Protein AF-A0A1Q8ATJ6-F1 (afdb_monomer_lite)

Sequence (582 aa):
MEGIDGSGKGTQVELLEKALAARGHSVFRIAFPQYDSWFGRMVAQFLNGEFGPLETVDPHFTAMLYAGDRFEAKPQIEAALARGFVVLADRYIGSNLAHQTARAPREKRDAFIAWIEHLEYTLYQLPRETRVIYLHVPPQEAHALIAQKGARSYTSARRDILEASLLHLEEAASIYDHLSGRSNWVRIECFDAARKAMRSPEEISRAVSAAVEPVLSTAAPVSLRTGRVPHALLFTGPRGLGKYTLACMFAQAANCESLADDFCAACDACRRIALLANPEPLLEEGLAARGESADAATVERVPLILQTHSDVCALLPDPVRLHNPVANPMLRIGQLRAVQRAAYFQPQSRRRVFILDGADTMRWDVANVFLKILEEPPPSATLILLAASPYSLLPTIVSRCLQFHFAPLAGAEVEKILAQGSDRKPAERKLAAQLAEGSPGLALEMDVAAAQEARRQALRILERAASGQGFAQLFAETAALAKNRDTSFDAQLGVFYTLLTDLLELTAGIKNPAPRNPSLARELEALSRAVDVRWVQRAIAGIDELSAGARRNLNRQLGLDALAAQLAAGANFDPEDAETLR

Foldseek 3Di:
DDEFALLCLVVLLVLLVVVCVVVVAAADEDEPPPCVDPLNVVLLCVQQQVVHAPLPDQLVVNLVSRLVSLLVCQVVVVVCVVVVHHYHYSDDLLHSLLLSLLSPDPVCSVVVSVVSCCVRCPVSVHDDDQAAEYRDDDLVVSLVSLLPDADDPSDPDRGGSQSVDSSSSVSSSVSSVVVCPDPRYDYDHQADPVVRGGDDSVVSSVVVCVRCVVVVVLPLPVCQVVLNDAQEAEEAAAPQLCLQVVLLQNQQQQQAPPHRRGHPCPDPSNVLSVVVVPCVVLLVVLQVVLDAPQDPVSCLVRPRWRDSDLQEIEFDQRQNHDPRGDLQGAGDLSNLVVCLVSQQDDDPTQAREYEYAALLRYDQVSLVSCLVCLVPPDSRYHYYHYHHHPVSHDPSSVVSHDYDYRDAADLVVLLVLCVVQHPDDSVLSSQLSLLCRRRNRSSNPDDSVVSLVLLVLLLVLLLCLLQLDDLVVNLVSQVVLLPDPVDRPVVSLVSNVLLLVQLLCLQVPPPDDPRSCPVCNVVSNVVSVSDHNVLSVLLVVLSVVLVVVVVVPDRSSVSSSVSSNVSSVVSPDDPVVVVVPD

Secondary structure (DSSP, 8-state):
-B-STTS-HHHHHHHHHHHHHHTT--EEEEESS-TTSHHHHHHHHHHTTTT--TTTS-HHHHHHHHHHHHHHHHHHHHHHHHTT-EEEEES-HHHHHHHHHHTS-GGGHHHHHHHHHIIIIIIS-PPPPS-EEEEE--HHHHHHHHHTS---TT-SSSS-TTTT-HHHHHHHHHHHHHHTTSTTEEEEE-EETTTTEEPPHHHHHHHHHHHHHHHHH----HHHHTT---SEEEEESSTTSSHHHHHHHHHHHHH-SS-SSS--S-SHHHHHHHGGGS-HHHHHHHHHHH-TT--HHHHHHS---EEEETTEEEE--B-S-SSS--SS-B--HHHHHHHHHHHTSPPSSS-EEEEETTGGGS-HHHHHHHHHHHHS--TTEEEEEEES-GGGS-HHHHTTSEEEE-PPPPHHHHHHHHHHH----HHHHHHHHHHTTT-HHHHHH--HHHHHHHHHHHHHHHHHHHHT--HHHHHHHHHHHHH--SS-HHHHHHHHHHHHHHHHHHHTT-SS---S-GGGHHHHHHHHTT--HHHHHHHHHHHHHHHHHHTTT--HHHHHHHHHHHHHHTTS--GGGGGTT-

Radius of gyration: 32.27 Å; chains: 1; bounding box: 80×70×92 Å

pLDDT: mean 85.8, std 12.27, range [29.88, 97.94]

Structure (mmCIF, N/CA/C/O backbone):
data_AF-A0A1Q8ATJ6-F1
#
_entry.id   AF-A0A1Q8ATJ6-F1
#
loop_
_atom_site.group_PDB
_atom_site.id
_atom_site.type_symbol
_atom_site.label_atom_id
_atom_site.label_alt_id
_atom_site.label_comp_id
_atom_site.label_asym_id
_atom_site.label_entity_id
_atom_site.label_seq_id
_atom_site.pdbx_PDB_ins_code
_atom_site.Cartn_x
_atom_site.Cartn_y
_atom_site.Cartn_z
_atom_site.occupancy
_atom_site.B_iso_or_equiv
_atom_site.auth_seq_id
_atom_site.auth_comp_id
_atom_site.auth_asym_id
_atom_site.auth_atom_id
_atom_site.pdbx_PDB_model_num
ATOM 1 N N . MET A 1 1 ? 9.111 -14.074 -22.597 1.00 94.81 1 MET A N 1
ATOM 2 C CA . MET A 1 1 ? 9.611 -15.438 -22.338 1.00 94.81 1 MET A CA 1
ATOM 3 C C . MET A 1 1 ? 10.551 -15.792 -23.467 1.00 94.81 1 MET A C 1
ATOM 5 O O . MET A 1 1 ? 10.160 -15.657 -24.619 1.00 94.81 1 MET A O 1
ATOM 9 N N . GLU A 1 2 ? 11.775 -16.179 -23.140 1.00 96.25 2 GLU A N 1
ATOM 10 C CA . GLU A 1 2 ? 12.876 -16.370 -24.083 1.00 96.25 2 GLU A CA 1
ATOM 11 C C . GLU A 1 2 ? 13.546 -17.731 -23.883 1.00 96.25 2 GLU A C 1
ATOM 13 O O . GLU A 1 2 ? 13.433 -18.350 -22.822 1.00 96.25 2 GLU A O 1
ATOM 18 N N . GLY A 1 3 ? 14.247 -18.199 -24.911 1.00 92.81 3 GLY A N 1
ATOM 19 C CA . GLY A 1 3 ? 15.043 -19.421 -24.888 1.00 92.81 3 GLY A CA 1
ATOM 20 C C . GLY A 1 3 ? 15.011 -20.149 -26.225 1.00 92.81 3 GLY A C 1
ATOM 21 O O . GLY A 1 3 ? 14.179 -19.854 -27.084 1.00 92.81 3 GLY A O 1
ATOM 22 N N . ILE A 1 4 ? 15.892 -21.132 -26.384 1.00 89.94 4 ILE A N 1
ATOM 23 C CA . ILE A 1 4 ? 15.979 -21.933 -27.609 1.00 89.94 4 ILE A CA 1
ATOM 24 C C . ILE A 1 4 ? 14.700 -22.740 -27.864 1.00 89.94 4 ILE A C 1
ATOM 26 O O . ILE A 1 4 ? 13.830 -22.893 -26.995 1.00 89.94 4 ILE A O 1
ATOM 30 N N . ASP A 1 5 ? 14.533 -23.240 -29.081 1.00 83.69 5 ASP A N 1
ATOM 31 C CA . ASP A 1 5 ? 13.399 -24.102 -29.393 1.00 83.69 5 ASP A CA 1
ATOM 32 C C . ASP A 1 5 ? 13.454 -25.398 -28.589 1.00 83.69 5 ASP A C 1
ATOM 34 O O . ASP A 1 5 ? 14.517 -25.881 -28.225 1.00 83.69 5 ASP A O 1
ATOM 38 N N . GLY A 1 6 ? 12.285 -25.917 -28.211 1.00 79.81 6 GLY A N 1
ATOM 39 C CA . GLY A 1 6 ? 12.190 -27.051 -27.284 1.00 79.81 6 GLY A CA 1
ATOM 40 C C . GLY A 1 6 ? 12.178 -26.686 -25.792 1.00 79.81 6 GLY A C 1
ATOM 41 O O . GLY A 1 6 ? 11.779 -27.529 -24.997 1.00 79.81 6 GLY A O 1
ATOM 42 N N . SER A 1 7 ? 12.466 -25.439 -25.393 1.00 85.94 7 SER A N 1
ATOM 43 C CA . SER A 1 7 ? 12.558 -25.055 -23.967 1.00 85.94 7 SER A CA 1
ATOM 44 C C . SER A 1 7 ? 11.232 -24.908 -23.197 1.00 85.94 7 SER A C 1
ATOM 46 O O . SER A 1 7 ? 11.236 -24.682 -21.991 1.00 85.94 7 SER A O 1
ATOM 48 N N . GLY A 1 8 ? 10.079 -25.035 -23.865 1.00 86.19 8 GLY A N 1
ATOM 49 C CA . GLY A 1 8 ? 8.761 -24.981 -23.208 1.00 86.19 8 GLY A CA 1
ATOM 50 C C . GLY A 1 8 ? 8.171 -23.577 -23.004 1.00 86.19 8 GLY A C 1
ATOM 51 O O . GLY A 1 8 ? 7.240 -23.423 -22.215 1.00 86.19 8 GLY A O 1
ATOM 52 N N . LYS A 1 9 ? 8.661 -22.564 -23.736 1.00 91.75 9 LYS A N 1
ATOM 53 C CA . LYS A 1 9 ? 8.223 -21.151 -23.651 1.00 91.75 9 LYS A CA 1
ATOM 54 C C . LYS A 1 9 ? 6.700 -20.972 -23.638 1.00 91.75 9 LYS A C 1
ATOM 56 O O . LYS A 1 9 ? 6.160 -20.441 -22.671 1.00 91.75 9 LYS A O 1
ATOM 61 N N . GLY A 1 10 ? 6.008 -21.478 -24.663 1.00 88.88 10 GLY A N 1
ATOM 62 C CA . GLY A 1 10 ? 4.553 -21.343 -24.790 1.00 88.88 10 GLY A CA 1
ATOM 63 C C . GLY A 1 10 ? 3.774 -21.967 -23.628 1.00 88.88 10 GLY A C 1
ATOM 64 O O . GLY A 1 10 ? 2.825 -21.362 -23.136 1.00 88.88 10 GLY A O 1
ATOM 65 N N . THR A 1 11 ? 4.219 -23.126 -23.131 1.00 90.50 11 THR A N 1
ATOM 66 C CA . THR A 1 11 ? 3.630 -23.787 -21.955 1.00 90.50 11 THR A CA 1
ATOM 67 C C . THR A 1 11 ? 3.774 -22.921 -20.706 1.00 90.50 11 THR A C 1
ATOM 69 O O . THR A 1 11 ? 2.811 -22.731 -19.969 1.00 90.50 11 THR A O 1
ATOM 72 N N . GLN A 1 12 ? 4.960 -22.354 -20.475 1.00 94.62 12 GLN A N 1
ATOM 73 C CA . GLN A 1 12 ? 5.205 -21.509 -19.305 1.00 94.62 12 GLN A CA 1
ATOM 74 C C . GLN A 1 12 ? 4.471 -20.166 -19.381 1.00 94.62 12 GLN A C 1
ATOM 76 O O . GLN A 1 12 ? 4.008 -19.676 -18.355 1.00 94.62 12 GLN A O 1
ATOM 81 N N . VAL A 1 13 ? 4.307 -19.591 -20.577 1.00 95.00 13 VAL A N 1
ATOM 82 C CA . VAL A 1 13 ? 3.489 -18.383 -20.773 1.00 95.00 13 VAL A CA 1
ATOM 83 C C . VAL A 1 13 ? 2.021 -18.651 -20.439 1.00 95.00 13 VAL A C 1
ATOM 85 O O . VAL A 1 13 ? 1.419 -17.849 -19.733 1.00 95.00 13 VAL A O 1
ATOM 88 N N . GLU A 1 14 ? 1.459 -19.783 -20.870 1.00 93.62 14 GLU A N 1
ATOM 89 C CA . GLU A 1 14 ? 0.069 -20.146 -20.557 1.00 93.62 14 GLU A CA 1
ATOM 90 C C . GLU A 1 14 ? -0.149 -20.415 -19.058 1.00 93.62 14 GLU A C 1
ATOM 92 O O . GLU A 1 14 ? -1.143 -19.977 -18.477 1.00 93.62 14 GLU A O 1
ATOM 97 N N . LEU A 1 15 ? 0.785 -21.117 -18.408 1.00 92.50 15 LEU A N 1
ATOM 98 C CA . LEU A 1 15 ? 0.720 -21.351 -16.962 1.00 92.50 15 LEU A CA 1
ATOM 99 C C . LEU A 1 15 ? 0.815 -20.039 -16.178 1.00 92.50 15 LEU A C 1
ATOM 101 O O . LEU A 1 15 ? 0.070 -19.842 -15.217 1.00 92.50 15 LEU A O 1
ATOM 105 N N . LEU A 1 16 ? 1.693 -19.129 -16.606 1.00 94.00 16 LEU A N 1
ATOM 106 C CA . LEU A 1 16 ? 1.834 -17.818 -15.985 1.00 94.00 16 LEU A CA 1
ATOM 107 C C . LEU A 1 16 ? 0.582 -16.954 -16.189 1.00 94.00 16 LEU A C 1
ATOM 109 O O . LEU A 1 16 ? 0.117 -16.335 -15.239 1.00 94.00 16 LEU A O 1
ATOM 113 N N . GLU A 1 17 ? 0.003 -16.947 -17.388 1.00 94.19 17 GLU A N 1
ATOM 114 C CA . GLU A 1 17 ? -1.257 -16.258 -17.687 1.00 94.19 17 GLU A CA 1
ATOM 115 C C . GLU A 1 17 ? -2.379 -16.711 -16.742 1.00 94.19 17 GLU A C 1
ATOM 117 O O . GLU A 1 17 ? -3.003 -15.878 -16.084 1.00 94.19 17 GLU A O 1
ATOM 122 N N . LYS A 1 18 ? -2.577 -18.029 -16.596 1.00 91.94 18 LYS A N 1
ATOM 123 C CA . LYS A 1 18 ? -3.575 -18.595 -15.673 1.00 91.94 18 LYS A CA 1
ATOM 124 C C . LYS A 1 18 ? -3.296 -18.207 -14.221 1.00 91.94 18 LYS A C 1
ATOM 126 O O . LYS A 1 18 ? -4.221 -17.831 -13.502 1.00 91.94 18 LYS A O 1
ATOM 131 N N . ALA A 1 19 ? -2.035 -18.270 -13.792 1.00 86.81 19 ALA A N 1
ATOM 132 C CA . ALA A 1 19 ? -1.640 -17.904 -12.436 1.00 86.81 19 ALA A CA 1
ATOM 133 C C . ALA A 1 19 ? -1.892 -16.416 -12.135 1.00 86.81 19 ALA A C 1
ATOM 135 O O . ALA A 1 19 ? -2.359 -16.082 -11.049 1.00 86.81 19 ALA A O 1
ATOM 136 N N . LEU A 1 20 ? -1.619 -15.524 -13.089 1.00 86.81 20 LEU A N 1
ATOM 137 C CA . LEU A 1 20 ? -1.842 -14.085 -12.937 1.00 86.81 20 LEU A CA 1
ATOM 138 C C . LEU A 1 20 ? -3.327 -13.717 -12.985 1.00 86.81 20 LEU A C 1
ATOM 140 O O . LEU A 1 20 ? -3.779 -12.926 -12.158 1.00 86.81 20 LEU A O 1
ATOM 144 N N . ALA A 1 21 ? -4.097 -14.332 -13.885 1.00 85.12 21 ALA A N 1
ATOM 145 C CA . ALA A 1 21 ? -5.542 -14.139 -13.957 1.00 85.12 21 ALA A CA 1
ATOM 146 C C . ALA A 1 21 ? -6.239 -14.585 -12.659 1.00 85.12 21 ALA A C 1
ATOM 148 O O . ALA A 1 21 ? -7.088 -13.866 -12.136 1.00 85.12 21 ALA A O 1
ATOM 149 N N . ALA A 1 22 ? -5.822 -15.716 -12.073 1.00 78.69 22 ALA A N 1
ATOM 150 C CA . ALA A 1 22 ? -6.334 -16.190 -10.782 1.00 78.69 22 ALA A CA 1
ATOM 151 C C . ALA A 1 22 ? -6.031 -15.231 -9.613 1.00 78.69 22 ALA A C 1
ATOM 153 O O . ALA A 1 22 ? -6.733 -15.243 -8.606 1.00 78.69 22 ALA A O 1
ATOM 154 N N . ARG A 1 23 ? -5.003 -14.386 -9.752 1.00 77.50 23 ARG A N 1
ATOM 155 C CA . ARG A 1 23 ? -4.620 -13.347 -8.782 1.00 77.50 23 ARG A CA 1
ATOM 156 C C . ARG A 1 23 ? -5.245 -11.978 -9.092 1.00 77.50 23 ARG A C 1
ATOM 158 O O . ARG A 1 23 ? -4.919 -11.005 -8.423 1.00 77.50 23 ARG A O 1
ATOM 165 N N . GLY A 1 24 ? -6.141 -11.896 -10.081 1.00 75.50 24 GLY A N 1
ATOM 166 C CA . GLY A 1 24 ? -6.886 -10.681 -10.426 1.00 75.50 24 GLY A CA 1
ATOM 167 C C . GLY A 1 24 ? -6.179 -9.732 -11.400 1.00 75.50 24 GLY A C 1
ATOM 168 O O . GLY A 1 24 ? -6.660 -8.621 -11.616 1.00 75.50 24 GLY A O 1
ATOM 169 N N . HIS A 1 25 ? -5.062 -10.135 -12.013 1.00 80.25 25 HIS A N 1
ATOM 170 C CA . HIS A 1 25 ? -4.393 -9.311 -13.022 1.00 80.25 25 HIS A CA 1
ATOM 171 C C . HIS A 1 25 ? -5.069 -9.444 -14.392 1.00 80.25 25 HIS A C 1
ATOM 173 O O . HIS A 1 25 ? -5.372 -10.546 -14.848 1.00 80.25 25 HIS A O 1
ATOM 179 N N . SER A 1 26 ? -5.236 -8.318 -15.092 1.00 86.75 26 SER A N 1
ATOM 180 C CA . SER A 1 26 ? -5.605 -8.318 -16.513 1.00 86.75 26 SER A CA 1
ATOM 181 C C . SER A 1 26 ? -4.366 -8.612 -17.355 1.00 86.75 26 SER A C 1
ATOM 183 O O . SER A 1 26 ? -3.379 -7.881 -17.274 1.00 86.75 26 SER A O 1
ATOM 185 N N . VAL A 1 27 ? -4.398 -9.684 -18.145 1.00 93.25 27 VAL A N 1
ATOM 186 C CA . VAL A 1 27 ? -3.246 -10.174 -18.916 1.00 93.25 27 VAL A CA 1
ATOM 187 C C . VAL A 1 27 ? -3.536 -10.072 -20.410 1.00 93.25 27 VAL A C 1
ATOM 189 O O . VAL A 1 27 ? -4.620 -10.429 -20.863 1.00 93.25 27 VAL A O 1
ATOM 192 N N . PHE A 1 28 ? -2.569 -9.573 -21.177 1.00 96.06 28 PHE A N 1
ATOM 193 C CA . PHE A 1 28 ? -2.581 -9.590 -22.637 1.00 96.06 28 PHE A CA 1
ATOM 194 C C . PHE A 1 28 ? -1.435 -10.472 -23.125 1.00 96.06 28 PHE A C 1
ATOM 196 O O . PHE A 1 28 ? -0.261 -10.144 -22.948 1.00 96.06 28 PHE A O 1
ATOM 203 N N . ARG A 1 29 ? -1.769 -11.613 -23.722 1.00 96.00 29 ARG A N 1
ATOM 204 C CA . ARG A 1 29 ? -0.786 -12.544 -24.268 1.00 96.00 29 ARG A CA 1
ATOM 205 C C . ARG A 1 29 ? -0.530 -12.248 -25.741 1.00 96.00 29 ARG A C 1
ATOM 207 O O . ARG A 1 29 ? -1.464 -12.090 -26.519 1.00 96.00 29 ARG A O 1
ATOM 214 N N . ILE A 1 30 ? 0.739 -12.260 -26.125 1.00 95.50 30 ILE A N 1
ATOM 215 C CA . ILE A 1 30 ? 1.179 -12.168 -27.514 1.00 95.50 30 ILE A CA 1
ATOM 216 C C . ILE A 1 30 ? 2.306 -13.170 -27.774 1.00 95.50 30 ILE A C 1
ATOM 218 O O . ILE A 1 30 ? 3.055 -13.521 -26.866 1.00 95.50 30 ILE A O 1
ATOM 222 N N . ALA A 1 31 ? 2.418 -13.671 -28.999 1.00 94.88 31 ALA A N 1
ATOM 223 C CA . ALA A 1 31 ? 3.480 -14.590 -29.398 1.00 94.88 31 ALA A CA 1
ATOM 224 C C . ALA A 1 31 ? 4.095 -14.136 -30.719 1.00 94.88 31 ALA A C 1
ATOM 226 O O . ALA A 1 31 ? 3.385 -13.607 -31.565 1.00 94.88 31 ALA A O 1
ATOM 227 N N . PHE A 1 32 ? 5.389 -14.356 -30.911 1.00 94.25 32 PHE A N 1
ATOM 228 C CA . PHE A 1 32 ? 6.053 -14.045 -32.175 1.00 94.25 32 PHE A CA 1
ATOM 229 C C . PHE A 1 32 ? 6.705 -15.306 -32.762 1.00 94.25 32 PHE A C 1
ATOM 231 O O . PHE A 1 32 ? 7.240 -16.114 -31.993 1.00 94.25 32 PHE A O 1
ATOM 238 N N . PRO A 1 33 ? 6.681 -15.509 -34.093 1.00 93.06 33 PRO A N 1
ATOM 239 C CA . PRO A 1 33 ? 6.077 -14.638 -35.111 1.00 93.06 33 PRO A CA 1
ATOM 240 C C . PRO A 1 33 ? 4.537 -14.644 -35.149 1.00 93.06 33 PRO A C 1
ATOM 242 O O . PRO A 1 33 ? 3.916 -15.639 -34.768 1.00 93.06 33 PRO A O 1
ATOM 245 N N . GLN A 1 34 ? 3.924 -13.564 -35.643 1.00 92.69 34 GLN A N 1
ATOM 246 C CA . GLN A 1 34 ? 2.483 -13.475 -35.927 1.00 92.69 34 GLN A CA 1
ATOM 247 C C . GLN A 1 34 ? 2.204 -13.931 -37.366 1.00 92.69 34 GLN A C 1
ATOM 249 O O . GLN A 1 34 ? 2.141 -13.121 -38.279 1.00 92.69 34 GLN A O 1
ATOM 254 N N . TYR A 1 35 ? 2.033 -15.233 -37.603 1.00 88.25 35 TYR A N 1
ATOM 255 C CA . TYR A 1 35 ? 1.974 -15.796 -38.967 1.00 88.25 35 TYR A CA 1
ATOM 256 C C . TYR A 1 35 ? 0.826 -15.303 -39.867 1.00 88.25 35 TYR A C 1
ATOM 258 O O . TYR A 1 35 ? 0.895 -15.498 -41.078 1.00 88.25 35 TYR A O 1
ATOM 266 N N . ASP A 1 36 ? -0.189 -14.642 -39.310 1.00 87.56 36 ASP A N 1
ATOM 267 C CA . ASP A 1 36 ? -1.265 -14.004 -40.079 1.00 87.56 36 ASP A CA 1
ATOM 268 C C . ASP A 1 36 ? -0.906 -12.577 -40.550 1.00 87.56 36 ASP A C 1
ATOM 270 O O . ASP A 1 36 ? -1.569 -12.015 -41.428 1.00 87.56 36 ASP A O 1
ATOM 274 N N . SER A 1 37 ? 0.152 -11.985 -39.986 1.00 91.06 37 SER A N 1
ATOM 275 C CA . SER A 1 37 ? 0.648 -10.643 -40.305 1.00 91.06 37 SER A CA 1
ATOM 276 C C . SER A 1 37 ? 1.368 -10.616 -41.665 1.00 91.06 37 SER A C 1
ATOM 278 O O . SER A 1 37 ? 1.589 -11.654 -42.305 1.00 91.06 37 SER A O 1
ATOM 280 N N . TRP A 1 38 ? 1.699 -9.431 -42.185 1.00 94.81 38 TRP A N 1
ATOM 281 C CA . TRP A 1 38 ? 2.397 -9.355 -43.474 1.00 94.81 38 TRP A CA 1
ATOM 282 C C . TRP A 1 38 ? 3.860 -9.793 -43.331 1.00 94.81 38 TRP A C 1
ATOM 284 O O . TRP A 1 38 ? 4.289 -10.710 -44.037 1.00 94.81 38 TRP A O 1
ATOM 294 N N . PHE A 1 39 ? 4.594 -9.248 -42.356 1.00 95.31 39 PHE A N 1
ATOM 295 C CA . PHE A 1 39 ? 5.960 -9.700 -42.061 1.00 95.31 39 PHE A CA 1
ATOM 296 C C . PHE A 1 39 ? 6.016 -11.138 -41.528 1.00 95.31 39 PHE A C 1
ATOM 298 O O . PHE A 1 39 ? 6.924 -11.887 -41.885 1.00 95.31 39 PHE A O 1
ATOM 305 N N . GLY A 1 40 ? 5.045 -11.568 -40.725 1.00 92.38 40 GLY A N 1
ATOM 306 C CA . GLY A 1 40 ? 4.990 -12.920 -40.171 1.00 92.38 40 GLY A CA 1
ATOM 307 C C . GLY A 1 40 ? 4.821 -13.997 -41.243 1.00 92.38 40 GLY A C 1
ATOM 308 O O . GLY A 1 40 ? 5.444 -15.057 -41.152 1.00 92.38 40 GLY A O 1
ATOM 309 N N . ARG A 1 41 ? 4.084 -13.707 -42.326 1.00 93.19 41 ARG A N 1
ATOM 310 C CA . ARG A 1 41 ? 4.051 -14.574 -43.517 1.00 93.19 41 ARG A CA 1
ATOM 311 C C . ARG A 1 41 ? 5.413 -14.671 -44.197 1.00 93.19 41 ARG A C 1
ATOM 313 O O . ARG A 1 41 ? 5.816 -15.769 -44.567 1.00 93.19 41 ARG A O 1
ATOM 320 N N . MET A 1 42 ? 6.157 -13.570 -44.307 1.00 93.94 42 MET A N 1
ATOM 321 C CA . MET A 1 42 ? 7.526 -13.610 -44.839 1.00 93.94 42 MET A CA 1
ATOM 322 C C . MET A 1 42 ? 8.474 -14.393 -43.923 1.00 93.94 42 MET A C 1
ATOM 324 O O . MET A 1 42 ? 9.323 -15.140 -44.404 1.00 93.94 42 MET A O 1
ATOM 328 N N . VAL A 1 43 ? 8.311 -14.291 -42.602 1.00 92.44 43 VAL A N 1
ATOM 329 C CA . VAL A 1 43 ? 9.052 -15.141 -41.662 1.00 92.44 43 VAL A CA 1
ATOM 330 C C . VAL A 1 43 ? 8.728 -16.619 -41.906 1.00 92.44 43 VAL A C 1
ATOM 332 O O . VAL A 1 43 ? 9.651 -17.425 -41.970 1.00 92.44 43 VAL A O 1
ATOM 335 N N . ALA A 1 44 ? 7.461 -16.988 -42.127 1.00 88.88 44 ALA A N 1
ATOM 336 C CA . ALA A 1 44 ? 7.100 -18.367 -42.474 1.00 88.88 44 ALA A CA 1
ATOM 337 C C . ALA A 1 44 ? 7.780 -18.848 -43.769 1.00 88.88 44 ALA A C 1
ATOM 339 O O . ALA A 1 44 ? 8.325 -19.950 -43.794 1.00 88.88 44 ALA A O 1
ATOM 340 N N . GLN A 1 45 ? 7.810 -18.016 -44.815 1.00 88.94 45 GLN A N 1
ATOM 341 C CA . GLN A 1 45 ? 8.507 -18.321 -46.074 1.00 88.94 45 GLN A CA 1
ATOM 342 C C . GLN A 1 45 ? 10.004 -18.570 -45.853 1.00 88.94 45 GLN A C 1
ATOM 344 O O . GLN A 1 45 ? 10.571 -19.521 -46.394 1.00 88.94 45 GLN A O 1
ATOM 349 N N . PHE A 1 46 ? 10.642 -17.759 -45.003 1.00 88.38 46 PHE A N 1
ATOM 350 C CA . PHE A 1 46 ? 12.031 -17.969 -44.601 1.00 88.38 46 PHE A CA 1
ATOM 351 C C . PHE A 1 46 ? 12.235 -19.308 -43.890 1.00 88.38 46 PHE A C 1
ATOM 353 O O . PHE A 1 46 ? 13.126 -20.064 -44.273 1.00 88.38 46 PHE A O 1
ATOM 360 N N . LEU A 1 47 ? 11.396 -19.634 -42.905 1.00 85.31 47 LEU A N 1
ATOM 361 C CA . LEU A 1 47 ? 11.495 -20.898 -42.166 1.00 85.31 47 LEU A CA 1
ATOM 362 C C . LEU A 1 47 ? 11.243 -22.128 -43.057 1.00 85.31 47 LEU A C 1
ATOM 364 O O . LEU A 1 47 ? 11.792 -23.198 -42.790 1.00 85.31 47 LEU A O 1
ATOM 368 N N . ASN A 1 48 ? 10.467 -21.967 -44.135 1.00 83.69 48 ASN A N 1
ATOM 369 C CA . ASN A 1 48 ? 10.231 -22.987 -45.160 1.00 83.69 48 ASN A CA 1
ATOM 370 C C . ASN A 1 48 ? 11.343 -23.066 -46.229 1.00 83.69 48 ASN A C 1
ATOM 372 O O . ASN A 1 48 ? 11.294 -23.947 -47.087 1.00 83.69 48 ASN A O 1
ATOM 376 N N . GLY A 1 49 ? 12.346 -22.181 -46.187 1.00 84.31 49 GLY A N 1
ATOM 377 C CA . GLY A 1 49 ? 13.485 -22.184 -47.113 1.00 84.31 49 GLY A CA 1
ATOM 378 C C . GLY A 1 49 ? 13.236 -21.514 -48.458 1.00 84.31 49 GLY A C 1
ATOM 379 O O . GLY A 1 49 ? 14.050 -21.664 -49.367 1.00 84.31 49 GLY A O 1
ATOM 380 N N . GLU A 1 50 ? 12.148 -20.757 -48.605 1.00 87.62 50 GLU A N 1
ATOM 381 C CA . GLU A 1 50 ? 11.784 -20.111 -49.875 1.00 87.62 50 GLU A CA 1
ATOM 382 C C . GLU A 1 50 ? 12.783 -19.016 -50.294 1.00 87.62 50 GLU A C 1
ATOM 384 O O . GLU A 1 50 ? 12.915 -18.727 -51.481 1.00 87.62 50 GLU A O 1
ATOM 389 N N . PHE A 1 51 ? 13.538 -18.450 -49.344 1.00 86.12 51 PHE A N 1
ATOM 390 C CA . PHE A 1 51 ? 14.621 -17.490 -49.614 1.00 86.12 51 PHE A CA 1
ATOM 391 C C . PHE A 1 51 ? 16.001 -18.142 -49.815 1.00 86.12 51 PHE A C 1
ATOM 393 O O . PHE A 1 51 ? 16.986 -17.428 -49.998 1.00 86.12 51 PHE A O 1
ATOM 400 N N . GLY A 1 52 ? 16.083 -19.476 -49.799 1.00 85.06 52 GLY A N 1
ATOM 401 C CA . GLY A 1 52 ? 17.318 -20.244 -49.969 1.00 85.06 52 GLY A CA 1
ATOM 402 C C . GLY A 1 52 ? 17.847 -20.894 -48.680 1.00 85.06 52 GLY A C 1
ATOM 403 O O . GLY A 1 52 ? 17.241 -20.760 -47.613 1.00 85.06 52 GLY A O 1
ATOM 404 N N . PRO A 1 53 ? 18.974 -21.631 -48.767 1.00 81.69 53 PRO A N 1
ATOM 405 C CA . PRO A 1 53 ? 19.619 -22.273 -47.618 1.00 81.69 53 PRO A CA 1
ATOM 406 C C . PRO A 1 53 ? 20.043 -21.275 -46.534 1.00 81.69 53 PRO A C 1
ATOM 408 O O . PRO A 1 53 ? 20.427 -20.141 -46.837 1.00 81.69 53 PRO A O 1
ATOM 411 N N . LEU A 1 54 ? 20.038 -21.712 -45.271 1.00 79.62 54 LEU A N 1
ATOM 412 C CA . LEU A 1 54 ? 20.275 -20.866 -44.094 1.00 79.62 54 LEU A CA 1
ATOM 413 C C . LEU A 1 54 ? 21.591 -20.079 -44.156 1.00 79.62 54 LEU A C 1
ATOM 415 O O . LEU A 1 54 ? 21.656 -18.942 -43.683 1.00 79.62 54 LEU A O 1
ATOM 419 N N . GLU A 1 55 ? 22.623 -20.688 -44.732 1.00 80.56 55 GLU A N 1
ATOM 420 C CA . GLU A 1 55 ? 23.978 -20.150 -44.856 1.00 80.56 55 GLU A CA 1
ATOM 421 C C . GLU A 1 55 ? 24.075 -19.035 -45.902 1.00 80.56 55 GLU A C 1
ATOM 423 O O . GLU A 1 55 ? 25.013 -18.242 -45.879 1.00 80.56 55 GLU A O 1
ATOM 428 N N . THR A 1 56 ? 23.115 -18.976 -46.827 1.00 85.75 56 THR A N 1
ATOM 429 C CA . THR A 1 56 ? 23.120 -18.029 -47.951 1.00 85.75 56 THR A CA 1
ATOM 430 C C . THR A 1 56 ? 22.289 -16.777 -47.689 1.00 85.75 56 THR A C 1
ATOM 432 O O . THR A 1 56 ? 22.490 -15.757 -48.345 1.00 85.75 56 THR A O 1
ATOM 435 N N . VAL A 1 57 ? 21.370 -16.831 -46.722 1.00 88.88 57 VAL A N 1
ATOM 436 C CA . VAL A 1 57 ? 20.481 -15.714 -46.388 1.00 88.88 57 VAL A CA 1
ATOM 437 C C . VAL A 1 57 ? 21.163 -14.785 -45.383 1.00 88.88 57 VAL A C 1
ATOM 439 O O . VAL A 1 57 ? 21.547 -15.219 -44.300 1.00 88.88 57 VAL A O 1
ATOM 442 N N . ASP A 1 58 ? 21.263 -13.493 -45.690 1.00 91.31 58 ASP A N 1
ATOM 443 C CA . ASP A 1 58 ? 21.887 -12.517 -44.787 1.00 91.31 58 ASP A CA 1
ATOM 444 C C . ASP A 1 58 ? 21.110 -12.386 -43.452 1.00 91.31 58 ASP A C 1
ATOM 446 O O . ASP A 1 58 ? 19.879 -12.253 -43.464 1.00 91.31 58 ASP A O 1
ATOM 450 N N . PRO A 1 59 ? 21.787 -12.409 -42.285 1.00 92.31 59 PRO A N 1
ATOM 451 C CA . PRO A 1 59 ? 21.124 -12.310 -40.987 1.00 92.31 59 PRO A CA 1
ATOM 452 C C . PRO A 1 59 ? 20.476 -10.940 -40.714 1.00 92.31 59 PRO A C 1
ATOM 454 O O . PRO A 1 59 ? 19.519 -10.887 -39.944 1.00 92.31 59 PRO A O 1
ATOM 457 N N . HIS A 1 60 ? 20.927 -9.839 -41.335 1.00 95.00 60 HIS A N 1
ATOM 458 C CA . HIS A 1 60 ? 20.250 -8.535 -41.246 1.00 95.00 60 HIS A CA 1
ATOM 459 C C . HIS A 1 60 ? 18.885 -8.592 -41.923 1.00 95.00 60 HIS A C 1
ATOM 461 O O . HIS A 1 60 ? 17.915 -8.061 -41.387 1.00 95.00 60 HIS A O 1
ATOM 467 N N . PHE A 1 61 ? 18.797 -9.244 -43.088 1.00 94.44 61 PHE A N 1
ATOM 468 C CA . PHE A 1 61 ? 17.537 -9.376 -43.815 1.00 94.44 61 PHE A CA 1
ATOM 469 C C . PHE A 1 61 ? 16.493 -10.088 -42.956 1.00 94.44 61 PHE A C 1
ATOM 471 O O . PHE A 1 61 ? 15.410 -9.556 -42.725 1.00 94.44 61 PHE A O 1
ATOM 478 N N . THR A 1 62 ? 16.845 -11.243 -42.394 1.00 93.12 62 THR A N 1
ATOM 479 C CA . THR A 1 62 ? 15.939 -11.994 -41.520 1.00 93.12 62 THR A CA 1
ATOM 480 C C . THR A 1 62 ? 15.646 -11.248 -40.223 1.00 93.12 62 THR A C 1
ATOM 482 O O . THR A 1 62 ? 14.492 -11.223 -39.802 1.00 93.12 62 THR A O 1
ATOM 485 N N . ALA A 1 63 ? 16.633 -10.574 -39.620 1.00 95.88 63 ALA A N 1
ATOM 486 C CA . ALA A 1 63 ? 16.412 -9.740 -38.439 1.00 95.88 63 ALA A CA 1
ATOM 487 C C . ALA A 1 63 ? 15.386 -8.623 -38.686 1.00 95.88 63 ALA A C 1
ATOM 489 O O . ALA A 1 63 ? 14.559 -8.373 -37.808 1.00 95.88 63 ALA A O 1
ATOM 490 N N . MET A 1 64 ? 15.391 -8.002 -39.874 1.00 97.06 64 MET A N 1
ATOM 491 C CA . MET A 1 64 ? 14.383 -7.010 -40.268 1.00 97.06 64 MET A CA 1
ATOM 492 C C . MET A 1 64 ? 12.990 -7.619 -40.424 1.00 97.06 64 MET A C 1
ATOM 494 O O . MET A 1 64 ? 12.024 -6.967 -40.045 1.00 97.06 64 MET A O 1
ATOM 498 N N . LEU A 1 65 ? 12.863 -8.857 -40.919 1.00 96.44 65 LEU A N 1
ATOM 499 C CA . LEU A 1 65 ? 11.556 -9.525 -41.007 1.00 96.44 65 LEU A CA 1
ATOM 500 C C . LEU A 1 65 ? 10.951 -9.752 -39.615 1.00 96.44 65 LEU A C 1
ATOM 502 O O . LEU A 1 65 ? 9.799 -9.399 -39.377 1.00 96.44 65 LEU A O 1
ATOM 506 N N . TYR A 1 66 ? 11.741 -10.273 -38.669 1.00 96.62 66 TYR A N 1
ATOM 507 C CA . TYR A 1 66 ? 11.287 -10.457 -37.285 1.00 96.62 66 TYR A CA 1
ATOM 508 C C . TYR A 1 66 ? 10.997 -9.123 -36.578 1.00 96.62 66 TYR A C 1
ATOM 510 O O . TYR A 1 66 ? 10.042 -9.034 -35.807 1.00 96.62 66 TYR A O 1
ATOM 518 N N . ALA A 1 67 ? 11.813 -8.093 -36.819 1.00 97.19 67 ALA A N 1
ATOM 519 C CA . ALA A 1 67 ? 11.589 -6.755 -36.274 1.00 97.19 67 ALA A CA 1
ATOM 520 C C . ALA A 1 67 ? 10.319 -6.109 -36.855 1.00 97.19 67 ALA A C 1
ATOM 522 O O . ALA A 1 67 ? 9.543 -5.505 -36.117 1.00 97.19 67 ALA A O 1
ATOM 523 N N . GLY A 1 68 ? 10.081 -6.274 -38.159 1.00 96.88 68 GLY A N 1
ATOM 524 C CA . GLY A 1 68 ? 8.885 -5.799 -38.854 1.00 96.88 68 GLY A CA 1
ATOM 525 C C . GLY A 1 68 ? 7.606 -6.460 -38.340 1.00 96.88 68 GLY A C 1
ATOM 526 O O . GLY A 1 68 ? 6.613 -5.777 -38.108 1.00 96.88 68 GLY A O 1
ATOM 527 N N . ASP A 1 69 ? 7.649 -7.763 -38.055 1.00 97.19 69 ASP A N 1
ATOM 528 C CA . ASP A 1 69 ? 6.525 -8.496 -37.460 1.00 97.19 69 ASP A CA 1
ATOM 529 C C . ASP A 1 69 ? 6.138 -7.944 -36.074 1.00 97.19 69 ASP A C 1
ATOM 531 O O . ASP A 1 69 ? 4.963 -7.719 -35.775 1.00 97.19 69 ASP A O 1
ATOM 535 N N . ARG A 1 70 ? 7.132 -7.613 -35.240 1.00 97.12 70 ARG A N 1
ATOM 536 C CA . ARG A 1 70 ? 6.893 -6.925 -33.959 1.00 97.12 70 ARG A CA 1
ATOM 537 C C . ARG A 1 70 ? 6.402 -5.494 -34.140 1.00 97.12 70 ARG A C 1
ATOM 539 O O . ARG A 1 70 ? 5.553 -5.049 -33.368 1.00 97.12 70 ARG A O 1
ATOM 546 N N . PHE A 1 71 ? 6.902 -4.783 -35.147 1.00 97.00 71 PHE A N 1
ATOM 547 C CA . PHE A 1 71 ? 6.449 -3.433 -35.469 1.00 97.00 71 PHE A CA 1
ATOM 548 C C . PHE A 1 71 ? 4.969 -3.403 -35.879 1.00 97.00 71 PHE A C 1
ATOM 550 O O . PHE A 1 71 ? 4.235 -2.545 -35.393 1.00 97.00 71 PHE A O 1
ATOM 557 N N . GLU A 1 72 ? 4.494 -4.367 -36.675 1.00 96.75 72 GLU A N 1
ATOM 558 C CA . GLU A 1 72 ? 3.065 -4.497 -37.009 1.00 96.75 72 GLU A CA 1
ATOM 559 C C . GLU A 1 72 ? 2.192 -4.734 -35.771 1.00 96.75 72 GLU A C 1
ATOM 561 O O . GLU A 1 72 ? 1.101 -4.175 -35.654 1.00 96.75 72 GLU A O 1
ATOM 566 N N . ALA A 1 73 ? 2.686 -5.517 -34.811 1.00 96.06 73 ALA A N 1
ATOM 567 C CA . ALA A 1 73 ? 1.982 -5.794 -33.563 1.00 96.06 73 ALA A CA 1
ATOM 568 C C . ALA A 1 73 ? 2.071 -4.662 -32.520 1.00 96.06 73 ALA A C 1
ATOM 570 O O . ALA A 1 73 ? 1.308 -4.657 -31.546 1.00 96.06 73 ALA A O 1
ATOM 571 N N . LYS A 1 74 ? 2.973 -3.687 -32.702 1.00 96.12 74 LYS A N 1
ATOM 572 C CA . LYS A 1 74 ? 3.238 -2.603 -31.742 1.00 96.12 74 LYS A CA 1
ATOM 573 C C . LYS A 1 74 ? 1.971 -1.878 -31.262 1.00 96.12 74 LYS A C 1
ATOM 575 O O . LYS A 1 74 ? 1.827 -1.749 -30.044 1.00 96.12 74 LYS A O 1
ATOM 580 N N . PRO A 1 75 ? 1.021 -1.462 -32.128 1.00 96.50 75 PRO A N 1
ATOM 581 C CA . PRO A 1 75 ? -0.167 -0.739 -31.671 1.00 96.50 75 PRO A CA 1
ATOM 582 C C . PRO A 1 75 ? -1.023 -1.544 -30.684 1.00 96.50 75 PRO A C 1
ATOM 584 O O . PRO A 1 75 ? -1.611 -0.975 -29.766 1.00 96.50 75 PRO A O 1
ATOM 587 N N . GLN A 1 76 ? -1.080 -2.871 -30.838 1.00 95.31 76 GLN A N 1
ATOM 588 C CA . GLN A 1 76 ? -1.829 -3.749 -29.934 1.00 95.31 76 GLN A CA 1
ATOM 589 C C . GLN A 1 76 ? -1.142 -3.856 -28.570 1.00 95.31 76 GLN A C 1
ATOM 591 O O . GLN A 1 76 ? -1.806 -3.777 -27.536 1.00 95.31 76 GLN A O 1
ATOM 596 N N . ILE A 1 77 ? 0.190 -3.974 -28.569 1.00 94.94 77 ILE A N 1
ATOM 597 C CA . ILE A 1 77 ? 1.003 -3.995 -27.347 1.00 94.94 77 ILE A CA 1
ATOM 598 C C . ILE A 1 77 ? 0.840 -2.672 -26.588 1.00 94.94 77 ILE A C 1
ATOM 600 O O . ILE A 1 77 ? 0.564 -2.677 -25.389 1.00 94.94 77 ILE A O 1
ATOM 604 N N . GLU A 1 78 ? 0.962 -1.535 -27.275 1.00 92.19 78 GLU A N 1
ATOM 605 C CA . GLU A 1 78 ? 0.813 -0.209 -26.666 1.00 92.19 78 GLU A CA 1
ATOM 606 C C . GLU A 1 78 ? -0.599 0.017 -26.120 1.00 92.19 78 GLU A C 1
ATOM 608 O O . GLU A 1 78 ? -0.751 0.519 -25.006 1.00 92.19 78 GLU A O 1
ATOM 613 N N . ALA A 1 79 ? -1.634 -0.402 -26.853 1.00 91.06 79 ALA A N 1
ATOM 614 C CA . ALA A 1 79 ? -3.015 -0.313 -26.391 1.00 91.06 79 ALA A CA 1
ATOM 615 C C . ALA A 1 79 ? -3.267 -1.170 -25.138 1.00 91.06 79 ALA A C 1
ATOM 617 O O . ALA A 1 79 ? -3.964 -0.726 -24.222 1.00 91.06 79 ALA A O 1
ATOM 618 N N . ALA A 1 80 ? -2.695 -2.375 -25.072 1.00 89.75 80 ALA A N 1
ATOM 619 C CA . ALA A 1 80 ? -2.786 -3.237 -23.898 1.00 89.75 80 ALA A CA 1
ATOM 620 C C . ALA A 1 80 ? -2.087 -2.604 -22.682 1.00 89.75 80 ALA A C 1
ATOM 622 O O . ALA A 1 80 ? -2.692 -2.482 -21.614 1.00 89.75 80 ALA A O 1
ATOM 623 N N . LEU A 1 81 ? -0.855 -2.117 -22.860 1.00 86.69 81 LEU A N 1
ATOM 624 C CA . LEU A 1 81 ? -0.101 -1.427 -21.808 1.00 86.69 81 LEU A CA 1
ATOM 625 C C . LEU A 1 81 ? -0.829 -0.169 -21.315 1.00 86.69 81 LEU A C 1
ATOM 627 O O . LEU A 1 81 ? -0.922 0.056 -20.110 1.00 86.69 81 LEU A O 1
ATOM 631 N N . ALA A 1 82 ? -1.404 0.625 -22.224 1.00 79.94 82 ALA A N 1
ATOM 632 C CA . ALA A 1 82 ? -2.160 1.831 -21.880 1.00 79.94 82 ALA A CA 1
ATOM 633 C C . ALA A 1 82 ? -3.416 1.536 -21.043 1.00 79.94 82 ALA A C 1
ATOM 635 O O . ALA A 1 82 ? -3.835 2.372 -20.245 1.00 79.94 82 ALA A O 1
ATOM 636 N N . ARG A 1 83 ? -4.005 0.345 -21.196 1.00 78.69 83 ARG A N 1
ATOM 637 C CA . ARG A 1 83 ? -5.143 -0.136 -20.396 1.00 78.69 83 ARG A CA 1
ATOM 638 C C . ARG A 1 83 ? -4.722 -0.810 -19.085 1.00 78.69 83 ARG A C 1
ATOM 640 O O . ARG A 1 83 ? -5.583 -1.316 -18.372 1.00 78.69 83 ARG A O 1
ATOM 647 N N . GLY A 1 84 ? -3.426 -0.835 -18.772 1.00 79.50 84 GLY A N 1
ATOM 648 C CA . GLY A 1 84 ? -2.894 -1.450 -17.555 1.00 79.50 84 GLY A CA 1
ATOM 649 C C . GLY A 1 84 ? -2.812 -2.977 -17.604 1.00 79.50 84 GLY A C 1
ATOM 650 O O . GLY A 1 84 ? -2.748 -3.609 -16.552 1.00 79.50 84 GLY A O 1
ATOM 651 N N . PHE A 1 85 ? -2.826 -3.586 -18.795 1.00 88.00 85 PHE A N 1
ATOM 652 C CA . PHE A 1 85 ? -2.665 -5.034 -18.926 1.00 88.00 85 PHE A CA 1
ATOM 653 C C . PHE A 1 85 ? -1.202 -5.430 -18.711 1.00 88.00 85 PHE A C 1
ATOM 655 O O . PHE A 1 85 ? -0.279 -4.770 -19.196 1.00 88.00 85 PHE A O 1
ATOM 662 N N . VAL A 1 86 ? -0.989 -6.566 -18.051 1.00 92.50 86 VAL A N 1
ATOM 663 C CA . VAL A 1 86 ? 0.303 -7.253 -18.040 1.00 92.50 86 VAL A CA 1
ATOM 664 C C . VAL A 1 86 ? 0.499 -7.901 -19.405 1.00 92.50 86 VAL A C 1
ATOM 666 O O . VAL A 1 86 ? -0.232 -8.823 -19.764 1.00 92.50 86 VAL A O 1
ATOM 669 N N . VAL A 1 87 ? 1.483 -7.432 -20.172 1.00 95.75 87 VAL A N 1
ATOM 670 C CA . VAL A 1 87 ? 1.794 -8.013 -21.483 1.00 95.75 87 VAL A CA 1
ATOM 671 C C . VAL A 1 87 ? 2.762 -9.184 -21.326 1.00 95.75 87 VAL A C 1
ATOM 673 O O . VAL A 1 87 ? 3.903 -9.004 -20.901 1.00 95.75 87 VAL A O 1
ATOM 676 N N . LEU A 1 88 ? 2.318 -10.384 -21.700 1.00 96.62 88 LEU A N 1
ATOM 677 C CA . LEU A 1 88 ? 3.145 -11.588 -21.741 1.00 96.62 88 LEU A CA 1
ATOM 678 C C . LEU A 1 88 ? 3.494 -11.930 -23.189 1.00 96.62 88 LEU A C 1
ATOM 680 O O . LEU A 1 88 ? 2.628 -12.350 -23.952 1.00 96.62 88 LEU A O 1
ATOM 684 N N . ALA A 1 89 ? 4.769 -11.788 -23.549 1.00 96.38 89 ALA A N 1
ATOM 685 C CA . ALA A 1 89 ? 5.272 -12.167 -24.867 1.00 96.38 89 ALA A CA 1
ATOM 686 C C . ALA A 1 89 ? 5.924 -13.565 -24.847 1.00 96.38 89 ALA A C 1
ATOM 688 O O . ALA A 1 89 ? 6.874 -13.797 -24.090 1.00 96.38 89 ALA A O 1
ATOM 689 N N . ASP A 1 90 ? 5.441 -14.490 -25.679 1.00 95.19 90 ASP A N 1
ATOM 690 C CA . ASP A 1 90 ? 6.135 -15.735 -26.042 1.00 95.19 90 ASP A CA 1
ATOM 691 C C . ASP A 1 90 ? 7.047 -15.471 -27.245 1.00 95.19 90 ASP A C 1
ATOM 693 O O . ASP A 1 90 ? 6.556 -15.374 -28.373 1.00 95.19 90 ASP A O 1
ATOM 697 N N . ARG A 1 91 ? 8.359 -15.356 -26.979 1.00 93.88 91 ARG A N 1
ATOM 698 C CA . ARG A 1 91 ? 9.382 -14.767 -27.861 1.00 93.88 91 ARG A CA 1
ATOM 699 C C . ARG A 1 91 ? 9.141 -13.279 -28.113 1.00 93.88 91 ARG A C 1
ATOM 701 O O . ARG A 1 91 ? 8.023 -12.856 -28.370 1.00 93.88 91 ARG A O 1
ATOM 708 N N . TYR A 1 92 ? 10.181 -12.462 -28.022 1.00 96.25 92 TYR A N 1
ATOM 709 C CA . TYR A 1 92 ? 10.123 -11.039 -28.357 1.00 96.25 92 TYR A CA 1
ATOM 710 C C . TYR A 1 92 ? 11.462 -10.608 -28.976 1.00 96.25 92 TYR A C 1
ATOM 712 O O . TYR A 1 92 ? 11.969 -11.302 -29.860 1.00 96.25 92 TYR A O 1
ATOM 720 N N . ILE A 1 93 ? 12.043 -9.484 -28.558 1.00 96.25 93 ILE A N 1
ATOM 721 C CA . ILE A 1 93 ? 13.293 -8.960 -29.129 1.00 96.25 93 ILE A CA 1
ATOM 722 C C . ILE A 1 93 ? 14.477 -9.876 -28.790 1.00 96.25 93 ILE A C 1
ATOM 724 O O . ILE A 1 93 ? 15.327 -10.126 -29.645 1.00 96.25 93 ILE A O 1
ATOM 728 N N . GLY A 1 94 ? 14.494 -10.464 -27.587 1.00 95.56 94 GLY A N 1
ATOM 729 C CA . GLY A 1 94 ? 15.527 -11.415 -27.161 1.00 95.56 94 GLY A CA 1
ATOM 730 C C . GLY A 1 94 ? 15.705 -12.597 -28.122 1.00 95.56 94 GLY A C 1
ATOM 731 O O . GLY A 1 94 ? 16.833 -13.022 -28.363 1.00 95.56 94 GLY A O 1
ATOM 732 N N . SER A 1 95 ? 14.621 -13.072 -28.740 1.00 95.19 95 SER A N 1
ATOM 733 C CA . SER A 1 95 ? 14.671 -14.149 -29.736 1.00 95.19 95 SER A CA 1
ATOM 734 C C . SER A 1 95 ? 15.371 -13.723 -31.022 1.00 95.19 95 SER A C 1
ATOM 736 O O . SER A 1 95 ? 16.135 -14.499 -31.594 1.00 95.19 95 SER A O 1
ATOM 738 N N . ASN A 1 96 ? 15.156 -12.484 -31.465 1.00 95.94 96 ASN A N 1
ATOM 739 C CA . ASN A 1 96 ? 15.837 -11.953 -32.644 1.00 95.94 96 ASN A CA 1
ATOM 740 C C . ASN A 1 96 ? 17.328 -11.757 -32.370 1.00 95.94 96 ASN A C 1
ATOM 742 O O . ASN A 1 96 ? 18.167 -12.196 -33.156 1.00 95.94 96 ASN A O 1
ATOM 746 N N . LEU A 1 97 ? 17.648 -11.184 -31.205 1.00 96.19 97 LEU A N 1
ATOM 747 C CA . LEU A 1 97 ? 19.021 -11.021 -30.742 1.00 96.19 97 LEU A CA 1
ATOM 748 C C . LEU A 1 97 ? 19.750 -12.364 -30.689 1.00 96.19 97 LEU A C 1
ATOM 750 O O . LEU A 1 97 ? 20.847 -12.463 -31.223 1.00 96.19 97 LEU A O 1
ATOM 754 N N . ALA A 1 98 ? 19.152 -13.407 -30.114 1.00 95.31 98 ALA A N 1
ATOM 755 C CA . ALA A 1 98 ? 19.808 -14.704 -29.998 1.00 95.31 98 ALA A CA 1
ATOM 756 C C . ALA A 1 98 ? 19.972 -15.411 -31.351 1.00 95.31 98 ALA A C 1
ATOM 758 O O . ALA A 1 98 ? 21.091 -15.731 -31.756 1.00 95.31 98 ALA A O 1
ATOM 759 N N . HIS A 1 99 ? 18.873 -15.630 -32.077 1.00 93.56 99 HIS A N 1
ATOM 760 C CA . HIS A 1 99 ? 18.901 -16.469 -33.273 1.00 93.56 99 HIS A CA 1
ATOM 761 C C . HIS A 1 99 ? 19.580 -15.797 -34.471 1.00 93.56 99 HIS A C 1
ATOM 763 O O . HIS A 1 99 ? 20.216 -16.489 -35.262 1.00 93.56 99 HIS A O 1
ATOM 769 N N . GLN A 1 100 ? 19.489 -14.474 -34.632 1.00 94.25 100 GLN A N 1
ATOM 770 C CA . GLN A 1 100 ? 20.142 -13.818 -35.771 1.00 94.25 100 GLN A CA 1
ATOM 771 C C . GLN A 1 100 ? 21.624 -13.562 -35.501 1.00 94.25 100 GLN A C 1
ATOM 773 O O . GLN A 1 100 ? 22.450 -13.787 -36.383 1.00 94.25 100 GLN A O 1
ATOM 778 N N . THR A 1 101 ? 21.992 -13.193 -34.271 1.00 95.00 101 THR A N 1
ATOM 779 C CA . THR A 1 101 ? 23.406 -13.008 -33.901 1.00 95.00 101 THR A CA 1
ATOM 780 C C . THR A 1 101 ? 24.185 -14.321 -33.933 1.00 95.00 101 THR A C 1
ATOM 782 O O . THR A 1 101 ? 25.362 -14.318 -34.288 1.00 95.00 101 THR A O 1
ATOM 785 N N . ALA A 1 102 ? 23.541 -15.458 -33.640 1.00 92.88 102 ALA A N 1
ATOM 786 C CA . ALA A 1 102 ? 24.158 -16.781 -33.773 1.00 92.88 102 ALA A CA 1
ATOM 787 C C . ALA A 1 102 ? 24.704 -17.042 -35.191 1.00 92.88 102 ALA A C 1
ATOM 789 O O . ALA A 1 102 ? 25.735 -17.697 -35.345 1.00 92.88 102 ALA A O 1
ATOM 790 N N . ARG A 1 103 ? 24.056 -16.466 -36.213 1.00 91.06 103 ARG A N 1
ATOM 791 C CA . ARG A 1 103 ? 24.424 -16.582 -37.633 1.00 91.06 103 ARG A CA 1
ATOM 792 C C . ARG A 1 103 ? 25.459 -15.540 -38.078 1.00 91.06 103 ARG A C 1
ATOM 794 O O . ARG A 1 103 ? 25.977 -15.638 -39.187 1.00 91.06 103 ARG A O 1
ATOM 801 N N . ALA A 1 104 ? 25.765 -14.545 -37.242 1.00 90.44 104 ALA A N 1
ATOM 802 C CA . ALA A 1 104 ? 26.779 -13.535 -37.523 1.00 90.44 104 ALA A CA 1
ATOM 803 C C . ALA A 1 104 ? 28.192 -14.022 -37.122 1.00 90.44 104 ALA A C 1
ATOM 805 O O . ALA A 1 104 ? 28.334 -14.747 -36.126 1.00 90.44 104 ALA A O 1
ATOM 806 N N . PRO A 1 105 ? 29.254 -13.593 -37.841 1.00 89.94 105 PRO A N 1
ATOM 807 C CA . PRO A 1 105 ? 30.640 -13.882 -37.468 1.00 89.94 105 PRO A CA 1
ATOM 808 C C . PRO A 1 105 ? 30.939 -13.443 -36.033 1.00 89.94 105 PRO A C 1
ATOM 810 O O . PRO A 1 105 ? 30.490 -12.374 -35.613 1.00 89.94 105 PRO A O 1
ATOM 813 N N . ARG A 1 106 ? 31.702 -14.252 -35.284 1.00 90.06 106 ARG A N 1
ATOM 814 C CA . ARG A 1 106 ? 31.915 -14.073 -33.834 1.00 90.06 106 ARG A CA 1
ATOM 815 C C . ARG A 1 106 ? 32.442 -12.683 -33.484 1.00 90.06 106 ARG A C 1
ATOM 817 O O . ARG A 1 106 ? 31.949 -12.065 -32.548 1.00 90.06 106 ARG A O 1
ATOM 824 N N . GLU A 1 107 ? 33.363 -12.164 -34.284 1.00 91.69 107 GLU A N 1
ATOM 825 C CA . GLU A 1 107 ? 33.976 -10.845 -34.129 1.00 91.69 107 GLU A CA 1
ATOM 826 C C . GLU A 1 107 ? 33.029 -9.660 -34.395 1.00 91.69 107 GLU A C 1
ATOM 828 O O . GLU A 1 107 ? 33.350 -8.531 -34.035 1.00 91.69 107 GLU A O 1
ATOM 833 N N . LYS A 1 108 ? 31.855 -9.889 -35.003 1.00 93.25 108 LYS A N 1
ATOM 834 C CA . LYS A 1 108 ? 30.855 -8.846 -35.305 1.00 93.25 108 LYS A CA 1
ATOM 835 C C . LYS A 1 108 ? 29.601 -8.923 -34.433 1.00 93.25 108 LYS A C 1
ATOM 837 O O . LYS A 1 108 ? 28.707 -8.096 -34.602 1.00 93.25 108 LYS A O 1
ATOM 842 N N . ARG A 1 109 ? 29.508 -9.892 -33.518 1.00 94.19 109 ARG A N 1
ATOM 843 C CA . ARG A 1 109 ? 28.278 -10.174 -32.757 1.00 94.19 109 ARG A CA 1
ATOM 844 C C . ARG A 1 109 ? 27.809 -8.997 -31.911 1.00 94.19 109 ARG A C 1
ATOM 846 O O . ARG A 1 109 ? 26.638 -8.647 -31.988 1.00 94.19 109 ARG A O 1
ATOM 853 N N . ASP A 1 110 ? 28.713 -8.334 -31.196 1.00 92.25 110 ASP A N 1
ATOM 854 C CA . ASP A 1 110 ? 28.356 -7.184 -30.354 1.00 92.25 110 ASP A CA 1
ATOM 855 C C . ASP A 1 110 ? 27.824 -6.009 -31.185 1.00 92.25 110 ASP A C 1
ATOM 857 O O . ASP A 1 110 ? 26.814 -5.394 -30.841 1.00 92.25 110 ASP A O 1
ATOM 861 N N . ALA A 1 111 ? 28.461 -5.737 -32.331 1.00 94.56 111 ALA A N 1
ATOM 862 C CA . ALA A 1 111 ? 28.006 -4.711 -33.267 1.00 94.56 111 ALA A CA 1
ATOM 863 C C . ALA A 1 111 ? 26.632 -5.057 -33.866 1.00 94.56 111 ALA A C 1
ATOM 865 O O . ALA A 1 111 ? 25.793 -4.177 -34.047 1.00 94.56 111 ALA A O 1
ATOM 866 N N . PHE A 1 112 ? 26.386 -6.339 -34.139 1.00 96.56 112 PHE A N 1
ATOM 867 C CA . PHE A 1 112 ? 25.119 -6.823 -34.676 1.00 96.56 112 PHE A CA 1
ATOM 868 C C . PHE A 1 112 ? 23.983 -6.768 -33.639 1.00 96.56 112 PHE A C 1
ATOM 870 O O . PHE A 1 112 ? 22.883 -6.324 -33.963 1.00 96.56 112 PHE A O 1
ATOM 877 N N . ILE A 1 113 ? 24.258 -7.113 -32.374 1.00 95.94 113 ILE A N 1
ATOM 878 C CA . ILE A 1 113 ? 23.332 -6.917 -31.244 1.00 95.94 113 ILE A CA 1
ATOM 879 C C . ILE A 1 113 ? 22.951 -5.439 -31.138 1.00 95.94 113 ILE A C 1
ATOM 881 O O . ILE A 1 113 ? 21.764 -5.115 -31.144 1.00 95.94 113 ILE A O 1
ATOM 885 N N . ALA A 1 114 ? 23.941 -4.540 -31.108 1.00 94.94 114 ALA A N 1
ATOM 886 C CA . ALA A 1 114 ? 23.698 -3.101 -31.028 1.00 94.94 114 ALA A CA 1
ATOM 887 C C . ALA A 1 114 ? 22.872 -2.584 -32.220 1.00 94.94 114 ALA A C 1
ATOM 889 O O . ALA A 1 114 ? 22.026 -1.703 -32.058 1.00 94.94 114 ALA A O 1
ATOM 890 N N . TRP A 1 115 ? 23.080 -3.151 -33.411 1.00 97.94 115 TRP A N 1
ATOM 891 C CA . TRP A 1 115 ? 22.310 -2.816 -34.606 1.00 97.94 115 TRP A CA 1
ATOM 892 C C . TRP A 1 115 ? 20.837 -3.243 -34.497 1.00 97.94 115 TRP A C 1
ATOM 894 O O . TRP A 1 115 ? 19.956 -2.418 -34.749 1.00 97.94 115 TRP A O 1
ATOM 904 N N . ILE A 1 116 ? 20.551 -4.476 -34.056 1.00 97.50 116 ILE A N 1
ATOM 905 C CA . ILE A 1 116 ? 19.169 -4.942 -33.825 1.00 97.50 116 ILE A CA 1
ATOM 906 C C . ILE A 1 116 ? 18.491 -4.083 -32.752 1.00 97.50 116 ILE A C 1
ATOM 908 O O . ILE A 1 116 ? 17.352 -3.655 -32.925 1.00 97.50 116 ILE A O 1
ATOM 912 N N . GLU A 1 117 ? 19.187 -3.786 -31.654 1.00 94.81 117 GLU A N 1
ATOM 913 C CA . GLU A 1 117 ? 18.644 -2.946 -30.585 1.00 94.81 117 GLU A CA 1
ATOM 914 C C . GLU A 1 117 ? 18.333 -1.529 -31.062 1.00 94.81 117 GLU A C 1
ATOM 916 O O . GLU A 1 117 ? 17.305 -0.965 -30.686 1.00 94.81 117 GLU A O 1
ATOM 921 N N . HIS A 1 118 ? 19.190 -0.952 -31.906 1.00 95.88 118 HIS A N 1
ATOM 922 C CA . HIS A 1 118 ? 18.927 0.344 -32.514 1.00 95.88 118 HIS A CA 1
ATOM 923 C C . HIS A 1 118 ? 17.690 0.294 -33.421 1.00 95.88 118 HIS A C 1
ATOM 925 O O . HIS A 1 118 ? 16.823 1.164 -33.325 1.00 95.88 118 HIS A O 1
ATOM 931 N N . LEU A 1 119 ? 17.567 -0.736 -34.259 1.00 97.06 119 LEU A N 1
ATOM 932 C CA . LEU A 1 119 ? 16.399 -0.920 -35.117 1.00 97.06 119 LEU A CA 1
ATOM 933 C C . LEU A 1 119 ? 15.107 -1.036 -34.294 1.00 97.06 119 LEU A C 1
ATOM 935 O O . LEU A 1 119 ? 14.152 -0.298 -34.525 1.00 97.06 119 LEU A O 1
ATOM 939 N N . GLU A 1 120 ? 15.080 -1.927 -33.306 1.00 97.56 120 GLU A N 1
ATOM 940 C CA . GLU A 1 120 ? 13.848 -2.276 -32.601 1.00 97.56 120 GLU A CA 1
ATOM 941 C C . GLU A 1 120 ? 13.482 -1.279 -31.494 1.00 97.56 120 GLU A C 1
ATOM 943 O O . GLU A 1 120 ? 12.336 -0.828 -31.421 1.00 97.56 120 GLU A O 1
ATOM 948 N N . TYR A 1 121 ? 14.441 -0.868 -30.659 1.00 94.19 121 TYR A N 1
ATOM 949 C CA . TYR A 1 121 ? 14.165 0.042 -29.544 1.00 94.19 121 TYR A CA 1
ATOM 950 C C . TYR A 1 121 ? 14.246 1.523 -29.919 1.00 94.19 121 TYR A C 1
ATOM 952 O O . TYR A 1 121 ? 13.545 2.323 -29.301 1.00 94.19 121 TYR A O 1
ATOM 960 N N . THR A 1 122 ? 15.084 1.912 -30.887 1.00 90.62 122 THR A N 1
ATOM 961 C CA . THR A 1 122 ? 15.286 3.333 -31.227 1.00 90.62 122 THR A CA 1
ATOM 962 C C . THR A 1 122 ? 14.463 3.752 -32.440 1.00 90.62 122 THR A C 1
ATOM 964 O O . THR A 1 122 ? 13.730 4.735 -32.354 1.00 90.62 122 THR A O 1
ATOM 967 N N . LEU A 1 123 ? 14.546 3.017 -33.556 1.00 92.88 123 LEU A N 1
ATOM 968 C CA . LEU A 1 123 ? 13.822 3.368 -34.784 1.00 92.88 123 LEU A CA 1
ATOM 969 C C . LEU A 1 123 ? 12.345 2.972 -34.704 1.00 92.88 123 LEU A C 1
ATOM 971 O O . LEU A 1 123 ? 11.469 3.816 -34.873 1.00 92.88 123 LEU A O 1
ATOM 975 N N . TYR A 1 124 ? 12.056 1.704 -34.406 1.00 94.75 124 TYR A N 1
ATOM 976 C CA . TYR A 1 124 ? 10.679 1.213 -34.287 1.00 94.75 124 TYR A CA 1
ATOM 977 C C . TYR A 1 124 ? 10.023 1.588 -32.958 1.00 94.75 124 TYR A C 1
ATOM 979 O O . TYR A 1 124 ? 8.793 1.571 -32.848 1.00 94.75 124 TYR A O 1
ATOM 987 N N . GLN A 1 125 ? 10.824 1.994 -31.966 1.00 93.75 125 GLN A N 1
ATOM 988 C CA . GLN A 1 125 ? 10.365 2.393 -30.635 1.00 93.75 125 GLN A CA 1
ATOM 989 C C . GLN A 1 125 ? 9.458 1.327 -30.009 1.00 93.75 125 GLN A C 1
ATOM 991 O O . GLN A 1 125 ? 8.382 1.633 -29.493 1.00 93.75 125 GLN A O 1
ATOM 996 N N . LEU A 1 126 ? 9.854 0.060 -30.124 1.00 93.88 126 LEU A N 1
ATOM 997 C CA . LEU A 1 126 ? 9.134 -1.035 -29.494 1.00 93.88 126 LEU A CA 1
ATOM 998 C C . LEU A 1 126 ? 9.228 -0.914 -27.962 1.00 93.88 126 LEU A C 1
ATOM 1000 O O . LEU A 1 126 ? 10.295 -0.574 -27.436 1.00 93.88 126 LEU A O 1
ATOM 1004 N N . PRO A 1 127 ? 8.139 -1.194 -27.219 1.00 91.81 127 PRO A N 1
ATOM 1005 C CA . PRO A 1 127 ? 8.161 -1.153 -25.761 1.00 91.81 127 PRO A CA 1
ATOM 1006 C C . PRO A 1 127 ? 9.248 -2.062 -25.175 1.00 91.81 127 PRO A C 1
ATOM 1008 O O . PRO A 1 127 ? 9.357 -3.231 -25.554 1.00 91.81 127 PRO A O 1
ATOM 1011 N N . ARG A 1 128 ? 10.034 -1.523 -24.232 1.00 93.00 128 ARG A N 1
ATOM 1012 C CA . ARG A 1 128 ? 11.101 -2.252 -23.527 1.00 93.00 128 ARG A CA 1
ATOM 1013 C C . ARG A 1 128 ? 10.547 -3.166 -22.439 1.00 93.00 128 ARG A C 1
ATOM 1015 O O . ARG A 1 128 ? 9.749 -2.744 -21.598 1.00 93.00 128 ARG A O 1
ATOM 1022 N N . GLU A 1 129 ? 11.064 -4.385 -22.406 1.00 93.00 129 GLU A N 1
ATOM 1023 C CA . GLU A 1 129 ? 10.701 -5.435 -21.467 1.00 93.00 129 GLU A CA 1
ATOM 1024 C C . GLU A 1 129 ? 11.136 -5.080 -20.044 1.00 93.00 129 GLU A C 1
ATOM 1026 O O . GLU A 1 129 ? 12.320 -4.876 -19.768 1.00 93.00 129 GLU A O 1
ATOM 1031 N N . THR A 1 130 ? 10.186 -5.072 -19.108 1.00 90.56 130 THR A N 1
ATOM 1032 C CA . THR A 1 130 ? 10.495 -4.893 -17.680 1.00 90.56 130 THR A CA 1
ATOM 1033 C C . THR A 1 130 ? 11.239 -6.107 -17.111 1.00 90.56 130 THR A C 1
ATOM 1035 O O . THR A 1 130 ? 12.072 -5.980 -16.215 1.00 90.56 130 THR A O 1
ATOM 1038 N N . ARG A 1 131 ? 10.953 -7.305 -17.636 1.00 93.31 131 ARG A N 1
ATOM 1039 C CA . ARG A 1 131 ? 11.573 -8.562 -17.210 1.00 93.31 131 ARG A CA 1
ATOM 1040 C C . ARG A 1 131 ? 11.624 -9.556 -18.363 1.00 93.31 131 ARG A C 1
ATOM 1042 O O . ARG A 1 131 ? 10.612 -9.799 -19.017 1.00 93.31 131 ARG A O 1
ATOM 1049 N N . VAL A 1 132 ? 12.785 -10.168 -18.564 1.00 96.19 132 VAL A N 1
ATOM 1050 C CA . VAL A 1 132 ? 12.998 -11.253 -19.524 1.00 96.19 132 VAL A CA 1
ATOM 1051 C C . VAL A 1 132 ? 13.270 -12.536 -18.752 1.00 96.19 132 VAL A C 1
ATOM 1053 O O . VAL A 1 132 ? 14.239 -12.633 -18.006 1.00 96.19 132 VAL A O 1
ATOM 1056 N N . ILE A 1 133 ? 12.399 -13.528 -18.917 1.00 97.00 133 ILE A N 1
ATOM 1057 C CA . ILE A 1 133 ? 12.601 -14.864 -18.353 1.00 97.00 133 ILE A CA 1
ATOM 1058 C C . ILE A 1 133 ? 13.209 -15.746 -19.434 1.00 97.00 133 ILE A C 1
ATOM 1060 O O . ILE A 1 133 ? 12.564 -15.977 -20.459 1.00 97.00 133 ILE A O 1
ATOM 1064 N N . TYR A 1 134 ? 14.432 -16.214 -19.200 1.00 97.12 134 TYR A N 1
ATOM 1065 C CA . TYR A 1 134 ? 15.156 -17.116 -20.084 1.00 97.12 134 TYR A CA 1
ATOM 1066 C C . TYR A 1 134 ? 15.059 -18.549 -19.557 1.00 97.12 134 TYR A C 1
ATOM 1068 O O . TYR A 1 134 ? 15.601 -18.873 -18.500 1.00 97.12 134 TYR A O 1
ATOM 1076 N N . LEU A 1 135 ? 14.358 -19.404 -20.299 1.00 96.00 135 LEU A N 1
ATOM 1077 C CA . LEU A 1 135 ? 14.254 -20.832 -20.018 1.00 96.00 135 LEU A CA 1
ATOM 1078 C C . LEU A 1 135 ? 15.472 -21.547 -20.608 1.00 96.00 135 LEU A C 1
ATOM 1080 O O . LEU A 1 135 ? 15.516 -21.826 -21.810 1.00 96.00 135 LEU A O 1
ATOM 1084 N N . HIS A 1 136 ? 16.459 -21.824 -19.759 1.00 95.06 136 HIS A N 1
ATOM 1085 C CA . HIS A 1 136 ? 17.686 -22.500 -20.158 1.00 95.06 136 HIS A CA 1
ATOM 1086 C C . HIS A 1 136 ? 17.473 -24.020 -20.197 1.00 95.06 136 HIS A C 1
ATOM 1088 O O . HIS A 1 136 ? 17.052 -24.635 -19.210 1.00 95.06 136 HIS A O 1
ATOM 1094 N N . VAL A 1 137 ? 17.781 -24.618 -21.350 1.00 91.19 137 VAL A N 1
ATOM 1095 C CA . VAL A 1 137 ? 17.798 -26.066 -21.595 1.00 91.19 137 VAL A CA 1
ATOM 1096 C C . VAL A 1 137 ? 19.066 -26.388 -22.389 1.00 91.19 137 VAL A C 1
ATOM 1098 O O . VAL A 1 137 ? 19.350 -25.670 -23.348 1.00 91.19 137 VAL A O 1
ATOM 1101 N N . PRO A 1 138 ? 19.811 -27.456 -22.046 1.00 90.69 138 PRO A N 1
ATOM 1102 C CA . PRO A 1 138 ? 20.939 -27.905 -22.853 1.00 90.69 138 PRO A CA 1
ATOM 1103 C C . PRO A 1 138 ? 20.525 -28.160 -24.317 1.00 90.69 138 PRO A C 1
ATOM 1105 O O . PRO A 1 138 ? 19.526 -28.853 -24.544 1.00 90.69 138 PRO A O 1
ATOM 1108 N N . PRO A 1 139 ? 21.266 -27.651 -25.320 1.00 88.31 139 PRO A N 1
ATOM 1109 C CA . PRO A 1 139 ? 20.891 -27.765 -26.733 1.00 88.31 139 PRO A CA 1
ATOM 1110 C C . PRO A 1 139 ? 20.623 -29.197 -27.207 1.00 88.31 139 PRO A C 1
ATOM 1112 O O . PRO A 1 139 ? 19.703 -29.423 -27.991 1.00 88.31 139 PRO A O 1
ATOM 1115 N N . GLN A 1 140 ? 21.377 -30.177 -26.702 1.00 86.19 140 GLN A N 1
ATOM 1116 C CA . GLN A 1 140 ? 21.226 -31.585 -27.078 1.00 86.19 140 GLN A CA 1
ATOM 1117 C C . GLN A 1 140 ? 19.882 -32.160 -26.600 1.00 86.19 140 GLN A C 1
ATOM 1119 O O . GLN A 1 140 ? 19.195 -32.851 -27.353 1.00 86.19 140 GLN A O 1
ATOM 1124 N N . GLU A 1 141 ? 19.469 -31.811 -25.380 1.00 86.81 141 GLU A N 1
ATOM 1125 C CA . GLU A 1 141 ? 18.181 -32.216 -24.802 1.00 86.81 141 GLU A CA 1
ATOM 1126 C C . GLU A 1 141 ? 17.017 -31.518 -25.514 1.00 86.81 141 GLU A C 1
ATOM 1128 O O . GLU A 1 141 ? 16.017 -32.140 -25.877 1.00 86.81 141 GLU A O 1
ATOM 1133 N N . ALA A 1 142 ? 17.172 -30.222 -25.796 1.00 83.06 142 ALA A N 1
ATOM 1134 C CA . ALA A 1 142 ? 16.202 -29.450 -26.560 1.00 83.06 142 ALA A CA 1
ATOM 1135 C C . ALA A 1 142 ? 15.986 -30.031 -27.970 1.00 83.06 142 ALA A C 1
ATOM 1137 O O . ALA A 1 142 ? 14.844 -30.200 -28.403 1.00 83.06 142 ALA A O 1
ATOM 1138 N N . HIS A 1 143 ? 17.066 -30.415 -28.657 1.00 81.44 143 HIS A N 1
ATOM 1139 C CA . HIS A 1 143 ? 17.010 -31.045 -29.976 1.00 81.44 143 HIS A CA 1
ATOM 1140 C C . HIS A 1 143 ? 16.299 -32.410 -29.942 1.00 81.44 143 HIS A C 1
ATOM 1142 O O . HIS A 1 143 ? 15.461 -32.695 -30.803 1.00 81.44 143 HIS A O 1
ATOM 1148 N N . ALA A 1 144 ? 16.555 -33.229 -28.914 1.00 80.38 144 ALA A N 1
ATOM 1149 C CA . ALA A 1 144 ? 15.862 -34.503 -28.714 1.00 80.38 144 ALA A CA 1
ATOM 1150 C C . ALA A 1 144 ? 14.348 -34.318 -28.488 1.00 80.38 144 ALA A C 1
ATOM 1152 O O . ALA A 1 144 ? 13.541 -35.064 -29.046 1.00 80.38 144 ALA A O 1
ATOM 1153 N N . LEU A 1 145 ? 13.948 -33.294 -27.728 1.00 76.69 145 LEU A N 1
ATOM 1154 C CA . LEU A 1 145 ? 12.541 -32.958 -27.481 1.00 76.69 145 LEU A CA 1
ATOM 1155 C C . LEU A 1 145 ? 11.828 -32.429 -28.732 1.00 76.69 145 LEU A C 1
ATOM 1157 O O . LEU A 1 145 ? 10.657 -32.741 -28.953 1.00 76.69 145 LEU A O 1
ATOM 1161 N N . ILE A 1 146 ? 12.515 -31.646 -29.568 1.00 74.50 146 ILE A N 1
ATOM 1162 C CA . ILE A 1 146 ? 11.974 -31.186 -30.856 1.00 74.50 146 ILE A CA 1
ATOM 1163 C C . ILE A 1 146 ? 11.707 -32.382 -31.777 1.00 74.50 146 ILE A C 1
ATOM 1165 O O . ILE A 1 146 ? 10.661 -32.430 -32.420 1.00 74.50 146 ILE A O 1
ATOM 1169 N N . ALA A 1 147 ? 12.594 -33.383 -31.794 1.00 68.81 147 ALA A N 1
ATOM 1170 C CA . ALA A 1 147 ? 12.436 -34.579 -32.622 1.00 68.81 147 ALA A CA 1
ATOM 1171 C C . ALA A 1 147 ? 11.199 -35.431 -32.266 1.00 68.81 147 ALA A C 1
ATOM 1173 O O . ALA A 1 147 ? 10.743 -36.211 -33.101 1.00 68.81 147 ALA A O 1
ATOM 1174 N N . GLN A 1 148 ? 10.650 -35.274 -31.057 1.00 66.81 148 GLN A N 1
ATOM 1175 C CA . GLN A 1 148 ? 9.439 -35.961 -30.593 1.00 66.81 148 GLN A CA 1
ATOM 1176 C C . GLN A 1 148 ? 8.141 -35.197 -30.915 1.00 66.81 148 GLN A C 1
ATOM 1178 O O . GLN A 1 148 ? 7.052 -35.750 -30.753 1.00 66.81 148 GLN A O 1
ATOM 1183 N N . LYS A 1 149 ? 8.218 -33.936 -31.369 1.00 59.19 149 LYS A N 1
ATOM 1184 C CA . LYS A 1 149 ? 7.043 -33.119 -31.717 1.00 59.19 149 LYS A CA 1
ATOM 1185 C C . LYS A 1 149 ? 6.586 -33.374 -33.160 1.00 59.19 149 LYS A C 1
ATOM 1187 O O . LYS A 1 149 ? 7.398 -33.552 -34.062 1.00 59.19 149 LYS A O 1
ATOM 1192 N N . GLY A 1 150 ? 5.267 -33.397 -33.373 1.00 54.84 150 GLY A N 1
ATOM 1193 C CA . GLY A 1 150 ? 4.648 -33.513 -34.701 1.00 54.84 150 GLY A CA 1
ATOM 1194 C C . GLY A 1 150 ? 4.826 -32.262 -35.577 1.00 54.84 150 GLY A C 1
ATOM 1195 O O . GLY A 1 150 ? 5.419 -31.273 -35.149 1.00 54.84 150 GLY A O 1
ATOM 1196 N N . ALA A 1 151 ? 4.294 -32.301 -36.807 1.00 51.41 151 ALA A N 1
ATOM 1197 C CA . ALA A 1 151 ? 4.324 -31.166 -37.739 1.00 51.41 151 ALA A CA 1
ATOM 1198 C C . ALA A 1 151 ? 3.637 -29.920 -37.144 1.00 51.41 151 ALA A C 1
ATOM 1200 O O . ALA A 1 151 ? 2.613 -30.034 -36.466 1.00 51.41 151 ALA A O 1
ATOM 1201 N N . ARG A 1 152 ? 4.207 -28.732 -37.382 1.00 56.50 152 ARG A N 1
ATOM 1202 C CA . ARG A 1 152 ? 3.676 -27.449 -36.887 1.00 56.50 152 ARG A CA 1
ATOM 1203 C C . ARG A 1 152 ? 2.528 -26.953 -37.761 1.00 56.50 152 ARG A C 1
ATOM 1205 O O . ARG A 1 152 ? 2.440 -27.305 -38.929 1.00 56.50 152 ARG A O 1
ATOM 1212 N N . SER A 1 153 ? 1.676 -26.085 -37.213 1.00 47.56 153 SER A N 1
ATOM 1213 C CA . SER A 1 153 ? 0.511 -25.530 -37.922 1.00 47.56 153 SER A CA 1
ATOM 1214 C C . SER A 1 153 ? 0.858 -24.653 -39.134 1.00 47.56 153 SER A C 1
ATOM 1216 O O . SER A 1 153 ? -0.006 -24.440 -39.976 1.00 47.56 153 SER A O 1
ATOM 1218 N N . TYR A 1 154 ? 2.096 -24.156 -39.230 1.00 50.84 154 TYR A N 1
ATOM 1219 C CA . TYR A 1 154 ? 2.545 -23.216 -40.264 1.00 50.84 154 TYR A CA 1
ATOM 1220 C C . TYR A 1 154 ? 3.570 -23.806 -41.258 1.00 50.84 154 TYR A C 1
ATOM 1222 O O . TYR A 1 154 ? 4.010 -23.095 -42.159 1.00 50.84 154 TYR A O 1
ATOM 1230 N N . THR A 1 155 ? 3.950 -25.087 -41.130 1.00 41.28 155 THR A N 1
ATOM 1231 C CA . THR A 1 155 ? 4.919 -25.743 -42.031 1.00 41.28 155 THR A CA 1
ATOM 1232 C C . THR A 1 155 ? 4.384 -27.064 -42.582 1.00 41.28 155 THR A C 1
ATOM 1234 O O . THR A 1 155 ? 3.924 -27.926 -41.838 1.00 41.28 155 THR A O 1
ATOM 1237 N N . SER A 1 156 ? 4.513 -27.274 -43.896 1.00 42.91 156 SER A N 1
ATOM 1238 C CA . SER A 1 156 ? 4.292 -28.577 -44.549 1.00 42.91 156 SER A CA 1
ATOM 1239 C C . SER A 1 156 ? 5.482 -29.535 -44.372 1.00 42.91 156 SER A C 1
ATOM 1241 O O . SER A 1 156 ? 5.334 -30.751 -44.504 1.00 42.91 156 SER A O 1
ATOM 1243 N N . ALA A 1 157 ? 6.662 -29.003 -44.035 1.00 47.31 157 ALA A N 1
ATOM 1244 C CA . ALA A 1 157 ? 7.864 -29.766 -43.726 1.00 47.31 157 ALA A CA 1
ATOM 1245 C C . ALA A 1 157 ? 7.869 -30.272 -42.272 1.00 47.31 157 ALA A C 1
ATOM 1247 O O . ALA A 1 157 ? 7.408 -29.603 -41.346 1.00 47.31 157 ALA A O 1
ATOM 1248 N N . ARG A 1 158 ? 8.444 -31.466 -42.067 1.00 47.44 158 ARG A N 1
ATOM 1249 C CA . ARG A 1 158 ? 8.556 -32.139 -40.757 1.00 47.44 158 ARG A CA 1
ATOM 1250 C C . ARG A 1 158 ? 9.482 -31.405 -39.768 1.00 47.44 158 ARG A C 1
ATOM 1252 O O . ARG A 1 158 ? 9.454 -31.748 -38.590 1.00 47.44 158 ARG A O 1
ATOM 1259 N N . ARG A 1 159 ? 10.316 -30.461 -40.235 1.00 53.75 159 ARG A N 1
ATOM 1260 C CA . ARG A 1 159 ? 11.261 -29.649 -39.443 1.00 53.75 159 ARG A CA 1
ATOM 1261 C C . ARG A 1 159 ? 11.470 -28.271 -40.085 1.00 53.75 159 ARG A C 1
ATOM 1263 O O . ARG A 1 159 ? 11.572 -28.184 -41.303 1.00 53.75 159 ARG A O 1
ATOM 1270 N N . ASP A 1 160 ? 11.562 -27.246 -39.244 1.00 63.50 160 ASP A N 1
ATOM 1271 C CA . ASP A 1 160 ? 12.040 -25.892 -39.557 1.00 63.50 160 ASP A CA 1
ATOM 1272 C C . ASP A 1 160 ? 13.573 -25.915 -39.776 1.00 63.50 160 ASP A C 1
ATOM 1274 O O . ASP A 1 160 ? 14.280 -26.685 -39.116 1.00 63.50 160 ASP A O 1
ATOM 1278 N N . ILE A 1 161 ? 14.089 -25.104 -40.710 1.00 63.31 161 ILE A N 1
ATOM 1279 C CA . ILE A 1 161 ? 15.517 -25.030 -41.078 1.00 63.31 161 ILE A CA 1
ATOM 1280 C C . ILE A 1 161 ? 16.427 -24.657 -39.892 1.00 63.31 161 ILE A C 1
ATOM 1282 O O . ILE A 1 161 ? 17.540 -25.176 -39.790 1.00 63.31 161 ILE A O 1
ATOM 1286 N N . LEU A 1 162 ? 15.972 -23.800 -38.975 1.00 58.75 162 LEU A N 1
ATOM 1287 C CA . LEU A 1 162 ? 16.715 -23.412 -37.771 1.00 58.75 162 LEU A CA 1
ATOM 1288 C C . LEU A 1 162 ? 16.742 -24.546 -36.741 1.00 58.75 162 LEU A C 1
ATOM 1290 O O . LEU A 1 162 ? 17.763 -24.787 -36.101 1.00 58.75 162 LEU A O 1
ATOM 1294 N N . GLU A 1 163 ? 15.634 -25.269 -36.600 1.00 65.00 163 GLU A N 1
ATOM 1295 C CA . GLU A 1 163 ? 15.471 -26.322 -35.589 1.00 65.00 163 GLU A CA 1
ATOM 1296 C C . GLU A 1 163 ? 16.141 -27.641 -35.971 1.00 65.00 163 GLU A C 1
ATOM 1298 O O . GLU A 1 163 ? 16.461 -28.467 -35.111 1.00 65.00 163 GLU A O 1
ATOM 1303 N N . ALA A 1 164 ? 16.373 -27.842 -37.268 1.00 64.31 164 ALA A N 1
ATOM 1304 C CA . ALA A 1 164 ? 17.097 -28.990 -37.788 1.00 64.31 164 ALA A CA 1
ATOM 1305 C C . ALA A 1 164 ? 18.608 -28.940 -37.483 1.00 64.31 164 ALA A C 1
ATOM 1307 O O . ALA A 1 164 ? 19.252 -29.989 -37.511 1.00 64.31 164 ALA A O 1
ATOM 1308 N N . SER A 1 165 ? 19.170 -27.763 -37.172 1.00 77.31 165 SER A N 1
ATOM 1309 C CA . SER A 1 165 ? 20.608 -27.568 -36.949 1.00 77.31 165 SER A CA 1
ATOM 1310 C C . SER A 1 165 ? 20.965 -27.521 -35.461 1.00 77.31 165 SER A C 1
ATOM 1312 O O . SER A 1 165 ? 20.719 -26.530 -34.772 1.00 77.31 165 SER A O 1
ATOM 1314 N N . LEU A 1 166 ? 21.609 -28.583 -34.961 1.00 80.06 166 LEU A N 1
ATOM 1315 C CA . LEU A 1 166 ? 22.139 -28.616 -33.591 1.00 80.06 166 LEU A CA 1
ATOM 1316 C C . LEU A 1 166 ? 23.190 -27.517 -33.361 1.00 80.06 166 LEU A C 1
ATOM 1318 O O . LEU A 1 166 ? 23.160 -26.859 -32.327 1.00 80.06 166 LEU A O 1
ATOM 1322 N N . LEU A 1 167 ? 24.056 -27.270 -34.350 1.00 84.38 167 LEU A N 1
ATOM 1323 C CA . LEU A 1 167 ? 25.068 -26.209 -34.294 1.00 84.38 167 LEU A CA 1
ATOM 1324 C C . LEU A 1 167 ? 24.431 -24.826 -34.104 1.00 84.38 167 LEU A C 1
ATOM 1326 O O . LEU A 1 167 ? 24.920 -24.019 -33.318 1.00 84.38 167 LEU A O 1
ATOM 1330 N N . HIS A 1 168 ? 23.312 -24.555 -34.783 1.00 85.69 168 HIS A N 1
ATOM 1331 C CA . HIS A 1 168 ? 22.584 -23.294 -34.614 1.00 85.69 168 HIS A CA 1
ATOM 1332 C C . HIS A 1 168 ? 21.960 -23.168 -33.222 1.00 85.69 168 HIS A C 1
ATOM 1334 O O . HIS A 1 168 ? 22.018 -22.096 -32.623 1.00 85.69 168 HIS A O 1
ATOM 1340 N N . LEU A 1 169 ? 21.392 -24.252 -32.682 1.00 85.81 169 LEU A N 1
ATOM 1341 C CA . LEU A 1 169 ? 20.842 -24.264 -31.321 1.00 85.81 169 LEU A CA 1
ATOM 1342 C C . LEU A 1 169 ? 21.926 -24.018 -30.263 1.00 85.81 169 LEU A C 1
ATOM 1344 O O . LEU A 1 169 ? 21.681 -23.277 -29.312 1.00 85.81 169 LEU A O 1
ATOM 1348 N N . GLU A 1 170 ? 23.116 -24.598 -30.435 1.00 90.38 170 GLU A N 1
ATOM 1349 C CA . GLU A 1 170 ? 24.270 -24.371 -29.554 1.00 90.38 170 GLU A CA 1
ATOM 1350 C C . GLU A 1 170 ? 24.750 -22.915 -29.608 1.00 90.38 170 GLU A C 1
ATOM 1352 O O . G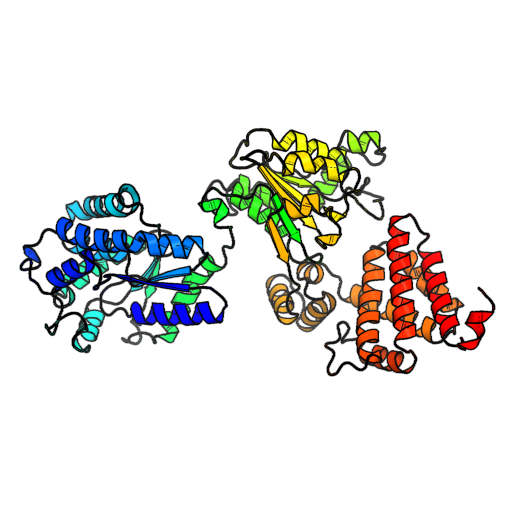LU A 1 170 ? 24.930 -22.281 -28.565 1.00 90.38 170 GLU A O 1
ATOM 1357 N N . GLU A 1 171 ? 24.889 -22.348 -30.807 1.00 91.69 171 GLU A N 1
ATOM 1358 C CA . GLU A 1 171 ? 25.289 -20.948 -30.970 1.00 91.69 171 GLU A CA 1
ATOM 1359 C C . GLU A 1 171 ? 24.219 -19.985 -30.427 1.00 91.69 171 GLU A C 1
ATOM 1361 O O . GLU A 1 171 ? 24.553 -19.047 -29.706 1.00 91.69 171 GLU A O 1
ATOM 1366 N N . ALA A 1 172 ? 22.929 -20.234 -30.674 1.00 92.00 172 ALA A N 1
ATOM 1367 C CA . ALA A 1 172 ? 21.839 -19.421 -30.128 1.00 92.00 172 ALA A CA 1
ATOM 1368 C C . ALA A 1 172 ? 21.769 -19.490 -28.593 1.00 92.00 172 ALA A C 1
ATOM 1370 O O . ALA A 1 172 ? 21.570 -18.458 -27.947 1.00 92.00 172 ALA A O 1
ATOM 1371 N N . ALA A 1 173 ? 21.977 -20.669 -27.996 1.00 92.88 173 ALA A N 1
ATOM 1372 C CA . ALA A 1 173 ? 22.075 -20.821 -26.545 1.00 92.88 173 ALA A CA 1
ATOM 1373 C C . ALA A 1 173 ? 23.253 -20.017 -25.973 1.00 92.88 173 ALA A C 1
ATOM 1375 O O . ALA A 1 173 ? 23.088 -19.330 -24.967 1.00 92.88 173 ALA A O 1
ATOM 1376 N N . SER A 1 174 ? 24.408 -20.017 -26.650 1.00 94.25 174 SER A N 1
ATOM 1377 C CA . SER A 1 174 ? 25.559 -19.199 -26.250 1.00 94.25 174 SER A CA 1
ATOM 1378 C C . SER A 1 174 ? 25.245 -17.697 -26.265 1.00 94.25 174 SER A C 1
ATOM 1380 O O . SER A 1 174 ? 25.643 -16.985 -25.340 1.00 94.25 174 SER A O 1
ATOM 1382 N N . ILE A 1 175 ? 24.494 -17.207 -27.261 1.00 95.50 175 ILE A N 1
ATOM 1383 C CA . ILE A 1 175 ? 24.057 -15.802 -27.278 1.00 95.50 175 ILE A CA 1
ATOM 1384 C C . ILE A 1 175 ? 23.056 -15.521 -26.156 1.00 95.50 175 ILE A C 1
ATOM 1386 O O . ILE A 1 175 ? 23.179 -14.502 -25.480 1.00 95.50 175 ILE A O 1
ATOM 1390 N N . TYR A 1 176 ? 22.091 -16.408 -25.908 1.00 96.12 176 TYR A N 1
ATOM 1391 C CA . TYR A 1 176 ? 21.169 -16.241 -24.784 1.00 96.12 176 TYR A CA 1
ATOM 1392 C C . TYR A 1 176 ? 21.892 -16.202 -23.435 1.00 96.12 176 TYR A C 1
ATOM 1394 O O . TYR A 1 176 ? 21.563 -15.366 -22.594 1.00 96.12 176 TYR A O 1
ATOM 1402 N N . ASP A 1 177 ? 22.902 -17.046 -23.243 1.00 93.25 177 ASP A N 1
ATOM 1403 C CA . ASP A 1 177 ? 23.726 -17.056 -22.038 1.00 93.25 177 ASP A CA 1
ATOM 1404 C C . ASP A 1 177 ? 24.480 -15.732 -21.870 1.00 93.25 177 ASP A C 1
ATOM 1406 O O . ASP A 1 177 ? 24.468 -15.158 -20.779 1.00 93.25 177 ASP A O 1
ATOM 1410 N N . HIS A 1 178 ? 25.037 -15.184 -22.953 1.00 92.56 178 HIS A N 1
ATOM 1411 C CA . HIS A 1 178 ? 25.640 -13.852 -22.949 1.00 92.56 178 HIS A CA 1
ATOM 1412 C C . HIS A 1 178 ? 24.624 -12.749 -22.584 1.00 92.56 178 HIS A C 1
ATOM 1414 O O . HIS A 1 178 ? 24.887 -11.922 -21.709 1.00 92.56 178 HIS A O 1
ATOM 1420 N N . LEU A 1 179 ? 23.434 -12.760 -23.194 1.00 92.56 179 LEU A N 1
ATOM 1421 C CA . LEU A 1 179 ? 22.371 -11.784 -22.918 1.00 92.56 179 LEU A CA 1
ATOM 1422 C C . LEU A 1 179 ? 21.809 -11.905 -21.492 1.00 92.56 179 LEU A C 1
ATOM 1424 O O . LEU A 1 179 ? 21.377 -10.905 -20.918 1.00 92.56 179 LEU A O 1
ATOM 1428 N N . SER A 1 180 ? 21.854 -13.102 -20.899 1.00 91.88 180 SER A N 1
ATOM 1429 C CA . SER A 1 180 ? 21.326 -13.375 -19.558 1.00 91.88 180 SER A CA 1
ATOM 1430 C C . SER A 1 180 ? 22.065 -12.650 -18.428 1.00 91.88 180 SER A C 1
ATOM 1432 O O . SER A 1 180 ? 21.527 -12.547 -17.330 1.00 91.88 180 SER A O 1
ATOM 1434 N N . GLY A 1 181 ? 23.253 -12.089 -18.695 1.00 87.88 181 GLY A N 1
ATOM 1435 C CA . GLY A 1 181 ? 23.989 -11.247 -17.746 1.00 87.88 181 GLY A CA 1
ATOM 1436 C C . GLY A 1 181 ? 23.393 -9.847 -17.533 1.00 87.88 181 GLY A C 1
ATOM 1437 O O . GLY A 1 181 ? 23.848 -9.108 -16.661 1.00 87.88 181 GLY A O 1
ATOM 1438 N N . ARG A 1 182 ? 22.388 -9.450 -18.323 1.00 88.69 182 ARG A N 1
ATOM 1439 C CA . ARG A 1 182 ? 21.712 -8.151 -18.193 1.00 88.69 182 ARG A CA 1
ATOM 1440 C C . ARG A 1 182 ? 20.798 -8.127 -16.965 1.00 88.69 182 ARG A C 1
ATOM 1442 O O . ARG A 1 182 ? 20.137 -9.107 -16.646 1.00 88.69 182 ARG A O 1
ATOM 1449 N N . SER A 1 183 ? 20.687 -6.969 -16.316 1.00 84.75 183 SER A N 1
ATOM 1450 C CA . SER A 1 183 ? 19.969 -6.814 -15.038 1.00 84.75 183 SER A CA 1
ATOM 1451 C C . SER A 1 183 ? 18.470 -7.143 -15.087 1.00 84.75 183 SER A C 1
ATOM 1453 O O . SER A 1 183 ? 17.891 -7.512 -14.068 1.00 84.75 183 SER A O 1
ATOM 1455 N N . ASN A 1 184 ? 17.827 -7.019 -16.252 1.00 88.62 184 ASN A N 1
ATOM 1456 C CA . ASN A 1 184 ? 16.416 -7.356 -16.442 1.00 88.62 184 ASN A CA 1
ATOM 1457 C C . ASN A 1 184 ? 16.183 -8.810 -16.893 1.00 88.62 184 ASN A C 1
ATOM 1459 O O . ASN A 1 184 ? 15.032 -9.170 -17.149 1.00 88.62 184 ASN A O 1
ATOM 1463 N N . TRP A 1 185 ? 17.227 -9.640 -16.995 1.00 94.75 185 TRP A N 1
ATOM 1464 C CA . TRP A 1 185 ? 17.128 -11.052 -17.366 1.00 94.75 185 TRP A CA 1
ATOM 1465 C C . TRP A 1 185 ? 17.175 -11.954 -16.135 1.00 94.75 185 TRP A C 1
ATOM 1467 O O . TRP A 1 185 ? 17.945 -11.735 -15.206 1.00 94.75 185 TRP A O 1
ATOM 1477 N N . VAL A 1 186 ? 16.348 -12.998 -16.135 1.00 94.81 186 VAL A N 1
ATOM 1478 C CA . VAL A 1 186 ? 16.392 -14.064 -15.132 1.00 94.81 186 VAL A CA 1
ATOM 1479 C C . VAL A 1 186 ? 16.464 -15.398 -15.849 1.00 94.81 186 VAL A C 1
ATOM 1481 O O . VAL A 1 186 ? 15.542 -15.786 -16.571 1.00 94.81 186 VAL A O 1
ATOM 1484 N N . ARG A 1 187 ? 17.576 -16.097 -15.637 1.00 95.56 187 ARG A N 1
ATOM 1485 C CA . ARG A 1 187 ? 17.815 -17.445 -16.146 1.00 95.56 187 ARG A CA 1
ATOM 1486 C C . ARG A 1 187 ? 17.147 -18.471 -15.232 1.00 95.56 187 ARG A C 1
ATOM 1488 O O . ARG A 1 187 ? 17.370 -18.470 -14.024 1.00 95.56 187 ARG A O 1
ATOM 1495 N N . ILE A 1 188 ? 16.342 -19.354 -15.816 1.00 95.06 188 ILE A N 1
ATOM 1496 C CA . ILE A 1 188 ? 15.695 -20.474 -15.130 1.00 95.06 188 ILE A CA 1
ATOM 1497 C C . ILE A 1 188 ? 16.199 -21.772 -15.744 1.00 95.06 188 ILE A C 1
ATOM 1499 O O . ILE A 1 188 ? 15.910 -22.083 -16.899 1.00 95.06 188 ILE A O 1
ATOM 1503 N N . GLU A 1 189 ? 16.919 -22.547 -14.939 1.00 93.75 189 GLU A N 1
ATOM 1504 C CA . GLU A 1 189 ? 17.351 -23.894 -15.301 1.00 93.75 189 GLU A CA 1
ATOM 1505 C C . GLU A 1 189 ? 16.146 -24.825 -15.404 1.00 93.75 189 GLU A C 1
ATOM 1507 O O . GLU A 1 189 ? 15.480 -25.098 -14.403 1.00 93.75 189 GLU A O 1
ATOM 1512 N N . CYS A 1 190 ? 15.848 -25.304 -16.610 1.00 92.31 190 CYS A N 1
ATOM 1513 C CA . CYS A 1 190 ? 14.718 -26.199 -16.864 1.00 92.31 190 CYS A CA 1
ATOM 1514 C C . CYS A 1 190 ? 15.129 -27.680 -16.884 1.00 92.31 190 CYS A C 1
ATOM 1516 O O . CYS A 1 190 ? 14.271 -28.550 -16.748 1.00 92.31 190 CYS A O 1
ATOM 1518 N N . PHE A 1 191 ? 16.427 -27.968 -17.005 1.00 90.88 191 PHE A N 1
ATOM 1519 C CA . PHE A 1 191 ? 16.988 -29.316 -16.947 1.00 90.88 191 PHE A CA 1
ATOM 1520 C C . PHE A 1 191 ? 17.657 -29.568 -15.592 1.00 90.88 191 PHE A C 1
ATOM 1522 O O . PHE A 1 191 ? 18.442 -28.751 -15.115 1.00 90.88 191 PHE A O 1
ATOM 1529 N N . ASP A 1 192 ? 17.353 -30.705 -14.972 1.00 87.88 192 ASP A N 1
ATOM 1530 C CA . ASP A 1 192 ? 17.989 -31.151 -13.736 1.00 87.88 192 ASP A CA 1
ATOM 1531 C C . ASP A 1 192 ? 19.148 -32.097 -14.077 1.00 87.88 192 ASP A C 1
ATOM 1533 O O . ASP A 1 192 ? 18.947 -33.258 -14.446 1.00 87.88 192 ASP A O 1
ATOM 1537 N N . ALA A 1 193 ? 20.378 -31.596 -13.939 1.00 82.75 193 ALA A N 1
ATOM 1538 C CA . ALA A 1 193 ? 21.586 -32.358 -14.240 1.00 82.75 193 ALA A CA 1
ATOM 1539 C C . ALA A 1 193 ? 21.783 -33.578 -13.321 1.00 82.75 193 ALA A C 1
ATOM 1541 O O . ALA A 1 193 ? 22.368 -34.573 -13.751 1.00 82.75 193 ALA A O 1
ATOM 1542 N N . ALA A 1 194 ? 21.282 -33.535 -12.081 1.00 83.00 194 ALA A N 1
ATOM 1543 C CA . ALA A 1 194 ? 21.398 -34.647 -11.139 1.00 83.00 194 ALA A CA 1
ATOM 1544 C C . ALA A 1 194 ? 20.427 -35.779 -11.496 1.00 83.00 194 ALA A C 1
ATOM 1546 O O . ALA A 1 194 ? 20.782 -36.955 -11.412 1.00 83.00 194 ALA A O 1
ATOM 1547 N N . ARG A 1 195 ? 19.214 -35.427 -11.937 1.00 84.88 195 ARG A N 1
ATOM 1548 C CA . ARG A 1 195 ? 18.193 -36.393 -12.378 1.00 84.88 195 ARG A CA 1
ATOM 1549 C C . ARG A 1 195 ? 18.322 -36.790 -13.849 1.00 84.88 195 ARG A C 1
ATOM 1551 O O . ARG A 1 195 ? 17.644 -37.724 -14.268 1.00 84.88 195 ARG A O 1
ATOM 1558 N N . LYS A 1 196 ? 19.175 -36.100 -14.616 1.00 85.44 196 LYS A N 1
ATOM 1559 C CA . LYS A 1 196 ? 19.306 -36.225 -16.080 1.00 85.44 196 LYS A CA 1
ATOM 1560 C C . LYS A 1 196 ? 17.946 -36.162 -16.783 1.00 85.44 196 LYS A C 1
ATOM 1562 O O . LYS A 1 196 ? 17.651 -36.965 -17.664 1.00 85.44 196 LYS A O 1
ATOM 1567 N N . ALA A 1 197 ? 17.095 -35.246 -16.335 1.00 87.12 197 ALA A N 1
ATOM 1568 C CA . ALA A 1 197 ? 15.724 -35.129 -16.805 1.00 87.12 197 ALA A CA 1
ATOM 1569 C C . ALA A 1 197 ? 15.260 -33.672 -16.786 1.00 87.12 197 ALA A C 1
ATOM 1571 O O . ALA A 1 197 ? 15.751 -32.849 -16.011 1.00 87.12 197 ALA A O 1
ATOM 1572 N N . MET A 1 198 ? 14.268 -33.361 -17.619 1.00 87.06 198 MET A N 1
ATOM 1573 C CA . MET A 1 198 ? 13.564 -32.083 -17.550 1.00 87.06 198 MET A CA 1
ATOM 1574 C C . MET A 1 198 ? 12.806 -31.963 -16.224 1.00 87.06 198 MET A C 1
ATOM 1576 O O . MET A 1 198 ? 12.159 -32.913 -15.779 1.00 87.06 198 MET A O 1
ATOM 1580 N N . ARG A 1 199 ? 12.861 -30.779 -15.612 1.00 90.75 199 ARG A N 1
ATOM 1581 C CA . ARG A 1 199 ? 12.002 -30.418 -14.477 1.00 90.75 199 ARG A CA 1
ATOM 1582 C C . ARG A 1 199 ? 10.538 -30.424 -14.910 1.00 90.75 199 ARG A C 1
ATOM 1584 O O . ARG A 1 199 ? 10.237 -30.183 -16.083 1.00 90.75 199 ARG A O 1
ATOM 1591 N N . SER A 1 200 ? 9.619 -30.664 -13.973 1.00 89.81 200 SER A N 1
ATOM 1592 C CA . SER A 1 200 ? 8.196 -30.662 -14.329 1.00 89.81 200 SER A CA 1
ATOM 1593 C C . SER A 1 200 ? 7.732 -29.254 -14.743 1.00 89.81 200 SER A C 1
ATOM 1595 O O . SER A 1 200 ? 8.278 -28.251 -14.258 1.00 89.81 200 SER A O 1
ATOM 1597 N N . PRO A 1 201 ? 6.705 -29.133 -15.606 1.00 89.00 201 PRO A N 1
ATOM 1598 C CA . PRO A 1 201 ? 6.139 -27.836 -15.972 1.00 89.00 201 PRO A CA 1
ATOM 1599 C C . PRO A 1 201 ? 5.734 -26.982 -14.762 1.00 89.00 201 PRO A C 1
ATOM 1601 O O . PRO A 1 201 ? 5.925 -25.767 -14.788 1.00 89.00 201 PRO A O 1
ATOM 1604 N N . GLU A 1 202 ? 5.244 -27.600 -13.686 1.00 89.38 202 GLU A N 1
ATOM 1605 C CA . GLU A 1 202 ? 4.832 -26.946 -12.439 1.00 89.38 202 GLU A CA 1
ATOM 1606 C C . GLU A 1 202 ? 6.031 -26.462 -11.611 1.00 89.38 202 GLU A C 1
ATOM 1608 O O . GLU A 1 202 ? 5.976 -25.402 -10.986 1.00 89.38 202 GLU A O 1
ATOM 1613 N N . GLU A 1 203 ? 7.135 -27.216 -11.586 1.00 89.50 203 GLU A N 1
ATOM 1614 C CA . GLU A 1 203 ? 8.384 -26.785 -10.946 1.00 89.50 203 GLU A CA 1
ATOM 1615 C C . GLU A 1 203 ? 8.978 -25.561 -11.640 1.00 89.50 203 GLU A C 1
ATOM 1617 O O . GLU A 1 203 ? 9.422 -24.627 -10.966 1.00 89.50 203 GLU A O 1
ATOM 1622 N N . ILE A 1 204 ? 8.978 -25.562 -12.974 1.00 92.25 204 ILE A N 1
ATOM 1623 C CA . ILE A 1 204 ? 9.438 -24.426 -13.776 1.00 92.25 204 ILE A CA 1
ATOM 1624 C C . ILE A 1 204 ? 8.478 -23.248 -13.582 1.00 92.25 204 ILE A C 1
ATOM 1626 O O . ILE A 1 204 ? 8.935 -22.144 -13.303 1.00 92.25 204 ILE A O 1
ATOM 1630 N N . SER A 1 205 ? 7.163 -23.483 -13.608 1.00 91.56 205 SER A N 1
ATOM 1631 C CA . SER A 1 205 ? 6.150 -22.438 -13.419 1.00 91.56 205 SER A CA 1
ATOM 1632 C C . SER A 1 205 ? 6.269 -21.751 -12.060 1.00 91.56 205 SER A C 1
ATOM 1634 O O . SER A 1 205 ? 6.200 -20.526 -11.990 1.00 91.56 205 SER A O 1
ATOM 1636 N N . ARG A 1 206 ? 6.553 -22.492 -10.980 1.00 90.31 206 ARG A N 1
ATOM 1637 C CA . ARG A 1 206 ? 6.840 -21.890 -9.666 1.00 90.31 206 ARG A CA 1
ATOM 1638 C C . ARG A 1 206 ? 8.064 -20.973 -9.698 1.00 90.31 206 ARG A C 1
ATOM 1640 O O . ARG A 1 206 ? 8.015 -19.889 -9.122 1.00 90.31 206 ARG A O 1
ATOM 1647 N N . ALA A 1 207 ? 9.138 -21.382 -10.375 1.00 90.56 207 ALA A N 1
ATOM 1648 C CA . ALA A 1 207 ? 10.335 -20.554 -10.525 1.00 90.56 207 ALA A CA 1
ATOM 1649 C C . ALA A 1 207 ? 10.069 -19.308 -11.386 1.00 90.56 207 ALA A C 1
ATOM 1651 O O . ALA A 1 207 ? 10.516 -18.218 -11.038 1.00 90.56 207 ALA A O 1
ATOM 1652 N N . VAL A 1 208 ? 9.295 -19.453 -12.468 1.00 93.12 208 VAL A N 1
ATOM 1653 C CA . VAL A 1 208 ? 8.853 -18.342 -13.324 1.00 93.12 208 VAL A CA 1
ATOM 1654 C C . VAL A 1 208 ? 8.035 -17.342 -12.509 1.00 93.12 208 VAL A C 1
ATOM 1656 O O . VAL A 1 208 ? 8.357 -16.157 -12.519 1.00 93.12 208 VAL A O 1
ATOM 1659 N N . SER A 1 209 ? 7.034 -17.809 -11.759 1.00 88.25 209 SER A N 1
ATOM 1660 C CA . SER A 1 209 ? 6.203 -16.970 -10.887 1.00 88.25 209 SER A CA 1
ATOM 1661 C C . SER A 1 209 ? 7.042 -16.218 -9.852 1.00 88.25 209 SER A C 1
ATOM 1663 O O . SER A 1 209 ? 6.893 -15.009 -9.705 1.00 88.25 209 SER A O 1
ATOM 1665 N N . ALA A 1 210 ? 7.990 -16.893 -9.195 1.00 86.12 210 ALA A N 1
ATOM 1666 C CA . ALA A 1 210 ? 8.903 -16.248 -8.250 1.00 86.12 210 ALA A CA 1
ATOM 1667 C C . ALA A 1 210 ? 9.790 -15.178 -8.915 1.00 86.12 210 ALA A C 1
ATOM 1669 O O . ALA A 1 210 ? 10.073 -14.149 -8.310 1.00 86.12 210 ALA A O 1
ATOM 1670 N N . ALA A 1 211 ? 10.209 -15.394 -10.164 1.00 87.75 211 ALA A N 1
ATOM 1671 C CA . ALA A 1 211 ? 11.042 -14.452 -10.907 1.00 87.75 211 ALA A CA 1
ATOM 1672 C C . ALA A 1 211 ? 10.287 -13.202 -11.389 1.00 87.75 211 ALA A C 1
ATOM 1674 O O . ALA A 1 211 ? 10.918 -12.164 -11.617 1.00 87.75 211 ALA A O 1
ATOM 1675 N N . VAL A 1 212 ? 8.964 -13.288 -11.563 1.00 88.06 212 VAL A N 1
ATOM 1676 C CA . VAL A 1 212 ? 8.121 -12.143 -11.945 1.00 88.06 212 VAL A CA 1
ATOM 1677 C C . VAL A 1 212 ? 7.514 -11.419 -10.743 1.00 88.06 212 VAL A C 1
ATOM 1679 O O . VAL A 1 212 ? 7.221 -10.234 -10.863 1.00 88.06 212 VAL A O 1
ATOM 1682 N N . GLU A 1 213 ? 7.389 -12.080 -9.587 1.00 80.12 213 GLU A N 1
ATOM 1683 C CA . GLU A 1 213 ? 6.788 -11.509 -8.372 1.00 80.12 213 GLU A CA 1
ATOM 1684 C C . GLU A 1 213 ? 7.355 -10.131 -7.992 1.00 80.12 213 GLU A C 1
ATOM 1686 O O . GLU A 1 213 ? 6.549 -9.222 -7.804 1.00 80.12 213 GLU A O 1
ATOM 1691 N N . PRO A 1 214 ? 8.689 -9.900 -7.967 1.00 73.25 214 PRO A N 1
ATOM 1692 C CA . PRO A 1 214 ? 9.238 -8.598 -7.594 1.00 73.25 214 PRO A CA 1
ATOM 1693 C C . PRO A 1 214 ? 8.718 -7.472 -8.487 1.00 73.25 214 PRO A C 1
ATOM 1695 O O . PRO A 1 214 ? 8.419 -6.390 -8.006 1.00 73.25 214 PRO A O 1
ATOM 1698 N N . VAL A 1 215 ? 8.541 -7.760 -9.777 1.00 73.44 215 VAL A N 1
ATOM 1699 C CA . VAL A 1 215 ? 8.141 -6.799 -10.814 1.00 73.44 215 VAL A CA 1
ATOM 1700 C C . VAL A 1 215 ? 6.632 -6.545 -10.818 1.00 73.44 215 VAL A C 1
ATOM 1702 O O . VAL A 1 215 ? 6.168 -5.530 -11.330 1.00 73.44 215 VAL A O 1
ATOM 1705 N N . LEU A 1 216 ? 5.864 -7.482 -10.258 1.00 69.12 216 LEU A N 1
ATOM 1706 C CA . LEU A 1 216 ? 4.430 -7.342 -10.010 1.00 69.12 216 LEU A CA 1
ATOM 1707 C C . LEU A 1 216 ? 4.169 -6.626 -8.676 1.00 69.12 216 LEU A C 1
ATOM 1709 O O . LEU A 1 216 ? 3.171 -5.923 -8.550 1.00 69.12 216 LEU A O 1
ATOM 1713 N N . SER A 1 217 ? 5.072 -6.788 -7.698 1.00 52.44 217 SER A N 1
ATOM 1714 C CA . SER A 1 217 ? 5.016 -6.157 -6.373 1.00 52.44 217 SER A CA 1
ATOM 1715 C C . SER A 1 217 ? 5.594 -4.744 -6.324 1.00 52.44 217 SER A C 1
ATOM 1717 O O . SER A 1 217 ? 5.270 -3.988 -5.408 1.00 52.44 217 SER A O 1
ATOM 1719 N N . THR A 1 218 ? 6.416 -4.357 -7.304 1.00 45.12 218 THR A N 1
ATOM 1720 C CA . THR A 1 218 ? 6.837 -2.968 -7.507 1.00 45.12 218 THR A CA 1
ATOM 1721 C C . THR A 1 218 ? 5.659 -2.178 -8.058 1.00 45.12 218 THR A C 1
ATOM 1723 O O . THR A 1 218 ? 5.595 -1.828 -9.233 1.00 45.12 218 THR A O 1
ATOM 1726 N N . ALA A 1 219 ? 4.711 -1.875 -7.175 1.00 42.06 219 ALA A N 1
ATOM 1727 C CA . ALA A 1 219 ? 3.710 -0.836 -7.353 1.00 42.06 219 ALA A CA 1
ATOM 1728 C C . ALA A 1 219 ? 4.355 0.555 -7.242 1.00 42.06 219 ALA A C 1
ATOM 1730 O O . ALA A 1 219 ? 3.811 1.463 -6.616 1.00 42.06 219 ALA A O 1
ATOM 1731 N N . ALA A 1 220 ? 5.526 0.746 -7.842 1.00 42.59 220 ALA A N 1
ATOM 1732 C CA . ALA A 1 220 ? 5.910 2.082 -8.212 1.00 42.59 220 ALA A CA 1
ATOM 1733 C C . ALA A 1 220 ? 5.067 2.431 -9.447 1.00 42.59 220 ALA A C 1
ATOM 1735 O O . ALA A 1 220 ? 5.013 1.660 -10.412 1.00 42.59 220 ALA A O 1
ATOM 1736 N N . PRO A 1 221 ? 4.284 3.516 -9.401 1.00 48.84 221 PRO A N 1
ATOM 1737 C CA . PRO A 1 221 ? 3.269 3.741 -10.409 1.00 48.84 221 PRO A CA 1
ATOM 1738 C C . PRO A 1 221 ? 3.940 3.910 -11.775 1.00 48.84 221 PRO A C 1
ATOM 1740 O O . PRO A 1 221 ? 4.866 4.705 -11.918 1.00 48.84 221 PRO A O 1
ATOM 1743 N N . VAL A 1 222 ? 3.419 3.219 -12.796 1.00 48.06 222 VAL A N 1
ATOM 1744 C CA . VAL A 1 222 ? 3.749 3.371 -14.235 1.00 48.06 222 VAL A CA 1
ATOM 1745 C C . VAL A 1 222 ? 3.878 4.853 -14.655 1.00 48.06 222 VAL A C 1
ATOM 1747 O O . VAL A 1 222 ? 4.611 5.212 -15.579 1.00 48.06 222 VAL A O 1
ATOM 1750 N N . SER A 1 223 ? 3.205 5.741 -13.925 1.00 52.62 223 SER A N 1
ATOM 1751 C CA . SER A 1 223 ? 3.324 7.199 -13.947 1.00 52.62 223 SER A CA 1
ATOM 1752 C C . SER A 1 223 ? 4.742 7.765 -13.768 1.00 52.62 223 SER A C 1
ATOM 1754 O O . SER A 1 223 ? 5.073 8.727 -14.456 1.00 52.62 223 SER A O 1
ATOM 1756 N N . LEU A 1 224 ? 5.588 7.209 -12.889 1.00 61.59 224 LEU A N 1
ATOM 1757 C CA . LEU A 1 224 ? 6.976 7.666 -12.698 1.00 61.59 224 LEU A CA 1
ATOM 1758 C C . LEU A 1 224 ? 7.831 7.327 -13.926 1.00 61.59 224 LEU A C 1
ATOM 1760 O O . LEU A 1 224 ? 8.523 8.195 -14.452 1.00 61.59 224 LEU A O 1
ATOM 1764 N N . ARG A 1 225 ? 7.678 6.106 -14.458 1.00 52.97 225 ARG A N 1
ATOM 1765 C CA . ARG A 1 225 ? 8.388 5.625 -15.656 1.00 52.97 225 ARG A CA 1
ATOM 1766 C C . ARG A 1 225 ? 8.030 6.406 -16.925 1.00 52.97 225 ARG A C 1
ATOM 1768 O O . ARG A 1 225 ? 8.871 6.600 -17.795 1.00 52.97 225 ARG A O 1
ATOM 1775 N N . THR A 1 226 ? 6.778 6.846 -17.039 1.00 57.12 226 THR A N 1
ATOM 1776 C CA . THR A 1 226 ? 6.259 7.597 -18.202 1.00 57.12 226 THR A CA 1
ATOM 1777 C C . THR A 1 226 ? 6.341 9.118 -18.039 1.00 57.12 226 THR A C 1
ATOM 1779 O O . THR A 1 226 ? 5.911 9.851 -18.929 1.00 57.12 226 THR A O 1
ATOM 1782 N N . GLY A 1 227 ? 6.839 9.611 -16.897 1.00 61.69 227 GLY A N 1
ATOM 1783 C CA . GLY A 1 227 ? 6.860 11.037 -16.549 1.00 61.69 227 GLY A CA 1
ATOM 1784 C C . GLY A 1 227 ? 5.479 11.654 -16.276 1.00 61.69 227 GLY A C 1
ATOM 1785 O O . GLY A 1 227 ? 5.386 12.839 -15.963 1.00 61.69 227 GLY A O 1
ATOM 1786 N N . ARG A 1 228 ? 4.395 10.870 -16.354 1.00 67.88 228 ARG A N 1
ATOM 1787 C CA . ARG A 1 228 ? 3.004 11.298 -16.126 1.00 67.88 228 ARG A CA 1
ATOM 1788 C C . ARG A 1 228 ? 2.594 11.109 -14.671 1.00 67.88 228 ARG A C 1
ATOM 1790 O O . ARG A 1 228 ? 1.649 10.384 -14.361 1.00 67.88 228 ARG A O 1
ATOM 1797 N N . VAL A 1 229 ? 3.330 11.745 -13.772 1.00 78.56 229 VAL A N 1
ATOM 1798 C CA . VAL A 1 229 ? 3.045 11.714 -12.337 1.00 78.56 229 VAL A CA 1
ATOM 1799 C C . VAL A 1 229 ? 1.882 12.658 -12.024 1.00 78.56 229 VAL A C 1
ATOM 1801 O O . VAL A 1 229 ? 1.982 13.844 -12.344 1.00 78.56 229 VAL A O 1
ATOM 1804 N N . PRO A 1 230 ? 0.792 12.181 -11.391 1.00 83.56 230 PRO A N 1
ATOM 1805 C CA . PRO A 1 230 ? -0.276 13.059 -10.936 1.00 83.56 230 PRO A CA 1
ATOM 1806 C C . PRO A 1 230 ? 0.263 14.138 -9.994 1.00 83.56 230 PRO A C 1
ATOM 1808 O O . PRO A 1 230 ? 1.107 13.885 -9.131 1.00 83.56 230 PRO A O 1
ATOM 1811 N N . HIS A 1 231 ? -0.245 15.355 -10.151 1.00 88.00 231 HIS A N 1
ATOM 1812 C CA . HIS A 1 231 ? 0.132 16.478 -9.299 1.00 88.00 231 HIS A CA 1
ATOM 1813 C C . HIS A 1 231 ? -0.451 16.361 -7.884 1.00 88.00 231 HIS A C 1
ATOM 1815 O O . HIS A 1 231 ? 0.098 16.938 -6.950 1.00 88.00 231 HIS A O 1
ATOM 1821 N N . ALA A 1 232 ? -1.544 15.612 -7.715 1.00 92.69 232 ALA A N 1
ATOM 1822 C CA . ALA A 1 232 ? -2.178 15.383 -6.428 1.00 92.69 232 ALA A CA 1
ATOM 1823 C C . ALA A 1 232 ? -2.676 13.938 -6.302 1.00 92.69 232 ALA A C 1
ATOM 1825 O O . ALA A 1 232 ? -3.421 13.435 -7.147 1.00 92.69 232 ALA A O 1
ATOM 1826 N N . LEU A 1 233 ? -2.259 13.283 -5.224 1.00 94.69 233 LEU A N 1
ATOM 1827 C CA . LEU A 1 233 ? -2.665 11.945 -4.813 1.00 94.69 233 LEU A CA 1
ATOM 1828 C C . LEU A 1 233 ? -3.446 12.064 -3.500 1.00 94.69 233 LEU A C 1
ATOM 1830 O O . LEU A 1 233 ? -3.041 12.809 -2.610 1.00 94.69 233 LEU A O 1
ATOM 1834 N N . LEU A 1 234 ? -4.550 11.334 -3.365 1.00 95.56 234 LEU A N 1
ATOM 1835 C CA . LEU A 1 234 ? -5.323 11.249 -2.127 1.00 95.56 234 LEU A CA 1
ATOM 1836 C C . LEU A 1 234 ? -5.374 9.797 -1.654 1.00 95.56 234 LEU A C 1
ATOM 1838 O O . LEU A 1 234 ? -6.025 8.958 -2.271 1.00 95.56 234 LEU A O 1
ATOM 1842 N N . PHE A 1 235 ? -4.697 9.509 -0.548 1.00 97.44 235 PHE A N 1
ATOM 1843 C CA . PHE A 1 235 ? -4.688 8.210 0.110 1.00 97.44 235 PHE A CA 1
ATOM 1844 C C . PHE A 1 235 ? -5.726 8.212 1.232 1.00 97.44 235 PHE A C 1
ATOM 1846 O O . PHE A 1 235 ? -5.613 8.957 2.207 1.00 97.44 235 PHE A O 1
ATOM 1853 N N . THR A 1 236 ? -6.745 7.368 1.099 1.00 95.31 236 THR A N 1
ATOM 1854 C CA . THR A 1 236 ? -7.851 7.263 2.061 1.00 95.31 236 THR A CA 1
ATOM 1855 C C . THR A 1 236 ? -7.888 5.895 2.714 1.00 95.31 236 THR A C 1
ATOM 1857 O O . THR A 1 236 ? -7.468 4.915 2.110 1.00 95.31 236 THR A O 1
ATOM 1860 N N . GLY A 1 237 ? -8.397 5.822 3.939 1.00 91.25 237 GLY A N 1
ATOM 1861 C CA . GLY A 1 237 ? -8.599 4.576 4.672 1.00 91.25 237 GLY A CA 1
ATOM 1862 C C . GLY A 1 237 ? -8.231 4.719 6.151 1.00 91.25 237 GLY A C 1
ATOM 1863 O O . GLY A 1 237 ? -7.575 5.696 6.525 1.00 91.25 237 GLY A O 1
ATOM 1864 N N . PRO A 1 238 ? -8.602 3.753 7.004 1.00 88.19 238 PRO A N 1
ATOM 1865 C CA . PRO A 1 238 ? -8.254 3.738 8.426 1.00 88.19 238 PRO A CA 1
ATOM 1866 C C . PRO A 1 238 ? -6.764 3.978 8.742 1.00 88.19 238 PRO A C 1
ATOM 1868 O O . PRO A 1 238 ? -5.867 3.826 7.900 1.00 88.19 238 PRO A O 1
ATOM 1871 N N . ARG A 1 239 ? -6.476 4.402 9.980 1.00 86.50 239 ARG A N 1
ATOM 1872 C CA . ARG A 1 239 ? -5.093 4.597 10.456 1.00 86.50 239 ARG A CA 1
ATOM 1873 C C . ARG A 1 239 ? -4.365 3.250 10.547 1.00 86.50 239 ARG A C 1
ATOM 1875 O O . ARG A 1 239 ? -4.980 2.227 10.828 1.00 86.50 239 ARG A O 1
ATOM 1882 N N . GLY A 1 240 ? -3.058 3.263 10.281 1.00 88.12 240 GLY A N 1
ATOM 1883 C CA . GLY A 1 240 ? -2.187 2.081 10.349 1.00 88.12 240 GLY A CA 1
ATOM 1884 C C . GLY A 1 240 ? -2.207 1.144 9.128 1.00 88.12 240 GLY A C 1
ATOM 1885 O O . GLY A 1 240 ? -1.522 0.130 9.140 1.00 88.12 240 GLY A O 1
ATOM 1886 N N . LEU A 1 241 ? -2.899 1.490 8.035 1.00 92.06 241 LEU A N 1
ATOM 1887 C CA . LEU A 1 241 ? -2.869 0.715 6.776 1.00 92.06 241 LEU A CA 1
ATOM 1888 C C . LEU A 1 241 ? -1.638 0.972 5.882 1.00 92.06 241 LEU A C 1
ATOM 1890 O O . LEU A 1 241 ? -1.596 0.509 4.749 1.00 92.06 241 LEU A O 1
ATOM 1894 N N . GLY A 1 242 ? -0.649 1.743 6.347 1.00 92.06 242 GLY A N 1
ATOM 1895 C CA . GLY A 1 242 ? 0.571 2.028 5.575 1.00 92.06 242 GLY A CA 1
ATOM 1896 C C . GLY A 1 242 ? 0.464 3.178 4.563 1.00 92.06 242 GLY A C 1
ATOM 1897 O O . GLY A 1 242 ? 1.327 3.311 3.701 1.00 92.06 242 GLY A O 1
ATOM 1898 N N . LYS A 1 243 ? -0.555 4.048 4.667 1.00 94.94 243 LYS A N 1
ATOM 1899 C CA . LYS A 1 243 ? -0.706 5.235 3.794 1.00 94.94 243 LYS A CA 1
ATOM 1900 C C . LYS A 1 243 ? 0.541 6.129 3.798 1.00 94.94 243 LYS A C 1
ATOM 1902 O O . LYS A 1 243 ? 1.039 6.506 2.742 1.00 94.94 243 LYS A O 1
ATOM 1907 N N . TYR A 1 244 ? 1.037 6.453 4.993 1.00 95.25 244 TYR A N 1
ATOM 1908 C CA . TYR A 1 244 ? 2.223 7.290 5.184 1.00 95.25 244 TYR A CA 1
ATOM 1909 C C . TYR A 1 244 ? 3.493 6.589 4.705 1.00 95.25 244 TYR A C 1
ATOM 1911 O O . TYR A 1 244 ? 4.264 7.172 3.949 1.00 95.25 244 TYR A O 1
ATOM 1919 N N . THR A 1 245 ? 3.632 5.298 5.007 1.00 93.62 245 THR A N 1
ATOM 1920 C CA . THR A 1 245 ? 4.712 4.452 4.490 1.00 93.62 245 THR A CA 1
ATOM 1921 C C . THR A 1 245 ? 4.777 4.482 2.962 1.00 93.62 245 THR A C 1
ATOM 1923 O O . THR A 1 245 ? 5.836 4.766 2.406 1.00 93.62 245 THR A O 1
ATOM 1926 N N . LEU A 1 246 ? 3.647 4.282 2.269 1.00 94.69 246 LEU A N 1
ATOM 1927 C CA . LEU A 1 246 ? 3.612 4.339 0.806 1.00 94.69 246 LEU A CA 1
ATOM 1928 C C . LEU A 1 246 ? 3.943 5.741 0.277 1.00 94.69 246 LEU A C 1
ATOM 1930 O O . LEU A 1 246 ? 4.625 5.862 -0.737 1.00 94.69 246 LEU A O 1
ATOM 1934 N N . ALA A 1 247 ? 3.495 6.802 0.953 1.00 96.06 247 ALA A N 1
ATOM 1935 C CA . ALA A 1 247 ? 3.826 8.174 0.572 1.00 96.06 247 ALA A CA 1
ATOM 1936 C C . ALA A 1 247 ? 5.341 8.443 0.661 1.00 96.06 247 ALA A C 1
ATOM 1938 O O . ALA A 1 247 ? 5.915 9.039 -0.254 1.00 96.06 247 ALA A O 1
ATOM 1939 N N . CYS A 1 248 ? 6.006 7.950 1.712 1.00 95.81 248 CYS A N 1
ATOM 1940 C CA . CYS A 1 248 ? 7.461 8.014 1.848 1.00 95.81 248 CYS A CA 1
ATOM 1941 C C . CYS A 1 248 ? 8.173 7.199 0.758 1.00 95.81 248 CYS A C 1
ATOM 1943 O O . CYS A 1 248 ? 9.085 7.719 0.118 1.00 95.81 248 CYS A O 1
ATOM 1945 N N . MET A 1 249 ? 7.726 5.967 0.491 1.00 94.81 249 MET A N 1
ATOM 1946 C CA . MET A 1 249 ? 8.285 5.120 -0.575 1.00 94.81 249 MET A CA 1
ATOM 1947 C C . MET A 1 249 ? 8.131 5.769 -1.955 1.00 94.81 249 MET A C 1
ATOM 1949 O O . MET A 1 249 ? 9.069 5.784 -2.749 1.00 94.81 249 MET A O 1
ATOM 1953 N N . PHE A 1 250 ? 6.978 6.384 -2.231 1.00 94.19 250 PHE A N 1
ATOM 1954 C CA . PHE A 1 250 ? 6.773 7.164 -3.447 1.00 94.19 250 PHE A CA 1
ATOM 1955 C C . PHE A 1 250 ? 7.764 8.329 -3.534 1.00 94.19 250 PHE A C 1
ATOM 1957 O O . PHE A 1 250 ? 8.350 8.559 -4.590 1.00 94.19 250 PHE A O 1
ATOM 1964 N N . ALA A 1 251 ? 7.981 9.059 -2.435 1.00 95.00 251 ALA A N 1
ATOM 1965 C CA . ALA A 1 251 ? 8.939 10.159 -2.406 1.00 95.00 251 ALA A CA 1
ATOM 1966 C C . ALA A 1 251 ? 10.378 9.679 -2.665 1.00 95.00 251 ALA A C 1
ATOM 1968 O O . ALA A 1 251 ? 11.115 10.356 -3.388 1.00 95.00 251 ALA A O 1
ATOM 1969 N N . GLN A 1 252 ? 10.752 8.506 -2.136 1.00 94.94 252 GLN A N 1
ATOM 1970 C CA . GLN A 1 252 ? 12.029 7.852 -2.431 1.00 94.94 252 GLN A CA 1
ATOM 1971 C C . GLN A 1 252 ? 12.132 7.495 -3.914 1.00 94.94 252 GLN A C 1
ATOM 1973 O O . GLN A 1 252 ? 13.137 7.828 -4.535 1.00 94.94 252 GLN A O 1
ATOM 1978 N N . ALA A 1 253 ? 11.102 6.876 -4.498 1.00 92.31 253 ALA A N 1
ATOM 1979 C CA . ALA A 1 253 ? 11.106 6.484 -5.909 1.00 92.31 253 ALA A CA 1
ATOM 1980 C C . ALA A 1 253 ? 11.186 7.704 -6.836 1.00 92.31 253 ALA A C 1
ATOM 1982 O O . ALA A 1 253 ? 11.971 7.734 -7.781 1.00 92.31 253 ALA A O 1
ATOM 1983 N N . ALA A 1 254 ? 10.437 8.762 -6.518 1.00 91.50 254 ALA A N 1
ATOM 1984 C CA . ALA A 1 254 ? 10.411 9.997 -7.293 1.00 91.50 254 ALA A CA 1
ATOM 1985 C C . ALA A 1 254 ? 11.756 10.740 -7.314 1.00 91.50 254 ALA A C 1
ATOM 1987 O O . ALA A 1 254 ? 12.013 11.485 -8.258 1.00 91.50 254 ALA A O 1
ATOM 1988 N N . ASN A 1 255 ? 12.605 10.543 -6.301 1.00 93.06 255 ASN A N 1
ATOM 1989 C CA . ASN A 1 255 ? 13.889 11.233 -6.151 1.00 93.06 255 ASN A CA 1
ATOM 1990 C C . ASN A 1 255 ? 15.093 10.281 -6.093 1.00 93.06 255 ASN A C 1
ATOM 1992 O O . ASN A 1 255 ? 16.194 10.712 -5.753 1.00 93.06 255 ASN A O 1
ATOM 1996 N N . CYS A 1 256 ? 14.913 9.000 -6.424 1.00 92.19 256 CYS A N 1
ATOM 1997 C CA . CYS A 1 256 ? 16.005 8.037 -6.420 1.00 92.19 256 CYS A CA 1
ATOM 1998 C C . CYS A 1 256 ? 17.044 8.414 -7.480 1.00 92.19 256 CYS A C 1
ATOM 2000 O O . CYS A 1 256 ? 16.709 8.669 -8.632 1.00 92.19 256 CYS A O 1
ATOM 2002 N N . GLU A 1 257 ? 18.321 8.418 -7.110 1.00 91.38 257 GLU A N 1
ATOM 2003 C CA . GLU A 1 257 ? 19.409 8.715 -8.048 1.00 91.38 257 GLU A CA 1
ATOM 2004 C C . GLU A 1 257 ? 19.700 7.522 -8.968 1.00 91.38 257 GLU A C 1
ATOM 2006 O O . GLU A 1 257 ? 20.074 7.706 -10.124 1.00 91.38 257 GLU A O 1
ATOM 2011 N N . SER A 1 258 ? 19.503 6.299 -8.464 1.00 86.94 258 SER A N 1
ATOM 2012 C CA . SER A 1 258 ? 19.913 5.058 -9.134 1.00 86.94 258 SER A CA 1
ATOM 2013 C C . SER A 1 258 ? 18.831 4.439 -10.018 1.00 86.94 258 SER A C 1
ATOM 2015 O O . SER A 1 258 ? 19.155 3.813 -11.022 1.00 86.94 258 SER A O 1
ATOM 2017 N N . LEU A 1 259 ? 17.558 4.580 -9.643 1.00 81.12 259 LEU A N 1
ATOM 2018 C CA . LEU A 1 259 ? 16.419 3.975 -10.336 1.00 81.12 259 LEU A CA 1
ATOM 2019 C C . LEU A 1 259 ? 15.495 5.076 -10.871 1.00 81.12 259 LEU A C 1
ATOM 2021 O O . LEU A 1 259 ? 15.442 6.177 -10.322 1.00 81.12 259 LEU A O 1
ATOM 2025 N N . ALA A 1 260 ? 14.825 4.815 -11.994 1.00 73.19 260 ALA A N 1
ATOM 2026 C CA . ALA A 1 260 ? 13.956 5.794 -12.660 1.00 73.19 260 ALA A CA 1
ATOM 2027 C C . ALA A 1 260 ? 12.495 5.690 -12.205 1.00 73.19 260 ALA A C 1
ATOM 2029 O O . ALA A 1 260 ? 11.773 6.683 -12.179 1.00 73.19 260 ALA A O 1
ATOM 2030 N N . ASP A 1 261 ? 12.074 4.481 -11.867 1.00 70.38 261 ASP A N 1
ATOM 2031 C CA . ASP A 1 261 ? 10.699 4.105 -11.591 1.00 70.38 261 ASP A CA 1
ATOM 2032 C C . ASP A 1 261 ? 10.569 3.301 -10.301 1.00 70.38 261 ASP A C 1
ATOM 2034 O O . ASP A 1 261 ? 9.527 2.717 -10.092 1.00 70.38 261 ASP A O 1
ATOM 2038 N N . ASP A 1 262 ? 11.587 3.277 -9.442 1.00 83.19 262 ASP A N 1
ATOM 2039 C CA . ASP A 1 262 ? 11.564 2.647 -8.119 1.00 83.19 262 ASP A CA 1
ATOM 2040 C C . ASP A 1 262 ? 12.624 3.320 -7.223 1.00 83.19 262 ASP A C 1
ATOM 2042 O O . ASP A 1 262 ? 13.245 4.306 -7.631 1.00 83.19 262 ASP A O 1
ATOM 2046 N N . PHE A 1 263 ? 12.858 2.823 -6.009 1.00 88.25 263 PHE A N 1
ATOM 2047 C CA . PHE A 1 263 ? 13.893 3.327 -5.107 1.00 88.25 263 PHE A CA 1
ATOM 2048 C C . PHE A 1 263 ? 14.902 2.251 -4.706 1.00 88.25 263 PHE A C 1
ATOM 2050 O O . PHE A 1 263 ? 14.559 1.146 -4.308 1.00 88.25 263 PHE A O 1
ATOM 2057 N N . CYS A 1 264 ? 16.193 2.586 -4.766 1.00 85.62 264 CYS A N 1
ATOM 2058 C CA . CYS A 1 264 ? 17.265 1.637 -4.454 1.00 85.62 264 CYS A CA 1
ATOM 2059 C C . CYS A 1 264 ? 17.525 1.461 -2.951 1.00 85.62 264 CYS A C 1
ATOM 2061 O O . CYS A 1 264 ? 18.364 0.646 -2.578 1.00 85.62 264 CYS A O 1
ATOM 2063 N N . ALA A 1 265 ? 16.900 2.285 -2.101 1.00 88.19 265 ALA A N 1
ATOM 2064 C CA . ALA A 1 265 ? 17.136 2.387 -0.653 1.00 88.19 265 ALA A CA 1
ATOM 2065 C C . ALA A 1 265 ? 18.589 2.714 -0.224 1.00 88.19 265 ALA A C 1
ATOM 2067 O O . ALA A 1 265 ? 18.849 2.900 0.962 1.00 88.19 265 ALA A O 1
ATOM 2068 N N . ALA A 1 266 ? 19.529 2.841 -1.167 1.00 87.31 266 ALA A N 1
ATOM 2069 C CA . ALA A 1 266 ? 20.957 2.967 -0.889 1.00 87.31 266 ALA A CA 1
ATOM 2070 C C . ALA A 1 266 ? 21.571 4.315 -1.299 1.00 87.31 266 ALA A C 1
ATOM 2072 O O . ALA A 1 266 ? 22.596 4.678 -0.732 1.00 87.31 266 ALA A O 1
ATOM 2073 N N . CYS A 1 267 ? 20.998 5.064 -2.251 1.00 90.12 267 CYS A N 1
ATOM 2074 C CA . CYS A 1 267 ? 21.527 6.382 -2.638 1.00 90.12 267 CYS A CA 1
ATOM 2075 C C . CYS A 1 267 ? 21.279 7.438 -1.547 1.00 90.12 267 CYS A C 1
ATOM 2077 O O . CYS A 1 267 ? 20.490 7.207 -0.624 1.00 90.12 267 CYS A O 1
ATOM 2079 N N . ASP A 1 268 ? 21.936 8.598 -1.644 1.00 94.56 268 ASP A N 1
ATOM 2080 C CA . ASP A 1 268 ? 21.833 9.627 -0.606 1.00 94.56 268 ASP A CA 1
ATOM 2081 C C . ASP A 1 268 ? 20.397 10.135 -0.451 1.00 94.56 268 ASP A C 1
ATOM 2083 O O . ASP A 1 268 ? 19.848 10.092 0.653 1.00 94.56 268 ASP A O 1
ATOM 2087 N N . ALA A 1 269 ? 19.737 10.470 -1.564 1.00 94.19 269 ALA A N 1
ATOM 2088 C CA . ALA A 1 269 ? 18.332 10.860 -1.556 1.00 94.19 269 ALA A CA 1
ATOM 2089 C C . ALA A 1 269 ? 17.434 9.807 -0.882 1.00 94.19 269 ALA A C 1
ATOM 2091 O O . ALA A 1 269 ? 16.644 10.138 0.003 1.00 94.19 269 ALA A O 1
ATOM 2092 N N . CYS A 1 270 ? 17.592 8.523 -1.230 1.00 93.44 270 CYS A N 1
ATOM 2093 C CA . CYS A 1 270 ? 16.794 7.441 -0.649 1.00 93.44 270 CYS A CA 1
ATOM 2094 C C . CYS A 1 270 ? 17.004 7.304 0.862 1.00 93.44 270 CYS A C 1
ATOM 2096 O O . CYS A 1 270 ? 16.016 7.145 1.580 1.00 93.44 270 CYS A O 1
ATOM 2098 N N . ARG A 1 271 ? 18.251 7.382 1.348 1.00 94.00 271 ARG A N 1
ATOM 2099 C CA . ARG A 1 271 ? 18.564 7.295 2.785 1.00 94.00 271 ARG A CA 1
ATOM 2100 C C . ARG A 1 271 ? 18.012 8.484 3.562 1.00 94.00 271 ARG A C 1
ATOM 2102 O O . ARG A 1 271 ? 17.431 8.296 4.624 1.00 94.00 271 ARG A O 1
ATOM 2109 N N . ARG A 1 272 ? 18.152 9.699 3.027 1.00 96.00 272 ARG A N 1
ATOM 2110 C CA . ARG A 1 272 ? 17.629 10.915 3.664 1.00 96.00 272 ARG A CA 1
ATOM 2111 C C . ARG A 1 272 ? 16.108 10.894 3.744 1.00 96.00 272 ARG A C 1
ATOM 2113 O O . ARG A 1 272 ? 15.549 11.182 4.797 1.00 96.00 272 ARG A O 1
ATOM 2120 N N . ILE A 1 273 ? 15.430 10.516 2.662 1.00 96.62 273 ILE A N 1
ATOM 2121 C CA . ILE A 1 273 ? 13.963 10.428 2.638 1.00 96.62 273 ILE A CA 1
ATOM 2122 C C . ILE A 1 273 ? 13.467 9.301 3.558 1.00 96.62 273 ILE A C 1
ATOM 2124 O O . ILE A 1 273 ? 12.449 9.484 4.219 1.00 96.62 273 ILE A O 1
ATOM 2128 N N . ALA A 1 274 ? 14.194 8.181 3.675 1.00 94.19 274 ALA A N 1
ATOM 2129 C CA . ALA A 1 274 ? 13.828 7.072 4.566 1.00 94.19 274 ALA A CA 1
ATOM 2130 C C . ALA A 1 274 ? 13.686 7.492 6.039 1.00 94.19 274 ALA A C 1
ATOM 2132 O O . ALA A 1 274 ? 12.884 6.903 6.757 1.00 94.19 274 ALA A O 1
ATOM 2133 N N . LEU A 1 275 ? 14.401 8.534 6.480 1.00 95.00 275 LEU A N 1
ATOM 2134 C CA . LEU A 1 275 ? 14.265 9.086 7.834 1.00 95.00 275 LEU A CA 1
ATOM 2135 C C . LEU A 1 275 ? 12.837 9.572 8.137 1.00 95.00 275 LEU A C 1
ATOM 2137 O O . LEU A 1 275 ? 12.430 9.561 9.291 1.00 95.00 275 LEU A O 1
ATOM 2141 N N . LEU A 1 276 ? 12.054 9.955 7.119 1.00 95.00 276 LEU A N 1
ATOM 2142 C CA . LEU A 1 276 ? 10.657 10.357 7.307 1.00 95.00 276 LEU A CA 1
ATOM 2143 C C . LEU A 1 276 ? 9.755 9.201 7.739 1.00 95.00 276 LEU A C 1
ATOM 2145 O O . LEU A 1 276 ? 8.686 9.482 8.270 1.00 95.00 276 LEU A O 1
ATOM 2149 N N . ALA A 1 277 ? 10.151 7.941 7.518 1.00 89.62 277 ALA A N 1
ATOM 2150 C CA . ALA A 1 277 ? 9.354 6.771 7.887 1.00 89.62 277 ALA A CA 1
ATOM 2151 C C . ALA A 1 277 ? 9.198 6.602 9.409 1.00 89.62 277 ALA A C 1
ATOM 2153 O O . ALA A 1 277 ? 8.258 5.942 9.837 1.00 89.62 277 ALA A O 1
ATOM 2154 N N . ASN A 1 278 ? 10.089 7.214 10.197 1.00 90.00 278 ASN A N 1
ATOM 2155 C CA . ASN A 1 278 ? 10.025 7.293 11.656 1.00 90.00 278 ASN A CA 1
ATOM 2156 C C . ASN A 1 278 ? 10.065 8.779 12.068 1.00 90.00 278 ASN A C 1
ATOM 2158 O O . ASN A 1 278 ? 11.150 9.310 12.322 1.00 90.00 278 ASN A O 1
ATOM 2162 N N . PRO A 1 279 ? 8.927 9.495 12.005 1.00 90.69 279 PRO A N 1
ATOM 2163 C CA . PRO A 1 279 ? 8.886 10.951 12.130 1.00 90.69 279 PRO A CA 1
ATOM 2164 C C . PRO A 1 279 ? 9.122 11.481 13.553 1.00 90.69 279 PRO A C 1
ATOM 2166 O O . PRO A 1 279 ? 9.378 12.674 13.702 1.00 90.69 279 PRO A O 1
ATOM 2169 N N . GLU A 1 280 ? 9.051 10.644 14.589 1.00 89.56 280 GLU A N 1
ATOM 2170 C CA . GLU A 1 280 ? 9.111 11.033 16.005 1.00 89.56 280 GLU A CA 1
ATOM 2171 C C . GLU A 1 280 ? 10.362 11.857 16.353 1.00 89.56 280 GLU A C 1
ATOM 2173 O O . GLU A 1 280 ? 10.199 12.963 16.868 1.00 89.56 280 GLU A O 1
ATOM 2178 N N . PRO A 1 281 ? 11.598 11.446 16.002 1.00 92.31 281 PRO A N 1
ATOM 2179 C CA . PRO A 1 281 ? 12.785 12.246 16.314 1.00 92.31 281 PRO A CA 1
ATOM 2180 C C . PRO A 1 281 ? 12.778 13.617 15.619 1.00 92.31 281 PRO A C 1
ATOM 2182 O O . PRO A 1 281 ? 13.248 14.607 16.174 1.00 92.31 281 PRO A O 1
ATOM 2185 N N . LEU A 1 282 ? 12.212 13.693 14.409 1.00 92.69 282 LEU A N 1
ATOM 2186 C CA . LEU A 1 282 ? 12.114 14.938 13.640 1.00 92.69 282 LEU A CA 1
ATOM 2187 C C . LEU A 1 282 ? 11.041 15.874 14.219 1.00 92.69 282 LEU A C 1
ATOM 2189 O O . LEU A 1 282 ? 11.192 17.096 14.184 1.00 92.69 282 LEU A O 1
ATOM 2193 N N . LEU A 1 283 ? 9.952 15.306 14.748 1.00 90.62 283 LEU A N 1
ATOM 2194 C CA . LEU A 1 283 ? 8.923 16.043 15.481 1.00 90.62 283 LEU A CA 1
ATOM 2195 C C . LEU A 1 283 ? 9.513 16.666 16.749 1.00 90.62 283 LEU A C 1
ATOM 2197 O O . LEU A 1 283 ? 9.297 17.853 16.992 1.00 90.62 283 LEU A O 1
ATOM 2201 N N . GLU A 1 284 ? 10.271 15.890 17.526 1.00 90.12 284 GLU A N 1
ATOM 2202 C CA . GLU A 1 284 ? 10.941 16.367 18.739 1.00 90.12 284 GLU A CA 1
ATOM 2203 C C . GLU A 1 284 ? 11.916 17.506 18.435 1.00 90.12 284 GLU A C 1
ATOM 2205 O O . GLU A 1 284 ? 11.834 18.565 19.060 1.00 90.12 284 GLU A O 1
ATOM 2210 N N . GLU A 1 285 ? 12.775 17.337 17.426 1.00 89.94 285 GLU A N 1
ATOM 2211 C CA . GLU A 1 285 ? 13.718 18.368 16.982 1.00 89.94 285 GLU A CA 1
ATOM 2212 C C . GLU A 1 285 ? 12.993 19.652 16.544 1.00 89.94 285 GLU A C 1
ATOM 2214 O O . GLU A 1 285 ? 13.330 20.754 16.988 1.00 89.94 285 GLU A O 1
ATOM 2219 N N . GLY A 1 286 ? 11.953 19.523 15.713 1.00 89.19 286 GLY A N 1
ATOM 2220 C CA . GLY A 1 286 ? 11.188 20.662 15.208 1.00 89.19 286 GLY A CA 1
ATOM 2221 C C . GLY A 1 286 ? 10.436 21.423 16.304 1.00 89.19 286 GLY A C 1
ATOM 2222 O O . GLY A 1 286 ? 10.381 22.656 16.285 1.00 89.19 286 GLY A O 1
ATOM 2223 N N . LEU A 1 287 ? 9.876 20.711 17.286 1.00 89.00 287 LEU A N 1
ATOM 2224 C CA . LEU A 1 287 ? 9.203 21.322 18.433 1.00 89.00 287 LEU A CA 1
ATOM 2225 C C . LEU A 1 287 ? 10.201 21.961 19.405 1.00 89.00 287 LEU A C 1
ATOM 2227 O O . LEU A 1 287 ? 9.941 23.063 19.893 1.00 89.00 287 LEU A O 1
ATOM 2231 N N . ALA A 1 288 ? 11.359 21.337 19.631 1.00 86.44 288 ALA A N 1
ATOM 2232 C CA . ALA A 1 288 ? 12.430 21.909 20.443 1.00 86.44 288 ALA A CA 1
ATOM 2233 C C . ALA A 1 288 ? 12.961 23.217 19.835 1.00 86.44 288 ALA A C 1
ATOM 2235 O O . ALA A 1 288 ? 13.135 24.202 20.553 1.00 86.44 288 ALA A O 1
ATOM 2236 N N . ALA A 1 289 ? 13.132 23.267 18.509 1.00 84.81 289 ALA A N 1
ATOM 2237 C CA . ALA A 1 289 ? 13.541 24.476 17.792 1.00 84.81 289 ALA A CA 1
ATOM 2238 C C . ALA A 1 289 ? 12.511 25.616 17.897 1.00 84.81 289 ALA A C 1
ATOM 2240 O O . ALA A 1 289 ? 12.878 26.792 17.895 1.00 84.81 289 ALA A O 1
ATOM 2241 N N . ARG A 1 290 ? 11.217 25.283 18.000 1.00 85.56 290 ARG A N 1
ATOM 2242 C CA . ARG A 1 290 ? 10.134 26.258 18.196 1.00 85.56 290 ARG A CA 1
ATOM 2243 C C . ARG A 1 290 ? 10.035 26.758 19.646 1.00 85.56 290 ARG A C 1
ATOM 2245 O O . ARG A 1 290 ? 9.674 27.915 19.861 1.00 85.56 290 ARG A O 1
ATOM 2252 N N . GLY A 1 291 ? 10.348 25.902 20.620 1.00 77.94 291 GLY A N 1
ATOM 2253 C CA . GLY A 1 291 ? 10.278 26.180 22.057 1.00 77.94 291 GLY A CA 1
ATOM 2254 C C . GLY A 1 291 ? 8.913 25.880 22.709 1.00 77.94 291 GLY A C 1
ATOM 2255 O O . GLY A 1 291 ? 7.859 25.961 22.082 1.00 77.94 291 GLY A O 1
ATOM 2256 N N . GLU A 1 292 ? 8.929 25.574 24.013 1.00 71.75 292 GLU A N 1
ATOM 2257 C CA . GLU A 1 292 ? 7.790 25.055 24.812 1.00 71.75 292 GLU A CA 1
ATOM 2258 C C . GLU A 1 292 ? 6.591 26.009 24.999 1.00 71.75 292 GLU A C 1
ATOM 2260 O O . GLU A 1 292 ? 5.470 25.588 25.309 1.00 71.75 292 GLU A O 1
ATOM 2265 N N . SER A 1 293 ? 6.809 27.313 24.823 1.00 66.25 293 SER A N 1
ATOM 2266 C CA . SER A 1 293 ? 5.817 28.367 25.090 1.00 66.25 293 SER A CA 1
ATOM 2267 C C . SER A 1 293 ? 5.254 29.001 23.819 1.00 66.25 293 SER A C 1
ATOM 2269 O O . SER A 1 293 ? 4.753 30.122 23.879 1.00 66.25 293 SER A O 1
ATOM 2271 N N . ALA A 1 294 ? 5.337 28.310 22.677 1.00 70.44 294 ALA A N 1
ATOM 2272 C CA . ALA A 1 294 ? 4.931 28.852 21.385 1.00 70.44 294 ALA A CA 1
ATOM 2273 C C . ALA A 1 294 ? 3.477 29.357 21.402 1.00 70.44 294 ALA A C 1
ATOM 2275 O O . ALA A 1 294 ? 2.521 28.585 21.527 1.00 70.44 294 ALA A O 1
ATOM 2276 N N . ASP A 1 295 ? 3.314 30.674 21.277 1.00 79.88 295 ASP A N 1
ATOM 2277 C CA . ASP A 1 295 ? 2.019 31.303 21.051 1.00 79.88 295 ASP A CA 1
ATOM 2278 C C . ASP A 1 295 ? 1.562 31.092 19.595 1.00 79.88 295 ASP A C 1
ATOM 2280 O O . ASP A 1 295 ? 2.298 30.580 18.747 1.00 79.88 295 ASP A O 1
ATOM 2284 N N . ALA A 1 296 ? 0.323 31.480 19.280 1.00 77.19 296 ALA A N 1
ATOM 2285 C CA . ALA A 1 296 ? -0.226 31.296 17.935 1.00 77.19 296 ALA A CA 1
ATOM 2286 C C . ALA A 1 296 ? 0.625 31.986 16.848 1.00 77.19 296 ALA A C 1
ATOM 2288 O O . ALA A 1 296 ? 0.794 31.437 15.759 1.00 77.19 296 ALA A O 1
ATOM 2289 N N . ALA A 1 297 ? 1.199 33.153 17.158 1.00 81.44 297 ALA A N 1
ATOM 2290 C CA . ALA A 1 297 ? 2.073 33.884 16.246 1.00 81.44 297 ALA A CA 1
ATOM 2291 C C . ALA A 1 297 ? 3.383 33.126 15.973 1.00 81.44 297 ALA A C 1
ATOM 2293 O O . ALA A 1 297 ? 3.841 33.073 14.831 1.00 81.44 297 ALA A O 1
ATOM 2294 N N . THR A 1 298 ? 3.969 32.505 16.996 1.00 83.50 298 THR A N 1
ATOM 2295 C CA . THR A 1 298 ? 5.186 31.691 16.892 1.00 83.50 298 THR A CA 1
ATOM 2296 C C . THR A 1 298 ? 4.930 30.430 16.077 1.00 83.50 298 THR A C 1
ATOM 2298 O O . THR A 1 298 ? 5.703 30.131 15.170 1.00 83.50 298 THR A O 1
ATOM 2301 N N . VAL A 1 299 ? 3.815 29.735 16.325 1.00 83.25 299 VAL A N 1
ATOM 2302 C CA . VAL A 1 299 ? 3.411 28.541 15.559 1.00 83.25 299 VAL A CA 1
ATOM 2303 C C . VAL A 1 299 ? 3.243 28.858 14.070 1.00 83.25 299 VAL A C 1
ATOM 2305 O O . VAL A 1 299 ? 3.594 28.041 13.220 1.00 83.25 299 VAL A O 1
ATOM 2308 N N . GLU A 1 300 ? 2.734 30.046 13.730 1.00 82.50 300 GLU A N 1
ATOM 2309 C CA . GLU A 1 300 ? 2.591 30.456 12.331 1.00 82.50 300 GLU A CA 1
ATOM 2310 C C . GLU A 1 300 ? 3.923 30.869 11.683 1.00 82.50 300 GLU A C 1
ATOM 2312 O O . GLU A 1 300 ? 4.152 30.547 10.515 1.00 82.50 300 GLU A O 1
ATOM 2317 N N . ARG A 1 301 ? 4.813 31.552 12.419 1.00 83.38 301 ARG A N 1
ATOM 2318 C CA . ARG A 1 301 ? 6.135 31.977 11.915 1.00 83.38 301 ARG A CA 1
ATOM 2319 C C . ARG A 1 301 ? 7.130 30.825 11.792 1.00 83.38 301 ARG A C 1
ATOM 2321 O O . ARG A 1 301 ? 7.946 30.841 10.874 1.00 83.38 301 ARG A O 1
ATOM 2328 N N . VAL A 1 302 ? 7.055 29.847 12.693 1.00 86.25 302 VAL A N 1
ATOM 2329 C CA . VAL A 1 302 ? 7.937 28.673 12.757 1.00 86.25 302 VAL A CA 1
ATOM 2330 C C . VAL A 1 302 ? 7.081 27.406 12.615 1.00 86.25 302 VAL A C 1
ATOM 2332 O O . VAL A 1 302 ? 6.813 26.703 13.598 1.00 86.25 302 VAL A O 1
ATOM 2335 N N . PRO A 1 303 ? 6.562 27.126 11.405 1.00 90.19 303 PRO A N 1
ATOM 2336 C CA . PRO A 1 303 ? 5.717 25.962 11.172 1.00 90.19 303 PRO A CA 1
ATOM 2337 C C . PRO A 1 303 ? 6.511 24.659 11.317 1.00 90.19 303 PRO A C 1
ATOM 2339 O O . PRO A 1 303 ? 7.672 24.582 10.929 1.00 90.19 303 PRO A O 1
ATOM 2342 N N . LEU A 1 304 ? 5.857 23.623 11.846 1.00 92.25 304 LEU A N 1
ATOM 2343 C CA . LEU A 1 304 ? 6.445 22.301 12.035 1.00 92.25 304 LEU A CA 1
ATOM 2344 C C . LEU A 1 304 ? 6.433 21.577 10.692 1.00 92.25 304 LEU A C 1
ATOM 2346 O O . LEU A 1 304 ? 5.374 21.188 10.201 1.00 92.25 304 LEU A O 1
ATOM 2350 N N . ILE A 1 305 ? 7.596 21.450 10.067 1.00 93.62 305 ILE A N 1
ATOM 2351 C CA . ILE A 1 305 ? 7.743 20.825 8.753 1.00 93.62 305 ILE A CA 1
ATOM 2352 C C . ILE A 1 305 ? 8.894 19.843 8.853 1.00 93.62 305 ILE A C 1
ATOM 2354 O O . ILE A 1 305 ? 10.016 20.239 9.161 1.00 93.62 305 ILE A O 1
ATOM 2358 N N . LEU A 1 306 ? 8.620 18.569 8.586 1.00 95.25 306 LEU A N 1
ATOM 2359 C CA . LEU A 1 306 ? 9.655 17.548 8.597 1.00 95.25 306 LEU A CA 1
ATOM 2360 C C . LEU A 1 306 ? 10.304 17.530 7.216 1.00 95.25 306 LEU A C 1
ATOM 2362 O O . LEU A 1 306 ? 9.660 17.184 6.223 1.00 95.25 306 LEU A O 1
ATOM 2366 N N . GLN A 1 307 ? 11.565 17.941 7.140 1.00 94.19 307 GLN A N 1
ATOM 2367 C CA . GLN A 1 307 ? 12.290 18.041 5.879 1.00 94.19 307 GLN A CA 1
ATOM 2368 C C . GLN A 1 307 ? 13.681 17.428 6.012 1.00 94.19 307 GLN A C 1
ATOM 2370 O O . GLN A 1 307 ? 14.624 18.061 6.476 1.00 94.19 307 GLN A O 1
ATOM 2375 N N . THR A 1 308 ? 13.821 16.189 5.553 1.00 93.94 308 THR A N 1
ATOM 2376 C CA . THR A 1 308 ? 15.103 15.471 5.558 1.00 93.94 308 THR A CA 1
ATOM 2377 C C . THR A 1 308 ? 15.810 15.540 4.202 1.00 93.94 308 THR A C 1
ATOM 2379 O O . THR A 1 308 ? 17.025 15.348 4.123 1.00 93.94 308 THR A O 1
ATOM 2382 N N . HIS A 1 309 ? 15.086 15.887 3.134 1.00 95.50 309 HIS A N 1
ATOM 2383 C CA . HIS A 1 309 ? 15.583 16.066 1.769 1.00 95.50 309 HIS A CA 1
ATOM 2384 C C . HIS A 1 309 ? 15.126 17.425 1.207 1.00 95.50 309 HIS A C 1
ATOM 2386 O O . HIS A 1 309 ? 14.043 17.908 1.534 1.00 95.50 309 HIS A O 1
ATOM 2392 N N . SER A 1 310 ? 15.928 18.056 0.345 1.00 93.00 310 SER A N 1
ATOM 2393 C CA . SER A 1 310 ? 15.652 19.407 -0.179 1.00 93.00 310 SER A CA 1
ATOM 2394 C C . SER A 1 310 ? 14.309 19.504 -0.913 1.00 93.00 310 SER A C 1
ATOM 2396 O O . SER A 1 310 ? 13.606 20.504 -0.775 1.00 93.00 310 SER A O 1
ATOM 2398 N N . ASP A 1 311 ? 13.925 18.440 -1.619 1.00 95.12 311 ASP A N 1
ATOM 2399 C CA . ASP A 1 311 ? 12.684 18.353 -2.399 1.00 95.12 311 ASP A CA 1
ATOM 2400 C C . ASP A 1 311 ? 11.571 17.509 -1.781 1.00 95.12 311 ASP A C 1
ATOM 2402 O O . ASP A 1 311 ? 10.548 17.306 -2.426 1.00 95.12 311 ASP A O 1
ATOM 2406 N N . VAL A 1 312 ? 11.732 17.017 -0.552 1.00 96.50 312 VAL A N 1
ATOM 2407 C CA . VAL A 1 312 ? 10.678 16.237 0.110 1.00 96.50 312 VAL A CA 1
ATOM 2408 C C . VAL A 1 312 ? 10.394 16.822 1.477 1.00 96.50 312 VAL A C 1
ATOM 2410 O O . VAL A 1 312 ? 11.299 16.926 2.301 1.00 96.50 312 VAL A O 1
ATOM 2413 N N . CYS A 1 313 ? 9.134 17.155 1.739 1.00 94.94 313 CYS A N 1
ATOM 2414 C CA . CYS A 1 313 ? 8.705 17.523 3.080 1.00 94.94 313 CYS A CA 1
ATOM 2415 C C . CYS A 1 313 ? 7.402 16.831 3.475 1.00 94.94 313 CYS A C 1
ATOM 2417 O O . CYS A 1 313 ? 6.488 16.673 2.660 1.00 94.94 313 CYS A O 1
ATOM 2419 N N . ALA A 1 314 ? 7.318 16.469 4.750 1.00 96.94 314 ALA A N 1
ATOM 2420 C CA . ALA A 1 314 ? 6.128 15.924 5.370 1.00 96.94 314 ALA A CA 1
ATOM 2421 C C . ALA A 1 314 ? 5.544 16.923 6.376 1.00 96.94 314 ALA A C 1
ATOM 2423 O O . ALA A 1 314 ? 6.247 17.533 7.186 1.00 96.94 314 ALA A O 1
ATOM 2424 N N . LEU A 1 315 ? 4.233 17.090 6.294 1.00 95.50 315 LEU A N 1
ATOM 2425 C CA . LEU A 1 315 ? 3.406 17.846 7.211 1.00 95.50 315 LEU A CA 1
ATOM 2426 C C . LEU A 1 315 ? 2.640 16.845 8.065 1.00 95.50 315 LEU A C 1
ATOM 2428 O O . LEU A 1 315 ? 1.925 16.001 7.526 1.00 95.50 315 LEU A O 1
ATOM 2432 N N . LEU A 1 316 ? 2.785 16.960 9.380 1.00 93.88 316 LEU A N 1
ATOM 2433 C CA . LEU A 1 316 ? 2.018 16.188 10.351 1.00 93.88 316 LEU A CA 1
ATOM 2434 C C . LEU A 1 316 ? 1.131 17.139 11.165 1.00 93.88 316 LEU A C 1
ATOM 2436 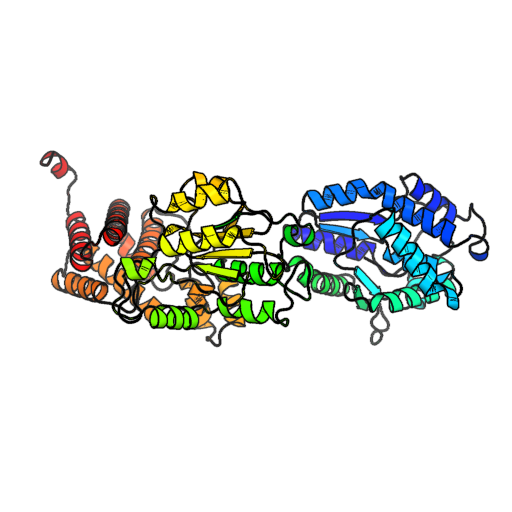O O . LEU A 1 316 ? 1.481 18.322 11.305 1.00 93.88 316 LEU A O 1
ATOM 2440 N N . PRO A 1 317 ? -0.001 16.659 11.713 1.00 91.81 317 PRO A N 1
ATOM 2441 C CA . PRO A 1 317 ? -0.864 17.469 12.560 1.00 91.81 317 PRO A CA 1
ATOM 2442 C C . PRO A 1 317 ? -0.078 18.051 13.742 1.00 91.81 317 PRO A C 1
ATOM 2444 O O . PRO A 1 317 ? 0.555 17.318 14.495 1.00 91.81 317 PRO A O 1
ATOM 2447 N N . ASP A 1 318 ? -0.101 19.375 13.895 1.00 90.88 318 ASP A N 1
ATOM 2448 C CA . ASP A 1 318 ? 0.788 20.094 14.808 1.00 90.88 318 ASP A CA 1
ATOM 2449 C C . ASP A 1 318 ? 0.292 19.982 16.266 1.00 90.88 318 ASP A C 1
ATOM 2451 O O . ASP A 1 318 ? -0.798 20.495 16.577 1.00 90.88 318 ASP A O 1
ATOM 2455 N N . PRO A 1 319 ? 1.063 19.347 17.175 1.00 87.50 319 PRO A N 1
ATOM 2456 C CA . PRO A 1 319 ? 0.693 19.198 18.582 1.00 87.50 319 PRO A CA 1
ATOM 2457 C C . PRO A 1 319 ? 0.917 20.478 19.402 1.00 87.50 319 PRO A C 1
ATOM 2459 O O . PRO A 1 319 ? 0.561 20.521 20.580 1.00 87.50 319 PRO A O 1
ATOM 2462 N N . VAL A 1 320 ? 1.454 21.540 18.790 1.00 83.88 320 VAL A N 1
ATOM 2463 C CA . VAL A 1 320 ? 1.818 22.843 19.369 1.00 83.88 320 VAL A CA 1
ATOM 2464 C C . VAL A 1 320 ? 3.012 22.783 20.320 1.00 83.88 320 VAL A C 1
ATOM 2466 O O . VAL A 1 320 ? 3.911 23.612 20.189 1.00 83.88 320 VAL A O 1
ATOM 2469 N N . ARG A 1 321 ? 3.029 21.829 21.256 1.00 80.81 321 ARG A N 1
ATOM 2470 C CA . ARG A 1 321 ? 4.046 21.677 22.308 1.00 80.81 321 ARG A CA 1
ATOM 2471 C C . ARG A 1 321 ? 4.496 20.227 22.419 1.00 80.81 321 ARG A C 1
ATOM 2473 O O . ARG A 1 321 ? 3.705 19.326 22.146 1.00 80.81 321 ARG A O 1
ATOM 2480 N N . LEU A 1 322 ? 5.731 20.027 22.871 1.00 76.00 322 LEU A N 1
ATOM 2481 C CA . LEU A 1 322 ? 6.317 18.701 23.044 1.00 76.00 322 LEU A CA 1
ATOM 2482 C C . LEU A 1 322 ? 5.829 18.032 24.338 1.00 76.00 322 LEU A C 1
ATOM 2484 O O . LEU A 1 322 ? 5.258 16.948 24.290 1.00 76.00 322 LEU A O 1
ATOM 2488 N N . HIS A 1 323 ? 5.982 18.688 25.492 1.00 73.12 323 HIS A N 1
ATOM 2489 C CA . HIS A 1 323 ? 5.683 18.064 26.792 1.00 73.12 323 HIS A CA 1
ATOM 2490 C C . HIS A 1 323 ? 4.207 18.114 27.216 1.00 73.12 323 HIS A C 1
ATOM 2492 O O . HIS A 1 323 ? 3.809 17.452 28.174 1.00 73.12 323 HIS A O 1
ATOM 2498 N N . ASN A 1 324 ? 3.378 18.897 26.524 1.00 72.12 324 ASN A N 1
ATOM 2499 C CA . ASN A 1 324 ? 1.942 18.974 26.788 1.00 72.12 324 ASN A CA 1
ATOM 2500 C C . ASN A 1 324 ? 1.173 19.226 25.480 1.00 72.12 324 ASN A C 1
ATOM 2502 O O . ASN A 1 324 ? 0.721 20.354 25.240 1.00 72.12 324 ASN A O 1
ATOM 2506 N N . PRO A 1 325 ? 1.093 18.211 24.602 1.00 73.31 325 PRO A N 1
ATOM 2507 C CA . PRO A 1 325 ? 0.491 18.359 23.289 1.00 73.31 325 PRO A CA 1
ATOM 2508 C C . PRO A 1 325 ? -1.001 18.674 23.402 1.00 73.31 325 PRO A C 1
ATOM 2510 O O . PRO A 1 325 ? -1.690 18.268 24.344 1.00 73.31 325 PRO A O 1
ATOM 2513 N N . VAL A 1 326 ? -1.530 19.389 22.409 1.00 74.44 326 VAL A N 1
ATOM 2514 C CA . VAL A 1 326 ? -2.980 19.571 22.311 1.00 74.44 326 VAL A CA 1
ATOM 2515 C C . VAL A 1 326 ? -3.665 18.224 22.093 1.00 74.44 326 VAL A C 1
ATOM 2517 O O . VAL A 1 326 ? -3.161 17.366 21.376 1.00 74.44 326 VAL A O 1
ATOM 2520 N N . ALA A 1 327 ? -4.854 18.060 22.674 1.00 65.88 327 ALA A N 1
ATOM 2521 C CA . ALA A 1 327 ? -5.615 16.816 22.574 1.00 65.88 327 ALA A CA 1
ATOM 2522 C C . ALA A 1 327 ? -5.921 16.401 21.126 1.00 65.88 327 ALA A C 1
ATOM 2524 O O . ALA A 1 327 ? -5.922 15.213 20.824 1.00 65.88 327 ALA A O 1
ATOM 2525 N N . ASN A 1 328 ? -6.165 17.386 20.255 1.00 73.69 328 ASN A N 1
ATOM 2526 C CA . ASN A 1 328 ? -6.474 17.192 18.842 1.00 73.69 328 ASN A CA 1
ATOM 2527 C C . ASN A 1 328 ? -5.486 18.003 17.990 1.00 73.69 328 ASN A C 1
ATOM 2529 O O . ASN A 1 328 ? -5.764 19.166 17.667 1.00 73.69 328 ASN A O 1
ATOM 2533 N N . PRO A 1 329 ? -4.310 17.435 17.671 1.00 85.62 329 PRO A N 1
ATOM 2534 C CA . PRO A 1 329 ? -3.359 18.047 16.754 1.00 85.62 329 PRO A CA 1
ATOM 2535 C C . PRO A 1 329 ? -3.996 18.266 15.381 1.00 85.62 329 PRO A C 1
ATOM 2537 O O . PRO A 1 329 ? -4.829 17.479 14.931 1.00 85.62 329 PRO A O 1
ATOM 2540 N N . MET A 1 330 ? -3.615 19.350 14.711 1.00 88.94 330 MET A N 1
ATOM 2541 C CA . MET A 1 330 ? -4.194 19.723 13.420 1.00 88.94 330 MET A CA 1
ATOM 2542 C C . MET A 1 330 ? -3.159 20.361 12.511 1.00 88.94 330 MET A C 1
ATOM 2544 O O . MET A 1 330 ? -2.264 21.063 12.982 1.00 88.94 330 MET A O 1
ATOM 2548 N N . LEU A 1 331 ? -3.315 20.171 11.205 1.00 91.50 331 LEU A N 1
ATOM 2549 C CA . LEU A 1 331 ? -2.528 20.898 10.214 1.00 91.50 331 LEU A CA 1
ATOM 2550 C C . LEU A 1 331 ? -2.847 22.403 10.267 1.00 91.50 331 LEU A C 1
ATOM 2552 O O . LEU A 1 331 ? -3.999 22.831 10.135 1.00 91.50 331 LEU A O 1
ATOM 2556 N N . ARG A 1 332 ? -1.816 23.223 10.488 1.00 89.75 332 ARG A N 1
ATOM 2557 C CA . ARG A 1 332 ? -1.924 24.674 10.720 1.00 89.75 332 ARG A CA 1
ATOM 2558 C C . ARG A 1 332 ? -1.688 25.472 9.445 1.00 89.75 332 ARG A C 1
ATOM 2560 O O . ARG A 1 332 ? -0.873 25.108 8.610 1.00 89.75 332 ARG A O 1
ATOM 2567 N N . ILE A 1 333 ? -2.307 26.647 9.337 1.00 89.44 333 ILE A N 1
ATOM 2568 C CA . ILE A 1 333 ? -2.164 27.519 8.158 1.00 89.44 333 ILE A CA 1
ATOM 2569 C C . ILE A 1 333 ? -0.704 27.860 7.808 1.00 89.44 333 ILE A C 1
ATOM 2571 O O . ILE A 1 333 ? -0.366 27.912 6.626 1.00 89.44 333 ILE A O 1
ATOM 2575 N N . GLY A 1 334 ? 0.175 28.032 8.804 1.00 89.62 334 GLY A N 1
ATOM 2576 C CA . GLY A 1 334 ? 1.603 28.297 8.591 1.00 89.62 334 GLY A CA 1
ATOM 2577 C C . GLY A 1 334 ? 2.317 27.174 7.829 1.00 89.62 334 GLY A C 1
ATOM 2578 O O . GLY A 1 334 ? 3.040 27.451 6.871 1.00 89.62 334 GLY A O 1
ATOM 2579 N N . GLN A 1 335 ? 2.042 25.913 8.190 1.00 93.06 335 GLN A N 1
ATOM 2580 C CA . GLN A 1 335 ? 2.554 24.718 7.506 1.00 93.06 335 GLN A CA 1
ATOM 2581 C C . GLN A 1 335 ? 2.132 24.700 6.031 1.00 93.06 335 GLN A C 1
ATOM 2583 O O . GLN A 1 335 ? 2.946 24.511 5.128 1.00 93.06 335 GLN A O 1
ATOM 2588 N N . LEU A 1 336 ? 0.852 24.975 5.779 1.00 90.88 336 LEU A N 1
ATOM 2589 C CA . LEU A 1 336 ? 0.259 24.886 4.444 1.00 90.88 336 LEU A CA 1
ATOM 2590 C C . LEU A 1 336 ? 0.730 26.030 3.541 1.00 90.88 336 LEU A C 1
ATOM 2592 O O . LEU A 1 336 ? 1.056 25.805 2.379 1.00 90.88 336 LEU A O 1
ATOM 2596 N N . ARG A 1 337 ? 0.865 27.249 4.081 1.00 90.00 337 ARG A N 1
ATOM 2597 C CA . ARG A 1 337 ? 1.453 28.395 3.364 1.00 90.00 337 ARG A CA 1
ATOM 2598 C C . ARG A 1 337 ? 2.926 28.173 3.024 1.00 90.00 337 ARG A C 1
ATOM 2600 O O . ARG A 1 337 ? 3.376 28.610 1.967 1.00 90.00 337 ARG A O 1
ATOM 2607 N N . ALA A 1 338 ? 3.685 27.525 3.906 1.00 90.00 338 ALA A N 1
ATOM 2608 C CA . ALA A 1 338 ? 5.077 27.190 3.631 1.00 90.00 338 ALA A CA 1
ATOM 2609 C C . ALA A 1 338 ? 5.188 26.212 2.454 1.00 90.00 338 ALA A C 1
ATOM 2611 O O . ALA A 1 338 ? 5.925 26.495 1.511 1.00 90.00 338 ALA A O 1
ATOM 2612 N N . VAL A 1 339 ? 4.380 25.146 2.450 1.00 90.06 339 VAL A N 1
ATOM 2613 C CA . VAL A 1 339 ? 4.288 24.208 1.320 1.00 90.06 339 VAL A CA 1
ATOM 2614 C C . VAL A 1 339 ? 3.815 24.895 0.043 1.00 90.06 339 VAL A C 1
ATOM 2616 O O . VAL A 1 339 ? 4.422 24.699 -1.005 1.00 90.06 339 VAL A O 1
ATOM 2619 N N . GLN A 1 340 ? 2.808 25.768 0.123 1.00 89.12 340 GLN A N 1
ATOM 2620 C CA . GLN A 1 340 ? 2.325 26.528 -1.030 1.00 89.12 340 GLN A CA 1
ATOM 2621 C C . GLN A 1 340 ? 3.433 27.327 -1.710 1.00 89.12 340 GLN A C 1
ATOM 2623 O O . GLN A 1 340 ? 3.557 27.269 -2.927 1.00 89.12 340 GLN A O 1
ATOM 2628 N N . ARG A 1 341 ? 4.251 28.057 -0.943 1.00 88.69 341 ARG A N 1
ATOM 2629 C CA . ARG A 1 341 ? 5.392 28.798 -1.503 1.00 88.69 341 ARG A CA 1
ATOM 2630 C C . ARG A 1 341 ? 6.440 27.851 -2.077 1.00 88.69 341 ARG A C 1
ATOM 2632 O O . ARG A 1 341 ? 6.954 28.073 -3.166 1.00 88.69 341 ARG A O 1
ATOM 2639 N N . ALA A 1 342 ? 6.729 26.785 -1.341 1.00 90.06 342 ALA A N 1
ATOM 2640 C CA . ALA A 1 342 ? 7.762 25.822 -1.670 1.00 90.06 342 ALA A CA 1
ATOM 2641 C C . ALA A 1 342 ? 7.433 24.985 -2.923 1.00 90.06 342 ALA A C 1
ATOM 2643 O O . ALA A 1 342 ? 8.357 24.504 -3.580 1.00 90.06 342 ALA A O 1
ATOM 2644 N N . ALA A 1 343 ? 6.155 24.803 -3.262 1.00 89.81 343 ALA A N 1
ATOM 2645 C CA . ALA A 1 343 ? 5.712 24.001 -4.402 1.00 89.81 343 ALA A CA 1
ATOM 2646 C C . ALA A 1 343 ? 6.112 24.590 -5.763 1.00 89.81 343 ALA A C 1
ATOM 2648 O O . ALA A 1 343 ? 6.355 23.830 -6.694 1.00 89.81 343 ALA A O 1
ATOM 2649 N N . TYR A 1 344 ? 6.227 25.916 -5.875 1.00 89.12 344 TYR A N 1
ATOM 2650 C CA . TYR A 1 344 ? 6.546 26.598 -7.138 1.00 89.12 344 TYR A CA 1
ATOM 2651 C C . TYR A 1 344 ? 8.050 26.735 -7.414 1.00 89.12 344 TYR A C 1
ATOM 2653 O O . TYR A 1 344 ? 8.438 27.208 -8.482 1.00 89.12 344 TYR A O 1
ATOM 2661 N N . PHE A 1 345 ? 8.912 26.339 -6.475 1.00 89.56 345 PHE A N 1
ATOM 2662 C CA . PHE A 1 345 ? 10.352 26.324 -6.714 1.00 89.56 345 PHE A CA 1
ATOM 2663 C C . PHE A 1 345 ? 10.761 25.128 -7.577 1.00 89.56 345 PHE A C 1
ATOM 2665 O O . PHE A 1 345 ? 10.177 24.047 -7.488 1.00 89.56 345 PHE A O 1
ATOM 2672 N N . GLN A 1 346 ? 11.793 25.325 -8.400 1.00 89.25 346 GLN A N 1
ATOM 2673 C CA . GLN A 1 346 ? 12.385 24.239 -9.179 1.00 89.25 346 GLN A CA 1
ATOM 2674 C C . GLN A 1 346 ? 13.000 23.189 -8.239 1.00 89.25 346 GLN A C 1
ATOM 2676 O O . GLN A 1 346 ? 13.635 23.575 -7.251 1.00 89.25 346 GLN A O 1
ATOM 2681 N N . PRO A 1 347 ?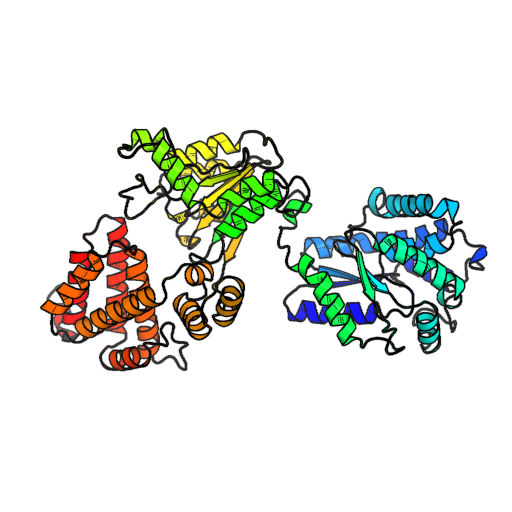 12.815 21.884 -8.513 1.00 89.88 347 PRO A N 1
ATOM 2682 C CA . PRO A 1 347 ? 13.452 20.834 -7.731 1.00 89.88 347 PRO A CA 1
ATOM 2683 C C . PRO A 1 347 ? 14.974 20.895 -7.889 1.00 89.88 347 PRO A C 1
ATOM 2685 O O . PRO A 1 347 ? 15.478 21.206 -8.967 1.00 89.88 347 PRO A O 1
ATOM 2688 N N . GLN A 1 348 ? 15.702 20.585 -6.817 1.00 86.19 348 GLN A N 1
ATOM 2689 C CA . GLN A 1 348 ? 17.157 20.397 -6.878 1.00 86.19 348 GLN A CA 1
ATOM 2690 C C . GLN A 1 348 ? 17.536 18.988 -7.359 1.00 86.19 348 GLN A C 1
ATOM 2692 O O . GLN A 1 348 ? 18.595 18.792 -7.947 1.00 86.19 348 GLN A O 1
ATOM 2697 N N . SER A 1 349 ? 16.663 18.021 -7.100 1.00 84.81 349 SER A N 1
ATOM 2698 C CA . SER A 1 349 ? 16.676 16.653 -7.597 1.00 84.81 349 SER A CA 1
ATOM 2699 C C . SER A 1 349 ? 15.661 16.536 -8.742 1.00 84.81 349 SER A C 1
ATOM 2701 O O . SER A 1 349 ? 15.670 17.340 -9.674 1.00 84.81 349 SER A O 1
ATOM 2703 N N . ARG A 1 350 ? 14.772 15.540 -8.714 1.00 87.19 350 ARG A N 1
ATOM 2704 C CA . ARG A 1 350 ? 13.843 15.254 -9.814 1.00 87.19 350 ARG A CA 1
ATOM 2705 C C . ARG A 1 350 ? 12.464 15.868 -9.613 1.00 87.19 350 ARG A C 1
ATOM 2707 O O . ARG A 1 350 ? 11.879 16.371 -10.572 1.00 87.19 350 ARG A O 1
ATOM 2714 N N . ARG A 1 351 ? 11.911 15.801 -8.398 1.00 90.62 351 ARG A N 1
ATOM 2715 C CA . ARG A 1 351 ? 10.517 16.196 -8.142 1.00 90.62 351 ARG A CA 1
ATOM 2716 C C . ARG A 1 351 ? 10.301 16.633 -6.700 1.00 90.62 351 ARG A C 1
ATOM 2718 O O . ARG A 1 351 ? 10.704 15.949 -5.762 1.00 90.62 351 ARG A O 1
ATOM 2725 N N . ARG A 1 352 ? 9.569 17.736 -6.532 1.00 93.81 352 ARG A N 1
ATOM 2726 C CA . ARG A 1 352 ? 9.102 18.217 -5.228 1.00 93.81 352 ARG A CA 1
ATOM 2727 C C . ARG A 1 352 ? 7.955 17.324 -4.753 1.00 93.81 352 ARG A C 1
ATOM 2729 O O . ARG A 1 352 ? 6.947 17.219 -5.449 1.00 93.81 352 ARG A O 1
ATOM 2736 N N . VAL A 1 353 ? 8.081 16.690 -3.594 1.00 95.56 353 VAL A N 1
ATOM 2737 C CA . VAL A 1 353 ? 7.033 15.839 -3.012 1.00 95.56 353 VAL A CA 1
ATOM 2738 C C . VAL A 1 353 ? 6.625 16.379 -1.647 1.00 95.56 353 VAL A C 1
ATOM 2740 O O . VAL A 1 353 ? 7.451 16.549 -0.754 1.00 95.56 353 VAL A O 1
ATOM 2743 N N . PHE A 1 354 ? 5.330 16.632 -1.488 1.00 95.94 354 PHE A N 1
ATOM 2744 C CA . PHE A 1 354 ? 4.736 17.154 -0.263 1.00 95.94 354 PHE A CA 1
ATOM 2745 C C . PHE A 1 354 ? 3.775 16.115 0.304 1.00 95.94 354 PHE A C 1
ATOM 2747 O O . PHE A 1 354 ? 2.751 15.826 -0.313 1.00 95.94 354 PHE A O 1
ATOM 2754 N N . ILE A 1 355 ? 4.094 15.557 1.468 1.00 97.56 355 ILE A N 1
ATOM 2755 C CA . ILE A 1 355 ? 3.259 14.566 2.155 1.00 97.56 355 ILE A CA 1
ATOM 2756 C C . ILE A 1 355 ? 2.456 15.287 3.236 1.00 97.56 355 ILE A C 1
ATOM 2758 O O . ILE A 1 355 ? 3.028 15.990 4.061 1.00 97.56 355 ILE A O 1
ATOM 2762 N N . LEU A 1 356 ? 1.135 15.145 3.222 1.00 95.62 356 LEU A N 1
ATOM 2763 C CA . LEU A 1 356 ? 0.221 15.765 4.176 1.00 95.62 356 LEU A CA 1
ATOM 2764 C C . LEU A 1 356 ? -0.482 14.671 4.963 1.00 95.62 356 LEU A C 1
ATOM 2766 O O . LEU A 1 356 ? -1.521 14.167 4.528 1.00 95.62 356 LEU A O 1
ATOM 2770 N N . ASP A 1 357 ? 0.091 14.306 6.106 1.00 95.19 357 ASP A N 1
ATOM 2771 C CA . ASP A 1 357 ? -0.544 13.364 7.015 1.00 95.19 357 ASP A CA 1
ATOM 2772 C C . ASP A 1 357 ? -1.624 14.054 7.854 1.00 95.19 357 ASP A C 1
ATOM 2774 O O . ASP A 1 357 ? -1.434 15.157 8.368 1.00 95.19 357 ASP A O 1
ATOM 2778 N N . GLY A 1 358 ? -2.791 13.420 7.956 1.00 91.31 358 GLY A N 1
ATOM 2779 C CA . GLY A 1 358 ? -3.958 13.996 8.623 1.00 91.31 358 GLY A CA 1
ATOM 2780 C C . GLY A 1 358 ? -4.555 15.200 7.889 1.00 91.31 358 GLY A C 1
ATOM 2781 O O . GLY A 1 358 ? -4.900 16.202 8.519 1.00 91.31 358 GLY A O 1
ATOM 2782 N N . ALA A 1 359 ? -4.699 15.130 6.563 1.00 93.25 359 ALA A N 1
ATOM 2783 C CA . ALA A 1 359 ? -5.362 16.160 5.758 1.00 93.25 359 ALA A CA 1
ATOM 2784 C C . ALA A 1 359 ? -6.792 16.474 6.255 1.00 93.25 359 ALA A C 1
ATOM 2786 O O . ALA A 1 359 ? -7.265 17.603 6.158 1.00 93.25 359 ALA A O 1
ATOM 2787 N N . ASP A 1 360 ? -7.462 15.491 6.847 1.00 90.12 360 ASP A N 1
ATOM 2788 C CA . ASP A 1 360 ? -8.780 15.588 7.474 1.00 90.12 360 ASP A CA 1
ATOM 2789 C C . ASP A 1 360 ? -8.799 16.324 8.823 1.00 90.12 360 ASP A C 1
ATOM 2791 O O . ASP A 1 360 ? -9.870 16.653 9.333 1.00 90.12 360 ASP A O 1
ATOM 2795 N N . THR A 1 361 ? -7.631 16.637 9.388 1.00 89.12 361 THR A N 1
ATOM 2796 C CA . THR A 1 361 ? -7.506 17.474 10.594 1.00 89.12 361 THR A CA 1
ATOM 2797 C C . THR A 1 361 ? -7.522 18.974 10.283 1.00 89.12 361 THR A C 1
ATOM 2799 O O . THR A 1 361 ? -7.622 19.795 11.197 1.00 89.12 361 THR A O 1
ATOM 2802 N N . MET A 1 362 ? -7.418 19.359 9.004 1.00 88.50 362 MET A N 1
ATOM 2803 C CA . MET A 1 362 ? -7.439 20.761 8.588 1.00 88.50 362 MET A CA 1
ATOM 2804 C C . MET A 1 362 ? -8.788 21.411 8.893 1.00 88.50 362 MET A C 1
ATOM 2806 O O . MET A 1 362 ? -9.854 20.865 8.605 1.00 88.50 362 MET A O 1
ATOM 2810 N N . ARG A 1 363 ? -8.752 22.654 9.380 1.00 83.50 363 ARG A N 1
ATOM 2811 C CA . ARG A 1 363 ? -9.964 23.478 9.407 1.00 83.50 363 ARG A CA 1
ATOM 2812 C C . ARG A 1 363 ? -10.379 23.839 7.979 1.00 83.50 363 ARG A C 1
ATOM 2814 O O . ARG A 1 363 ? -9.538 24.140 7.131 1.00 83.50 363 ARG A O 1
ATOM 2821 N N . TRP A 1 364 ? -11.684 23.837 7.718 1.00 78.31 364 TRP A N 1
ATOM 2822 C CA . TRP A 1 364 ? -12.235 24.051 6.374 1.00 78.31 364 TRP A CA 1
ATOM 2823 C C . TRP A 1 364 ? -11.899 25.429 5.789 1.00 78.31 364 TRP A C 1
ATOM 2825 O O . TRP A 1 364 ? -11.665 25.547 4.591 1.00 78.31 364 TRP A O 1
ATOM 2835 N N . ASP A 1 365 ? -11.807 26.463 6.627 1.00 78.06 365 ASP A N 1
ATOM 2836 C CA . ASP A 1 365 ? -11.387 27.808 6.216 1.00 78.06 365 ASP A CA 1
ATOM 2837 C C . ASP A 1 365 ? -9.918 27.859 5.768 1.00 78.06 365 ASP A C 1
ATOM 2839 O O . ASP A 1 365 ? -9.553 28.673 4.920 1.00 78.06 365 ASP A O 1
ATOM 2843 N N . VAL A 1 366 ? -9.083 26.954 6.283 1.00 78.56 366 VAL A N 1
ATOM 2844 C CA . VAL A 1 366 ? -7.670 26.825 5.912 1.00 78.56 366 VAL A CA 1
ATOM 2845 C C . VAL A 1 366 ? -7.483 25.928 4.681 1.00 78.56 366 VAL A C 1
ATOM 2847 O O . VAL A 1 366 ? -6.581 26.167 3.879 1.00 78.56 366 VAL A O 1
ATOM 2850 N N . ALA A 1 367 ? -8.356 24.939 4.476 1.00 77.75 367 ALA A N 1
ATOM 2851 C CA . ALA A 1 367 ? -8.285 23.997 3.355 1.00 77.75 367 ALA A CA 1
ATOM 2852 C C . ALA A 1 367 ? -8.292 24.689 1.971 1.00 77.75 367 ALA A C 1
ATOM 2854 O O . ALA A 1 367 ? -7.668 24.205 1.026 1.00 77.75 367 ALA A O 1
ATOM 2855 N N . ASN A 1 368 ? -8.899 25.878 1.871 1.00 76.75 368 ASN A N 1
ATOM 2856 C CA . ASN A 1 368 ? -8.905 26.704 0.658 1.00 76.75 368 ASN A CA 1
ATOM 2857 C C . ASN A 1 368 ? -7.505 27.132 0.179 1.00 76.75 368 ASN A C 1
ATOM 2859 O O . ASN A 1 368 ? -7.332 27.436 -1.000 1.00 76.75 368 ASN A O 1
ATOM 2863 N N . VAL A 1 369 ? -6.492 27.127 1.056 1.00 79.56 369 VAL A N 1
ATOM 2864 C CA . VAL A 1 369 ? -5.096 27.420 0.684 1.00 79.56 369 VAL A CA 1
ATOM 2865 C C . VAL A 1 369 ? -4.593 26.451 -0.397 1.00 79.56 369 VAL A C 1
ATOM 2867 O O . VAL A 1 369 ? -3.837 26.868 -1.276 1.00 79.56 369 VAL A O 1
ATOM 2870 N N . PHE A 1 370 ? -5.058 25.196 -0.387 1.00 76.81 370 PHE A N 1
ATOM 2871 C CA . PHE A 1 370 ? -4.671 24.182 -1.373 1.00 76.81 370 PHE A CA 1
ATOM 2872 C C . PHE A 1 370 ? -5.386 24.294 -2.703 1.00 76.81 370 PHE A C 1
ATOM 2874 O O . PHE A 1 370 ? -4.821 23.854 -3.698 1.00 76.81 370 PHE A O 1
ATOM 2881 N N . LEU A 1 371 ? -6.584 24.886 -2.750 1.00 79.62 371 LEU A N 1
ATOM 2882 C CA . LEU A 1 371 ? -7.368 24.930 -3.986 1.00 79.62 371 LEU A CA 1
ATOM 2883 C C . LEU A 1 371 ? -6.578 25.575 -5.122 1.00 79.62 371 LEU A C 1
ATOM 2885 O O . LEU A 1 371 ? -6.542 25.021 -6.209 1.00 79.62 371 LEU A O 1
ATOM 2889 N N . LYS A 1 372 ? -5.824 26.642 -4.834 1.00 78.81 372 LYS A N 1
ATOM 2890 C CA . LYS A 1 372 ? -4.950 27.283 -5.826 1.00 78.81 372 LYS A CA 1
ATOM 2891 C C . LYS A 1 372 ? -3.872 26.344 -6.383 1.00 78.81 372 LYS A C 1
ATOM 2893 O O . LYS A 1 372 ? -3.628 26.348 -7.577 1.00 78.81 372 LYS A O 1
ATOM 2898 N N . ILE A 1 373 ? -3.228 25.540 -5.532 1.00 84.25 373 ILE A N 1
ATOM 2899 C CA . ILE A 1 373 ? -2.167 24.606 -5.961 1.00 84.25 373 ILE A CA 1
ATOM 2900 C C . ILE A 1 373 ? -2.768 23.401 -6.694 1.00 84.25 373 ILE A C 1
ATOM 2902 O O . ILE A 1 373 ? -2.159 22.873 -7.612 1.00 84.25 373 ILE A O 1
ATOM 2906 N N . LEU A 1 374 ? -3.951 22.948 -6.276 1.00 85.56 374 LEU A N 1
ATOM 2907 C CA . LEU A 1 374 ? -4.658 21.833 -6.906 1.00 85.56 374 LEU A CA 1
ATOM 2908 C C . LEU A 1 374 ? -5.277 22.229 -8.256 1.00 85.56 374 LEU A C 1
ATOM 2910 O O . LEU A 1 374 ? -5.453 21.373 -9.113 1.00 85.56 374 LEU A O 1
ATOM 2914 N N . GLU A 1 375 ? -5.636 23.501 -8.444 1.00 82.38 375 GLU A N 1
ATOM 2915 C CA . GLU A 1 375 ? -6.162 24.038 -9.706 1.00 82.38 375 GLU A CA 1
ATOM 2916 C C . GLU A 1 375 ? -5.057 24.320 -10.724 1.00 82.38 375 GLU A C 1
ATOM 2918 O O . GLU A 1 375 ? -5.191 23.940 -11.885 1.00 82.38 375 GLU A O 1
ATOM 2923 N N . GLU A 1 376 ? -3.957 24.933 -10.284 1.00 80.56 376 GLU A N 1
ATOM 2924 C CA . GLU A 1 376 ? -2.813 25.281 -11.132 1.00 80.56 376 GLU A CA 1
ATOM 2925 C C . GLU A 1 376 ? -1.522 24.650 -10.581 1.00 80.56 376 GLU A C 1
ATOM 2927 O O . GLU A 1 376 ? -0.654 25.338 -10.034 1.00 80.56 376 GLU A O 1
ATOM 2932 N N . PRO A 1 377 ? -1.380 23.315 -10.673 1.00 79.62 377 PRO A N 1
ATOM 2933 C CA . PRO A 1 377 ? -0.247 22.620 -10.086 1.00 79.62 377 PRO A CA 1
ATOM 2934 C C . PRO A 1 377 ? 1.050 22.866 -10.870 1.00 79.62 377 PRO A C 1
ATOM 2936 O O . PRO A 1 377 ? 1.072 22.712 -12.097 1.00 79.62 377 PRO A O 1
ATOM 2939 N N . PRO A 1 378 ? 2.177 23.142 -10.189 1.00 84.06 378 PRO A N 1
ATOM 2940 C CA . PRO A 1 378 ? 3.475 23.137 -10.842 1.00 84.06 378 PRO A CA 1
ATOM 2941 C C . PRO A 1 378 ? 3.796 21.728 -11.379 1.00 84.06 378 PRO A C 1
ATOM 2943 O O . PRO A 1 378 ? 3.626 20.742 -10.656 1.00 84.06 378 PRO A O 1
ATOM 2946 N N . PRO A 1 379 ? 4.313 21.592 -12.616 1.00 80.00 379 PRO A N 1
ATOM 2947 C CA . PRO A 1 379 ? 4.524 20.284 -13.250 1.00 80.00 379 PRO A CA 1
ATOM 2948 C C . PRO A 1 379 ? 5.575 19.423 -12.529 1.00 80.00 379 PRO A C 1
ATOM 2950 O O . PRO A 1 379 ? 5.568 18.194 -12.641 1.00 80.00 379 PRO A O 1
ATOM 2953 N N . SER A 1 380 ? 6.470 20.066 -11.777 1.00 86.19 380 SER A N 1
ATOM 2954 C CA . SER A 1 380 ? 7.561 19.465 -11.007 1.00 86.19 380 SER A CA 1
ATOM 2955 C C . SER A 1 380 ? 7.197 19.144 -9.551 1.00 86.19 380 SER A C 1
ATOM 2957 O O . SER A 1 380 ? 8.077 18.718 -8.799 1.00 86.19 380 SER A O 1
ATOM 2959 N N . ALA A 1 381 ? 5.935 19.325 -9.144 1.00 91.12 381 ALA A N 1
ATOM 2960 C CA . ALA A 1 381 ? 5.473 19.064 -7.785 1.00 91.12 381 ALA A CA 1
ATOM 2961 C C . ALA A 1 381 ? 4.386 17.984 -7.727 1.00 91.12 381 ALA A C 1
ATOM 2963 O O . ALA A 1 381 ? 3.549 17.859 -8.622 1.00 91.12 381 ALA A O 1
ATOM 2964 N N . THR A 1 382 ? 4.389 17.219 -6.639 1.00 93.00 382 THR A N 1
ATOM 2965 C CA . THR A 1 382 ? 3.330 16.272 -6.290 1.00 93.00 382 THR A CA 1
ATOM 2966 C C . THR A 1 382 ? 2.927 16.455 -4.832 1.00 93.00 382 THR A C 1
ATOM 2968 O O . THR A 1 382 ? 3.765 16.413 -3.931 1.00 93.00 382 THR A O 1
ATOM 2971 N N . LEU A 1 383 ? 1.630 16.636 -4.606 1.00 94.44 383 LEU A N 1
ATOM 2972 C CA . LEU A 1 383 ? 0.989 16.625 -3.298 1.00 94.44 383 LEU A CA 1
ATOM 2973 C C . LEU A 1 383 ? 0.457 15.215 -3.011 1.00 94.44 383 LEU A C 1
ATOM 2975 O O . LEU A 1 383 ? -0.185 14.612 -3.868 1.00 94.44 383 LEU A O 1
ATOM 2979 N N . ILE A 1 384 ? 0.677 14.702 -1.805 1.00 96.12 384 ILE A N 1
ATOM 2980 C CA . ILE A 1 384 ? 0.117 13.433 -1.331 1.00 96.12 384 ILE A CA 1
ATOM 2981 C C . ILE A 1 384 ? -0.666 13.723 -0.059 1.00 96.12 384 ILE A C 1
ATOM 2983 O O . ILE A 1 384 ? -0.082 14.029 0.975 1.00 96.12 384 ILE A O 1
ATOM 2987 N N . LEU A 1 385 ? -1.991 13.661 -0.143 1.00 96.00 385 LEU A N 1
ATOM 2988 C CA . LEU A 1 385 ? -2.902 13.921 0.964 1.00 96.00 385 LEU A CA 1
ATOM 2989 C C . LEU A 1 385 ? -3.325 12.598 1.588 1.00 96.00 385 LEU A C 1
ATOM 2991 O O . LEU A 1 385 ? -3.731 11.684 0.874 1.00 96.00 385 LEU A O 1
ATOM 2995 N N . LEU A 1 386 ? -3.244 12.492 2.910 1.00 96.94 386 LEU A N 1
ATOM 2996 C CA . LEU A 1 386 ? -3.642 11.300 3.645 1.00 96.94 386 LEU A CA 1
ATOM 2997 C C . LEU A 1 386 ? -4.810 11.654 4.556 1.00 96.94 386 LEU A C 1
ATOM 2999 O O . LEU A 1 386 ? -4.716 12.581 5.355 1.00 96.94 386 LEU A O 1
ATOM 3003 N N . ALA A 1 387 ? -5.901 10.905 4.453 1.00 94.44 387 ALA A N 1
ATOM 3004 C CA . ALA A 1 387 ? -7.088 11.102 5.278 1.00 94.44 387 ALA A CA 1
ATOM 3005 C C . ALA A 1 387 ? -7.677 9.760 5.720 1.00 94.44 387 ALA A C 1
ATOM 3007 O O . ALA A 1 387 ? -7.470 8.734 5.064 1.00 94.44 387 ALA A O 1
ATOM 3008 N N . ALA A 1 388 ? -8.440 9.753 6.816 1.00 90.75 388 ALA A N 1
ATOM 3009 C CA . ALA A 1 388 ? -9.194 8.563 7.207 1.00 90.75 388 ALA A CA 1
ATOM 3010 C C . ALA A 1 388 ? -10.287 8.217 6.178 1.00 90.75 388 ALA A C 1
ATOM 3012 O O . ALA A 1 388 ? -10.510 7.052 5.858 1.00 90.75 388 ALA A O 1
ATOM 3013 N N . SER A 1 389 ? -10.934 9.242 5.622 1.00 89.25 389 SER A N 1
ATOM 3014 C CA . SER A 1 389 ? -12.056 9.131 4.691 1.00 89.25 389 SER A CA 1
ATOM 3015 C C . SER A 1 389 ? -12.035 10.297 3.696 1.00 89.25 389 SER A C 1
ATOM 3017 O O . SER A 1 389 ? -11.625 11.392 4.069 1.00 89.25 389 SER A O 1
ATOM 3019 N N . PRO A 1 390 ? -12.482 10.124 2.439 1.00 90.12 390 PRO A N 1
ATOM 3020 C CA . PRO A 1 390 ? -12.628 11.250 1.516 1.00 90.12 390 PRO A CA 1
ATOM 3021 C C . PRO A 1 390 ? -13.717 12.239 1.965 1.00 90.12 390 PRO A C 1
ATOM 3023 O O . PRO A 1 390 ? -13.623 13.425 1.668 1.00 90.12 390 PRO A O 1
ATOM 3026 N N . TYR A 1 391 ? -14.730 11.780 2.711 1.00 88.00 391 TYR A N 1
ATOM 3027 C CA . TYR A 1 391 ? -15.872 12.605 3.129 1.00 88.00 391 TYR A CA 1
ATOM 3028 C C . TYR A 1 391 ? -15.541 13.621 4.230 1.00 88.00 391 TYR A C 1
ATOM 3030 O O . TYR A 1 391 ? -16.341 14.515 4.494 1.00 88.00 391 TYR A O 1
ATOM 3038 N N . SER A 1 392 ? -14.381 13.502 4.883 1.00 86.50 392 SER A N 1
ATOM 3039 C CA . SER A 1 392 ? -13.904 14.503 5.845 1.00 86.50 392 SER A CA 1
ATOM 3040 C C . SER A 1 392 ? -13.190 15.684 5.181 1.00 86.50 392 SER A C 1
ATOM 3042 O O . SER A 1 392 ? -12.897 16.676 5.850 1.00 86.50 392 SER A O 1
ATOM 3044 N N . LEU A 1 393 ? -12.931 15.605 3.872 1.00 89.69 393 LEU A N 1
ATOM 3045 C CA . LEU A 1 393 ? -12.316 16.662 3.077 1.00 89.69 393 LEU A CA 1
ATOM 3046 C C . LEU A 1 393 ? -13.365 17.428 2.266 1.00 89.69 393 LEU A C 1
ATOM 3048 O O . LEU A 1 393 ? -14.450 16.929 1.968 1.00 89.69 393 LEU A O 1
ATOM 3052 N N . LEU A 1 394 ? -13.016 18.648 1.850 1.00 88.94 394 LEU A N 1
ATOM 3053 C CA . LEU A 1 394 ? -13.862 19.417 0.940 1.00 88.94 394 LEU A CA 1
ATOM 3054 C C . LEU A 1 394 ? -13.997 18.679 -0.409 1.00 88.94 394 LEU A C 1
ATOM 3056 O O . LEU A 1 394 ? -12.974 18.286 -0.982 1.00 88.94 394 LEU A O 1
ATOM 3060 N N . PRO A 1 395 ? -15.210 18.563 -0.987 1.00 89.56 395 PRO A N 1
ATOM 3061 C CA . PRO A 1 395 ? -15.411 17.931 -2.298 1.00 89.56 395 PRO A CA 1
ATOM 3062 C C . PRO A 1 395 ? -14.543 18.533 -3.418 1.00 89.56 395 PRO A C 1
ATOM 3064 O O . PRO A 1 395 ? -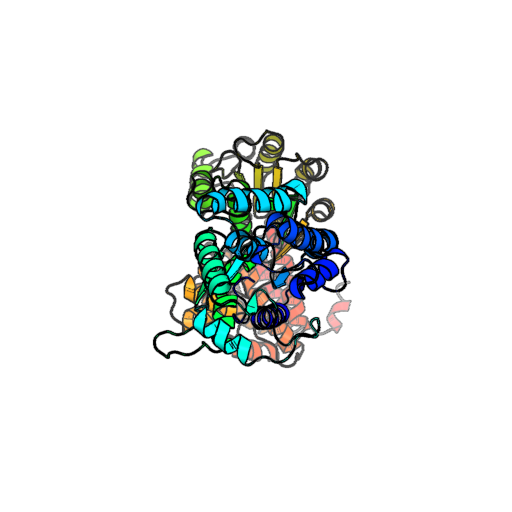14.135 17.846 -4.355 1.00 89.56 395 PRO A O 1
ATOM 3067 N N . THR A 1 396 ? -14.209 19.820 -3.303 1.00 88.62 396 THR A N 1
ATOM 3068 C CA . THR A 1 396 ? -13.332 20.555 -4.226 1.00 88.62 396 THR A CA 1
ATOM 3069 C C . THR A 1 396 ? -11.872 20.099 -4.187 1.00 88.62 396 THR A C 1
ATOM 3071 O O . THR A 1 396 ? -11.185 20.221 -5.201 1.00 88.62 396 THR A O 1
ATOM 3074 N N . ILE A 1 397 ? -11.405 19.552 -3.060 1.00 91.12 397 ILE A N 1
ATOM 3075 C CA . ILE A 1 397 ? -10.088 18.912 -2.937 1.00 91.12 397 ILE A CA 1
ATOM 3076 C C . ILE A 1 397 ? -10.157 17.503 -3.524 1.00 91.12 397 ILE A C 1
ATOM 3078 O O . ILE A 1 397 ? -9.360 17.152 -4.387 1.00 91.12 397 ILE A O 1
ATOM 3082 N N . VAL A 1 398 ? -11.147 16.714 -3.097 1.00 91.19 398 VAL A N 1
ATOM 3083 C CA . VAL A 1 398 ? -11.295 15.301 -3.487 1.00 91.19 398 VAL A CA 1
ATOM 3084 C C . VAL A 1 398 ? -11.397 15.131 -5.007 1.00 91.19 398 VAL A C 1
ATOM 3086 O O . VAL A 1 398 ? -10.780 14.230 -5.568 1.00 91.19 398 VAL A O 1
ATOM 3089 N N . SER A 1 399 ? -12.126 16.020 -5.684 1.00 88.94 399 SER A N 1
ATOM 3090 C CA . SER A 1 399 ? -12.305 16.004 -7.146 1.00 88.94 399 SER A CA 1
ATOM 3091 C C . SER A 1 399 ? -11.038 16.304 -7.956 1.00 88.94 399 SER A C 1
ATOM 3093 O O . SER A 1 399 ? -10.999 15.987 -9.142 1.00 88.94 399 SER A O 1
ATOM 3095 N N . ARG A 1 400 ? -10.004 16.894 -7.342 1.00 89.62 400 ARG A N 1
ATOM 3096 C CA . ARG A 1 400 ? -8.733 17.257 -7.998 1.00 89.62 400 ARG A CA 1
ATOM 3097 C C . ARG A 1 400 ? -7.589 16.297 -7.683 1.00 89.62 400 ARG A C 1
ATOM 3099 O O . ARG A 1 400 ? -6.489 16.467 -8.195 1.00 89.62 400 ARG A O 1
ATOM 3106 N N . CYS A 1 401 ? -7.841 15.279 -6.867 1.00 90.62 401 CYS A N 1
ATOM 3107 C CA . CYS A 1 401 ? -6.848 14.278 -6.509 1.00 90.62 401 CYS A CA 1
ATOM 3108 C C . CYS A 1 401 ? -7.127 12.952 -7.216 1.00 90.62 401 CYS A C 1
ATOM 3110 O O . CYS A 1 401 ? -8.273 12.505 -7.296 1.00 90.62 401 CYS A O 1
ATOM 3112 N N . LEU A 1 402 ? -6.068 12.259 -7.637 1.00 91.25 402 LEU A N 1
ATOM 3113 C CA . LEU A 1 402 ? -6.170 10.839 -7.959 1.00 91.25 402 LEU A CA 1
ATOM 3114 C C . LEU A 1 402 ? -6.286 10.045 -6.653 1.00 91.25 402 LEU A C 1
ATOM 3116 O O . LEU A 1 402 ? -5.413 10.133 -5.788 1.00 91.25 402 LEU A O 1
ATOM 3120 N N . GLN A 1 403 ? -7.367 9.286 -6.504 1.00 89.75 403 GLN A N 1
ATOM 3121 C CA . GLN A 1 403 ? -7.714 8.637 -5.242 1.00 89.75 403 GLN A CA 1
ATOM 3122 C C . GLN A 1 403 ? -7.201 7.200 -5.174 1.00 89.75 403 GLN A C 1
ATOM 3124 O O . GLN A 1 403 ? -7.384 6.420 -6.105 1.00 89.75 403 GLN A O 1
ATOM 3129 N N . PHE A 1 404 ? -6.630 6.847 -4.026 1.00 92.69 404 PHE A N 1
ATOM 3130 C CA . PHE A 1 404 ? -6.268 5.487 -3.654 1.00 92.69 404 PHE A CA 1
ATOM 3131 C C . PHE A 1 404 ? -6.955 5.149 -2.339 1.00 92.69 404 PHE A C 1
ATOM 3133 O O . PHE A 1 404 ? -6.827 5.871 -1.344 1.00 92.69 404 PHE A O 1
ATOM 3140 N N . HIS A 1 405 ? -7.702 4.052 -2.343 1.00 91.31 405 HIS A N 1
ATOM 3141 C CA . HIS A 1 405 ? -8.388 3.561 -1.162 1.00 91.31 405 HIS A CA 1
ATOM 3142 C C . HIS A 1 405 ? -7.628 2.380 -0.564 1.00 91.31 405 HIS A C 1
ATOM 3144 O O . HIS A 1 405 ? -7.386 1.380 -1.236 1.00 91.31 405 HIS A O 1
ATOM 3150 N N . PHE A 1 406 ? -7.260 2.514 0.704 1.00 93.19 406 PHE A N 1
ATOM 3151 C CA . PHE A 1 406 ? -6.615 1.484 1.497 1.00 93.19 406 PHE A CA 1
ATOM 3152 C C . PHE A 1 406 ? -7.701 0.786 2.306 1.00 93.19 406 PHE A C 1
ATOM 3154 O O . PHE A 1 406 ? -8.267 1.370 3.235 1.00 93.19 406 PHE A O 1
ATOM 3161 N N . ALA A 1 407 ? -7.994 -0.455 1.930 1.00 89.06 407 ALA A N 1
ATOM 3162 C CA . ALA A 1 407 ? -8.936 -1.297 2.647 1.00 89.06 407 ALA A CA 1
ATOM 3163 C C . ALA A 1 407 ? -8.239 -2.016 3.819 1.00 89.06 407 ALA A C 1
ATOM 3165 O O . ALA A 1 407 ? -7.054 -2.347 3.707 1.00 89.06 407 ALA A O 1
ATOM 3166 N N . PRO A 1 408 ? -8.950 -2.278 4.930 1.00 88.12 408 PRO A N 1
ATOM 3167 C CA . PRO A 1 408 ? -8.474 -3.177 5.976 1.00 88.12 408 PRO A CA 1
ATOM 3168 C C . PRO A 1 408 ? -8.107 -4.556 5.426 1.00 88.12 408 PRO A C 1
ATOM 3170 O O . PRO A 1 408 ? -8.795 -5.087 4.553 1.00 88.12 408 PRO A O 1
ATOM 3173 N N . LEU A 1 409 ? -7.035 -5.139 5.958 1.00 90.25 409 LEU A N 1
ATOM 3174 C CA . LEU A 1 409 ? -6.583 -6.478 5.589 1.00 90.25 409 LEU A CA 1
ATOM 3175 C C . LEU A 1 409 ? -7.362 -7.559 6.339 1.00 90.25 409 LEU A C 1
ATOM 3177 O O . LEU A 1 409 ? -7.876 -7.333 7.438 1.00 90.25 409 LEU A O 1
ATOM 3181 N N . ALA A 1 410 ? -7.400 -8.772 5.788 1.00 89.06 410 ALA A N 1
ATOM 3182 C CA . ALA A 1 410 ? -7.935 -9.904 6.532 1.00 89.06 410 ALA A CA 1
ATOM 3183 C C . ALA A 1 410 ? -7.046 -10.203 7.753 1.00 89.06 410 ALA A C 1
ATOM 3185 O O . ALA A 1 410 ? -5.820 -10.088 7.691 1.00 89.06 410 ALA A O 1
ATOM 3186 N N . GLY A 1 411 ? -7.638 -10.662 8.862 1.00 86.31 411 GLY A N 1
ATOM 3187 C CA . GLY A 1 411 ? -6.884 -10.943 10.094 1.00 86.31 411 GLY A CA 1
ATOM 3188 C C . GLY A 1 411 ? -5.710 -11.915 9.891 1.00 86.31 411 GLY A C 1
ATOM 3189 O O . GLY A 1 411 ? -4.647 -11.728 10.476 1.00 86.31 411 GLY A O 1
ATOM 3190 N N . ALA A 1 412 ? -5.857 -12.895 8.993 1.00 88.12 412 ALA A N 1
ATOM 3191 C CA . ALA A 1 412 ? -4.783 -13.825 8.634 1.00 88.12 412 ALA A CA 1
ATOM 3192 C C . ALA A 1 412 ? -3.608 -13.146 7.899 1.00 88.12 412 ALA A C 1
ATOM 3194 O O . ALA A 1 412 ? -2.455 -13.542 8.068 1.00 88.12 412 ALA A O 1
ATOM 3195 N N . GLU A 1 413 ? -3.877 -12.115 7.094 1.00 91.31 413 GLU A N 1
ATOM 3196 C CA . GLU A 1 413 ? -2.836 -11.335 6.415 1.00 91.31 413 GLU A CA 1
ATOM 3197 C C . GLU A 1 413 ? -2.093 -10.440 7.407 1.00 91.31 413 GLU A C 1
ATOM 3199 O O . GLU A 1 413 ? -0.864 -10.390 7.379 1.00 91.31 413 GLU A O 1
ATOM 3204 N N . VAL A 1 414 ? -2.815 -9.807 8.340 1.00 91.25 414 VAL A N 1
ATOM 3205 C CA . VAL A 1 414 ? -2.202 -9.042 9.436 1.00 91.25 414 VAL A CA 1
ATOM 3206 C C . VAL A 1 414 ? -1.317 -9.946 10.293 1.00 91.25 414 VAL A C 1
ATOM 3208 O O . VAL A 1 414 ? -0.174 -9.595 10.572 1.00 91.25 414 VAL A O 1
ATOM 3211 N N . GLU A 1 415 ? -1.785 -11.144 10.655 1.00 91.44 415 GLU A N 1
ATOM 3212 C CA . GLU A 1 415 ? -0.991 -12.120 11.411 1.00 91.44 415 GLU A CA 1
ATOM 3213 C C . GLU A 1 415 ? 0.293 -12.524 10.664 1.00 91.44 415 GLU A C 1
ATOM 3215 O O . GLU A 1 415 ? 1.359 -12.641 11.277 1.00 91.44 415 GLU A O 1
ATOM 3220 N N . LYS A 1 416 ? 0.220 -12.682 9.335 1.00 90.88 416 LYS A N 1
ATOM 3221 C CA . LYS A 1 416 ? 1.388 -12.959 8.487 1.00 90.88 416 LYS A CA 1
ATOM 3222 C C . LYS A 1 416 ? 2.388 -11.800 8.493 1.00 90.88 416 LYS A C 1
ATOM 3224 O O . LYS A 1 416 ? 3.586 -12.053 8.587 1.00 90.88 416 LYS A O 1
ATOM 3229 N N . ILE A 1 417 ? 1.916 -10.555 8.427 1.00 90.06 417 ILE A N 1
ATOM 3230 C 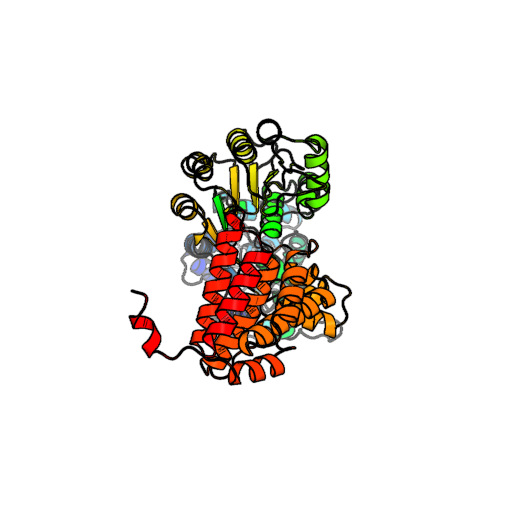CA . ILE A 1 417 ? 2.769 -9.360 8.517 1.00 90.06 417 ILE A CA 1
ATOM 3231 C C . ILE A 1 417 ? 3.438 -9.292 9.897 1.00 90.06 417 ILE A C 1
ATOM 3233 O O . ILE A 1 417 ? 4.653 -9.126 9.988 1.00 90.06 417 ILE A O 1
ATOM 3237 N N . LEU A 1 418 ? 2.681 -9.517 10.975 1.00 89.75 418 LEU A N 1
ATOM 3238 C CA . LEU A 1 418 ? 3.221 -9.564 12.338 1.00 89.75 418 LEU A CA 1
ATOM 3239 C C . LEU A 1 418 ? 4.272 -10.662 12.517 1.00 89.75 418 LEU A C 1
ATOM 3241 O O . LEU A 1 418 ? 5.230 -10.471 13.260 1.00 89.75 418 LEU A O 1
ATOM 3245 N N . ALA A 1 419 ? 4.110 -11.808 11.851 1.00 88.94 419 ALA A N 1
ATOM 3246 C CA . ALA A 1 419 ? 5.085 -12.896 11.889 1.00 88.94 419 ALA A CA 1
ATOM 3247 C C . ALA A 1 419 ? 6.439 -12.517 11.268 1.00 88.94 419 ALA A C 1
ATOM 3249 O O . ALA A 1 419 ? 7.447 -13.128 11.606 1.00 88.94 419 ALA A O 1
ATOM 3250 N N . GLN A 1 420 ? 6.451 -11.548 10.350 1.00 85.50 420 GLN A N 1
ATOM 3251 C CA . GLN A 1 420 ? 7.654 -11.066 9.669 1.00 85.50 420 GLN A CA 1
ATOM 3252 C C . GLN A 1 420 ? 8.264 -9.838 10.358 1.00 85.50 420 GLN A C 1
ATOM 3254 O O . GLN A 1 420 ? 9.471 -9.643 10.275 1.00 85.50 420 GLN A O 1
ATOM 3259 N N . GLY A 1 421 ? 7.435 -9.016 11.011 1.00 76.06 421 GLY A N 1
ATOM 3260 C CA . GLY A 1 421 ? 7.831 -7.721 11.574 1.00 76.06 421 GLY A CA 1
ATOM 3261 C C . GLY A 1 421 ? 7.852 -7.630 13.102 1.00 76.06 421 GLY A C 1
ATOM 3262 O O . GLY A 1 421 ? 8.079 -6.541 13.619 1.00 76.06 421 GLY A O 1
ATOM 3263 N N . SER A 1 422 ? 7.581 -8.712 13.843 1.00 80.25 422 SER A N 1
ATOM 3264 C CA . SER A 1 422 ? 7.584 -8.686 15.313 1.00 80.25 422 SER A CA 1
ATOM 3265 C C . SER A 1 422 ? 8.059 -9.998 15.943 1.00 80.25 422 SER A C 1
ATOM 3267 O O . SER A 1 422 ? 7.760 -11.082 15.442 1.00 80.25 422 SER A O 1
ATOM 3269 N N . ASP A 1 423 ? 8.689 -9.901 17.116 1.00 85.12 423 ASP A N 1
ATOM 3270 C CA . ASP A 1 423 ? 9.133 -11.050 17.927 1.00 85.12 423 ASP A CA 1
ATOM 3271 C C . ASP A 1 423 ? 8.008 -11.656 18.798 1.00 85.12 423 ASP A C 1
ATOM 3273 O O . ASP A 1 423 ? 8.245 -12.441 19.720 1.00 85.12 423 ASP A O 1
ATOM 3277 N N . ARG A 1 424 ? 6.748 -11.289 18.528 1.00 87.00 424 ARG A N 1
ATOM 3278 C CA . ARG A 1 424 ? 5.585 -11.687 19.333 1.00 87.00 424 ARG A CA 1
ATOM 3279 C C . ARG A 1 424 ? 5.313 -13.192 19.232 1.00 87.00 424 ARG A C 1
ATOM 3281 O O . ARG A 1 424 ? 5.427 -13.821 18.170 1.00 87.00 424 ARG A O 1
ATOM 3288 N N . LYS A 1 425 ? 4.849 -13.791 20.334 1.00 90.69 425 LYS A N 1
ATOM 3289 C CA . LYS A 1 425 ? 4.448 -15.213 20.361 1.00 90.69 425 LYS A CA 1
ATOM 3290 C C . LYS A 1 425 ? 3.215 -15.451 19.470 1.00 90.69 425 LYS A C 1
ATOM 3292 O O . LYS A 1 425 ? 2.408 -14.538 19.312 1.00 90.69 425 LYS A O 1
ATOM 3297 N N . PRO A 1 426 ? 2.996 -16.666 18.925 1.00 88.81 426 PRO A N 1
ATOM 3298 C CA . PRO A 1 426 ? 1.873 -16.936 18.014 1.00 88.81 426 PRO A CA 1
ATOM 3299 C C . PRO A 1 426 ? 0.493 -16.536 18.564 1.00 88.81 426 PRO A C 1
ATOM 3301 O O . PRO A 1 426 ? -0.293 -15.906 17.866 1.00 88.81 426 PRO A O 1
ATOM 3304 N N . ALA A 1 427 ? 0.212 -16.842 19.836 1.00 87.19 427 ALA A N 1
ATOM 3305 C CA . ALA A 1 427 ? -1.062 -16.488 20.467 1.00 87.19 427 ALA A CA 1
ATOM 3306 C C . ALA A 1 427 ? -1.265 -14.966 20.579 1.00 87.19 427 ALA A C 1
ATOM 3308 O O . ALA A 1 427 ? -2.363 -14.465 20.357 1.00 87.19 427 ALA A O 1
ATOM 3309 N N . GLU A 1 428 ? -0.193 -14.236 20.881 1.00 89.19 428 GLU A N 1
ATOM 3310 C CA . GLU A 1 428 ? -0.203 -12.780 20.994 1.00 89.19 428 GLU A CA 1
ATOM 3311 C C . GLU A 1 428 ? -0.312 -12.104 19.623 1.00 89.19 428 GLU A C 1
ATOM 3313 O O . GLU A 1 428 ? -1.052 -11.136 19.487 1.00 89.19 428 GLU A O 1
ATOM 3318 N N . ARG A 1 429 ? 0.339 -12.650 18.583 1.00 91.50 429 ARG A N 1
ATOM 3319 C CA . ARG A 1 429 ? 0.177 -12.194 17.190 1.00 91.50 429 ARG A CA 1
ATOM 3320 C C . ARG A 1 429 ? -1.258 -12.336 16.716 1.00 91.50 429 ARG A C 1
ATOM 3322 O O . ARG A 1 429 ? -1.816 -11.390 16.170 1.00 91.50 429 ARG A O 1
ATOM 3329 N N . LYS A 1 430 ? -1.863 -13.498 16.962 1.00 89.62 430 LYS A N 1
ATOM 3330 C CA . LYS A 1 430 ? -3.262 -13.747 16.621 1.00 89.62 430 LYS A CA 1
ATOM 3331 C C . LYS A 1 430 ? -4.191 -12.764 17.330 1.00 89.62 430 LYS A C 1
ATOM 3333 O O . LYS A 1 430 ? -5.080 -12.207 16.693 1.00 89.62 430 LYS A O 1
ATOM 3338 N N . LEU A 1 431 ? -3.969 -12.525 18.624 1.00 88.38 431 LEU A N 1
ATOM 3339 C CA . LEU A 1 431 ? -4.764 -11.565 19.385 1.00 88.38 431 LEU A CA 1
ATOM 3340 C C . LEU A 1 431 ? -4.564 -10.134 18.863 1.00 88.38 431 LEU A C 1
ATOM 3342 O O . LEU A 1 431 ? -5.546 -9.455 18.592 1.00 88.38 431 LEU A O 1
ATOM 3346 N N . ALA A 1 432 ? -3.327 -9.692 18.631 1.00 90.88 432 ALA A N 1
ATOM 3347 C CA . ALA A 1 432 ? -3.044 -8.373 18.063 1.00 90.88 432 ALA A CA 1
ATOM 3348 C C . ALA A 1 432 ? -3.713 -8.175 16.692 1.00 90.88 432 ALA A C 1
ATOM 3350 O O . ALA A 1 432 ? -4.357 -7.156 16.463 1.00 90.88 432 ALA A O 1
ATOM 3351 N N . ALA A 1 433 ? -3.637 -9.173 15.805 1.00 91.00 433 ALA A N 1
ATOM 3352 C CA . ALA A 1 433 ? -4.288 -9.134 14.498 1.00 91.00 433 ALA A CA 1
ATOM 3353 C C . ALA A 1 433 ? -5.819 -9.015 14.599 1.00 91.00 433 ALA A C 1
ATOM 3355 O O . ALA A 1 433 ? -6.431 -8.301 13.806 1.00 91.00 433 ALA A O 1
ATOM 3356 N N . GLN A 1 434 ? -6.435 -9.677 15.586 1.00 86.81 434 GLN A N 1
ATOM 3357 C CA . GLN A 1 434 ? -7.868 -9.549 15.868 1.00 86.81 434 GLN A CA 1
ATOM 3358 C C . GLN A 1 434 ? -8.219 -8.144 16.370 1.00 86.81 434 GLN A C 1
ATOM 3360 O O . GLN A 1 434 ? -9.135 -7.518 15.847 1.00 86.81 434 GLN A O 1
ATOM 3365 N N . LEU A 1 435 ? -7.468 -7.628 17.348 1.00 87.44 435 LEU A N 1
ATOM 3366 C CA . LEU A 1 435 ? -7.737 -6.327 17.972 1.00 87.44 435 LEU A CA 1
ATOM 3367 C C . LEU A 1 435 ? -7.427 -5.127 17.064 1.00 87.44 435 LEU A C 1
ATOM 3369 O O . LEU A 1 435 ? -7.839 -4.012 17.383 1.00 87.44 435 LEU A O 1
ATOM 3373 N N . ALA A 1 436 ? -6.677 -5.333 15.981 1.00 88.88 436 ALA A N 1
ATOM 3374 C CA . ALA A 1 436 ? -6.264 -4.282 15.058 1.00 88.88 436 ALA A CA 1
ATOM 3375 C C . ALA A 1 436 ? -7.236 -4.043 13.894 1.00 88.88 436 ALA A C 1
ATOM 3377 O O . ALA A 1 436 ? -6.997 -3.137 13.098 1.00 88.88 436 ALA A O 1
ATOM 3378 N N . GLU A 1 437 ? -8.285 -4.864 13.760 1.00 86.44 437 GLU A N 1
ATOM 3379 C CA . GLU A 1 437 ? -9.345 -4.699 12.750 1.00 86.44 437 GLU A CA 1
ATOM 3380 C C . GLU A 1 437 ? -8.803 -4.507 11.322 1.00 86.44 437 GLU A C 1
ATOM 3382 O O . GLU A 1 437 ? -9.219 -3.627 10.571 1.00 86.44 437 GLU A O 1
ATOM 3387 N N . GLY A 1 438 ? -7.819 -5.331 10.951 1.00 88.25 438 GLY A N 1
ATOM 3388 C CA . GLY A 1 438 ? -7.210 -5.305 9.620 1.00 88.25 438 GLY A CA 1
ATOM 3389 C C . GLY A 1 438 ? -6.118 -4.250 9.422 1.00 88.25 438 GLY A C 1
ATOM 3390 O O . GLY A 1 438 ? -5.599 -4.124 8.313 1.00 88.25 438 GLY A O 1
ATOM 3391 N N . SER A 1 439 ? -5.742 -3.507 10.467 1.00 91.75 439 SER A N 1
ATOM 3392 C CA . SER A 1 439 ? -4.674 -2.505 10.424 1.00 91.75 439 SER A CA 1
ATOM 3393 C C . SER A 1 439 ? -3.319 -3.064 10.888 1.00 91.75 439 SER A C 1
ATOM 3395 O O . SER A 1 439 ? -3.114 -3.264 12.086 1.00 91.75 439 SER A O 1
ATOM 3397 N N . PRO A 1 440 ? -2.349 -3.301 9.987 1.00 92.06 440 PRO A N 1
ATOM 3398 C CA . PRO A 1 440 ? -1.056 -3.864 10.369 1.00 92.06 440 PRO A CA 1
ATOM 3399 C C . PRO A 1 440 ? -0.223 -2.917 11.240 1.00 92.06 440 PRO A C 1
ATOM 3401 O O . PRO A 1 440 ? 0.414 -3.378 12.180 1.00 92.06 440 PRO A O 1
ATOM 3404 N N . GLY A 1 441 ? -0.254 -1.607 10.979 1.00 89.75 441 GLY A N 1
ATOM 3405 C CA . GLY A 1 441 ? 0.471 -0.616 11.781 1.00 89.75 441 GLY A CA 1
ATOM 3406 C C . GLY A 1 441 ? -0.026 -0.574 13.224 1.00 89.75 441 GLY A C 1
ATOM 3407 O O . GLY A 1 441 ? 0.772 -0.692 14.149 1.00 89.75 441 GLY A O 1
ATOM 3408 N N . LEU A 1 442 ? -1.353 -0.543 13.423 1.00 88.38 442 LEU A N 1
ATOM 3409 C CA . LEU A 1 442 ? -1.925 -0.632 14.771 1.00 88.38 442 LEU A CA 1
ATOM 3410 C C . LEU A 1 442 ? -1.528 -1.945 15.452 1.00 88.38 442 LEU A C 1
ATOM 3412 O O . LEU A 1 442 ? -1.200 -1.943 16.633 1.00 88.38 442 LEU A O 1
ATOM 3416 N N . ALA A 1 443 ? -1.531 -3.061 14.718 1.00 91.62 443 ALA A N 1
ATOM 3417 C CA . ALA A 1 443 ? -1.151 -4.365 15.255 1.00 91.62 443 ALA A CA 1
ATOM 3418 C C . ALA A 1 443 ? 0.321 -4.432 15.706 1.00 91.62 443 ALA A C 1
ATOM 3420 O O . ALA A 1 443 ? 0.627 -5.099 16.696 1.00 91.62 443 ALA A O 1
ATOM 3421 N N . LEU A 1 444 ? 1.225 -3.762 14.985 1.00 89.81 444 LEU A N 1
ATOM 3422 C CA . LEU A 1 444 ? 2.657 -3.720 15.291 1.00 89.81 444 LEU A CA 1
ATOM 3423 C C . LEU A 1 444 ? 2.957 -2.868 16.529 1.00 89.81 444 LEU A C 1
ATOM 3425 O O . LEU A 1 444 ? 3.748 -3.287 17.376 1.00 89.81 444 LEU A O 1
ATOM 3429 N N . GLU A 1 445 ? 2.305 -1.712 16.647 1.00 86.31 445 GLU A N 1
ATOM 3430 C CA . GLU A 1 445 ? 2.561 -0.719 17.699 1.00 86.31 445 GLU A CA 1
ATOM 3431 C C . GLU A 1 445 ? 1.790 -0.992 18.999 1.00 86.31 445 GLU A C 1
ATOM 3433 O O . GLU A 1 445 ? 2.226 -0.579 20.070 1.00 86.31 445 GLU A O 1
ATOM 3438 N N . MET A 1 446 ? 0.649 -1.692 18.941 1.00 88.12 446 MET A N 1
ATOM 3439 C CA . MET A 1 446 ? -0.216 -1.841 20.114 1.00 88.12 446 MET A CA 1
ATOM 3440 C C . MET A 1 446 ? 0.418 -2.655 21.244 1.00 88.12 446 MET A C 1
ATOM 3442 O O . MET A 1 446 ? 0.957 -3.744 21.024 1.00 88.12 446 MET A O 1
ATOM 3446 N N . ASP A 1 447 ? 0.206 -2.199 22.476 1.00 89.88 447 ASP A N 1
ATOM 3447 C CA . ASP A 1 447 ? 0.272 -3.055 23.657 1.00 89.88 447 ASP A CA 1
ATOM 3448 C C . ASP A 1 447 ? -1.004 -3.908 23.718 1.00 89.88 447 ASP A C 1
ATOM 3450 O O . ASP A 1 447 ? -2.110 -3.406 23.938 1.00 89.88 447 ASP A O 1
ATOM 3454 N N . VAL A 1 448 ? -0.851 -5.216 23.500 1.00 89.88 448 VAL A N 1
ATOM 3455 C CA . VAL A 1 448 ? -1.975 -6.162 23.445 1.00 89.88 448 VAL A CA 1
ATOM 3456 C C . VAL A 1 448 ? -2.677 -6.280 24.795 1.00 89.88 448 VAL A C 1
ATOM 3458 O O . VAL A 1 448 ? -3.903 -6.382 24.837 1.00 89.88 448 VAL A O 1
ATOM 3461 N N . ALA A 1 449 ? -1.925 -6.258 25.899 1.00 89.88 449 ALA A N 1
ATOM 3462 C CA . ALA A 1 449 ? -2.484 -6.406 27.236 1.00 89.88 449 ALA A CA 1
ATOM 3463 C C . ALA A 1 449 ? -3.297 -5.164 27.616 1.00 89.88 449 ALA A C 1
ATOM 3465 O O . ALA A 1 449 ? -4.444 -5.289 28.055 1.00 89.88 449 ALA A O 1
ATOM 3466 N N . ALA A 1 450 ? -2.748 -3.973 27.364 1.00 89.19 450 ALA A N 1
ATOM 3467 C CA . ALA A 1 450 ? -3.460 -2.716 27.581 1.00 89.19 450 ALA A CA 1
ATOM 3468 C C . ALA A 1 450 ? -4.705 -2.605 26.682 1.00 89.19 450 ALA A C 1
ATOM 3470 O O . ALA A 1 450 ? -5.784 -2.246 27.155 1.00 89.19 450 ALA A O 1
ATOM 3471 N N . ALA A 1 451 ? -4.595 -2.982 25.402 1.00 89.31 451 ALA A N 1
ATOM 3472 C CA . ALA A 1 451 ? -5.713 -2.964 24.458 1.00 89.31 451 ALA A CA 1
ATOM 3473 C C . ALA A 1 451 ? -6.836 -3.948 24.834 1.00 89.31 451 ALA A C 1
ATOM 3475 O O . ALA A 1 451 ? -8.015 -3.677 24.578 1.00 89.31 451 ALA A O 1
ATOM 3476 N N . GLN A 1 452 ? -6.487 -5.091 25.432 1.00 90.12 452 GLN A N 1
ATOM 3477 C CA . GLN A 1 452 ? -7.455 -6.055 25.946 1.00 90.12 452 GLN A CA 1
ATOM 3478 C C . GLN A 1 452 ? -8.141 -5.541 27.219 1.00 90.12 452 GLN A C 1
ATOM 3480 O O . GLN A 1 452 ? -9.360 -5.673 27.349 1.00 90.12 452 GLN A O 1
ATOM 3485 N N . GLU A 1 453 ? -7.395 -4.929 28.142 1.00 90.19 453 GLU A N 1
ATOM 3486 C CA . GLU A 1 453 ? -7.971 -4.369 29.369 1.00 90.19 453 GLU A CA 1
ATOM 3487 C C . GLU A 1 453 ? -8.882 -3.170 29.084 1.00 90.19 453 GLU A C 1
ATOM 3489 O O . GLU A 1 453 ? -9.969 -3.086 29.654 1.00 90.19 453 GLU A O 1
ATOM 3494 N N . ALA A 1 454 ? -8.518 -2.304 28.133 1.00 89.75 454 ALA A N 1
ATOM 3495 C CA . ALA A 1 454 ? -9.364 -1.190 27.701 1.00 89.75 454 ALA A CA 1
ATOM 3496 C C . ALA A 1 454 ? -10.743 -1.667 27.208 1.00 89.75 454 ALA A C 1
ATOM 3498 O O . ALA A 1 454 ? -11.768 -1.082 27.556 1.00 89.75 454 ALA A O 1
ATOM 3499 N N . ARG A 1 455 ? -10.791 -2.778 26.459 1.00 92.25 455 ARG A N 1
ATOM 3500 C CA . ARG A 1 455 ? -12.047 -3.402 26.006 1.00 92.25 455 ARG A CA 1
ATOM 3501 C C . ARG A 1 455 ? -12.866 -3.973 27.156 1.00 92.25 455 ARG A C 1
ATOM 3503 O O . ARG A 1 455 ? -14.072 -3.753 27.199 1.00 92.25 455 ARG A O 1
ATOM 3510 N N . ARG A 1 456 ? -12.229 -4.653 28.115 1.00 93.25 456 ARG A N 1
ATOM 3511 C CA . ARG A 1 456 ? -12.917 -5.138 29.326 1.00 93.25 456 ARG A CA 1
ATOM 3512 C C . ARG A 1 456 ? -13.478 -3.988 30.154 1.00 93.25 456 ARG A C 1
ATOM 3514 O O . ARG A 1 456 ? -14.588 -4.085 30.663 1.00 93.25 456 ARG A O 1
ATOM 3521 N N . GLN A 1 457 ? -12.730 -2.896 30.299 1.00 91.25 457 GLN A N 1
ATOM 3522 C CA . GLN A 1 457 ? -13.200 -1.705 30.999 1.00 91.25 457 GLN A CA 1
ATOM 3523 C C . GLN A 1 457 ? -14.394 -1.064 30.283 1.00 91.25 457 GLN A C 1
ATOM 3525 O O . GLN A 1 457 ? -15.397 -0.789 30.934 1.00 91.25 457 GLN A O 1
ATOM 3530 N N . ALA A 1 458 ? -14.321 -0.877 28.963 1.00 92.50 458 ALA A N 1
ATOM 3531 C CA . ALA A 1 458 ? -15.427 -0.328 28.182 1.00 92.50 458 ALA A CA 1
ATOM 3532 C C . ALA A 1 458 ? -16.683 -1.214 28.252 1.00 92.50 458 ALA A C 1
ATOM 3534 O O . ALA A 1 458 ? -17.786 -0.706 28.440 1.00 92.50 458 ALA A O 1
ATOM 3535 N N . LEU A 1 459 ? -16.520 -2.539 28.188 1.00 94.19 459 LEU A N 1
ATOM 3536 C CA . LEU A 1 459 ? -17.623 -3.484 28.346 1.00 94.19 459 LEU A CA 1
ATOM 3537 C C . LEU A 1 459 ? -18.263 -3.399 29.741 1.00 94.19 459 LEU A C 1
ATOM 3539 O O . LEU A 1 459 ? -19.483 -3.306 29.823 1.00 94.19 459 LEU A O 1
ATOM 3543 N N . ARG A 1 460 ? -17.470 -3.337 30.822 1.00 91.88 460 ARG A N 1
ATOM 3544 C CA . ARG A 1 460 ? -17.995 -3.150 32.192 1.00 91.88 460 ARG A CA 1
ATOM 3545 C C . ARG A 1 460 ? -18.835 -1.878 32.321 1.00 91.88 460 ARG A C 1
ATOM 3547 O O . ARG A 1 460 ? -19.893 -1.906 32.947 1.00 91.88 460 ARG A O 1
ATOM 3554 N N . ILE A 1 461 ? -18.399 -0.784 31.693 1.00 90.56 461 ILE A N 1
ATOM 3555 C CA . ILE A 1 461 ? -19.160 0.473 31.654 1.00 90.56 461 ILE A CA 1
ATOM 3556 C C . ILE A 1 461 ? -20.510 0.256 30.955 1.00 90.56 461 ILE A C 1
ATOM 3558 O O . ILE A 1 461 ? -21.537 0.680 31.484 1.00 90.56 461 ILE A O 1
ATOM 3562 N N . LEU A 1 462 ? -20.532 -0.437 29.808 1.00 91.94 462 LEU A N 1
ATOM 3563 C CA . LEU A 1 462 ? -21.769 -0.746 29.078 1.00 91.94 462 LEU A CA 1
ATOM 3564 C C . LEU A 1 462 ? -22.707 -1.667 29.875 1.00 91.94 462 LEU A C 1
ATOM 3566 O O . LEU A 1 462 ? -23.904 -1.400 29.929 1.00 91.94 462 LEU A O 1
ATOM 3570 N N . GLU A 1 463 ? -22.185 -2.705 30.530 1.00 91.94 463 GLU A N 1
ATOM 3571 C CA . GLU A 1 463 ? -22.966 -3.623 31.374 1.00 91.94 463 GLU A CA 1
ATOM 3572 C C . GLU A 1 463 ? -23.619 -2.892 32.553 1.00 91.94 463 GLU A C 1
ATOM 3574 O O . GLU A 1 463 ? -24.811 -3.057 32.821 1.00 91.94 463 GLU A O 1
ATOM 3579 N N . ARG A 1 464 ? -22.859 -2.031 33.241 1.00 89.25 464 ARG A N 1
ATOM 3580 C CA . ARG A 1 464 ? -23.387 -1.211 34.339 1.00 89.25 464 ARG A CA 1
ATOM 3581 C C . ARG A 1 464 ? -24.437 -0.226 33.848 1.00 89.25 464 ARG A C 1
ATOM 3583 O O . ARG A 1 464 ? -25.501 -0.140 34.460 1.00 89.25 464 ARG A O 1
ATOM 3590 N N . ALA A 1 465 ? -24.164 0.464 32.741 1.00 89.12 465 ALA A N 1
ATOM 3591 C CA . ALA A 1 465 ? -25.110 1.386 32.126 1.00 89.12 465 ALA A CA 1
ATOM 3592 C C . ALA A 1 465 ? -26.411 0.673 31.725 1.00 89.12 465 ALA A C 1
ATOM 3594 O O . ALA A 1 465 ? -27.487 1.197 31.986 1.00 89.12 465 ALA A O 1
ATOM 3595 N N . ALA A 1 466 ? -26.335 -0.543 31.177 1.00 89.56 466 ALA A N 1
ATOM 3596 C CA . ALA A 1 466 ? -27.508 -1.348 30.840 1.00 89.56 466 ALA A CA 1
ATOM 3597 C C . ALA A 1 466 ? -28.296 -1.805 32.080 1.00 89.56 466 ALA A C 1
ATOM 3599 O O . ALA A 1 466 ? -29.522 -1.813 32.063 1.00 89.56 466 ALA A O 1
ATOM 3600 N N . SER A 1 467 ? -27.606 -2.156 33.170 1.00 86.31 467 SER A N 1
ATOM 3601 C CA . SER A 1 467 ? -28.255 -2.607 34.410 1.00 86.31 467 SER A CA 1
ATOM 3602 C C . SER A 1 467 ? -28.983 -1.497 35.179 1.00 86.31 467 SER A C 1
ATOM 3604 O O . SER A 1 467 ? -29.816 -1.789 36.035 1.00 86.31 467 SER A O 1
ATOM 3606 N N . GLY A 1 468 ? -28.622 -0.231 34.941 1.00 80.12 468 GLY A N 1
ATOM 3607 C CA . GLY A 1 468 ? -29.109 0.915 35.711 1.00 80.12 468 GLY A CA 1
ATOM 3608 C C . GLY A 1 468 ? -28.729 0.906 37.199 1.00 80.12 468 GLY A C 1
ATOM 3609 O O . GLY A 1 468 ? -29.302 1.657 37.987 1.00 80.12 468 GLY A O 1
ATOM 3610 N N . GLN A 1 469 ? -27.778 0.061 37.612 1.00 75.75 469 GLN A N 1
ATOM 3611 C CA . GLN A 1 469 ? -27.332 -0.085 38.999 1.00 75.75 469 GLN A CA 1
ATOM 3612 C C . GLN A 1 469 ? -25.869 0.345 39.175 1.00 75.75 469 GLN A C 1
ATOM 3614 O O . GLN A 1 469 ? -25.068 0.334 38.243 1.00 75.75 469 GLN A O 1
ATOM 3619 N N . GLY A 1 470 ? -25.493 0.703 40.408 1.00 78.12 470 GLY A N 1
ATOM 3620 C CA . GLY A 1 470 ? -24.092 0.978 40.749 1.00 78.12 470 GLY A CA 1
ATOM 3621 C C . GLY A 1 470 ? -23.528 2.267 40.142 1.00 78.12 470 GLY A C 1
ATOM 3622 O O . GLY A 1 470 ? -22.373 2.288 39.719 1.00 78.12 470 GLY A O 1
ATOM 3623 N N . PHE A 1 471 ? -24.315 3.352 40.124 1.00 79.25 471 PHE A N 1
ATOM 3624 C CA . PHE A 1 471 ? -23.898 4.666 39.604 1.00 79.25 471 PHE A CA 1
ATOM 3625 C C . PHE A 1 471 ? -22.579 5.172 40.202 1.00 79.25 471 PHE A C 1
ATOM 3627 O O . PHE A 1 471 ? -21.768 5.751 39.490 1.00 79.25 471 PHE A O 1
ATOM 3634 N N . ALA A 1 472 ? -22.315 4.912 41.486 1.00 83.31 472 ALA A N 1
ATOM 3635 C CA . ALA A 1 472 ? -21.050 5.294 42.114 1.00 83.31 472 ALA A CA 1
ATOM 3636 C C . ALA A 1 472 ? -19.840 4.598 41.462 1.00 83.31 472 ALA A C 1
ATOM 3638 O O . ALA A 1 472 ? -18.822 5.241 41.212 1.00 83.31 472 ALA A O 1
ATOM 3639 N N . GLN A 1 473 ? -19.947 3.298 41.160 1.00 84.62 473 GLN A N 1
ATOM 3640 C CA . GLN A 1 473 ? -18.895 2.560 40.457 1.00 84.62 473 GLN A CA 1
ATOM 3641 C C . GLN A 1 473 ? -18.811 2.962 38.981 1.00 84.62 473 GLN A C 1
ATOM 3643 O O . GLN A 1 473 ? -17.709 3.120 38.466 1.00 84.62 473 GLN A O 1
ATOM 3648 N N . LEU A 1 474 ? -19.955 3.179 38.325 1.00 83.31 474 LEU A N 1
ATOM 3649 C CA . LEU A 1 474 ? -20.026 3.656 36.942 1.00 83.31 474 LEU A CA 1
ATOM 3650 C C . LEU A 1 474 ? -19.295 4.996 36.776 1.00 83.31 474 LEU A C 1
ATOM 3652 O O . LEU A 1 474 ? -18.410 5.098 35.933 1.00 83.31 474 LEU A O 1
ATOM 3656 N N . PHE A 1 475 ? -19.579 5.974 37.643 1.00 86.56 475 PHE A N 1
ATOM 3657 C CA . PHE A 1 475 ? -18.907 7.277 37.635 1.00 86.56 475 PHE A CA 1
ATOM 3658 C C . PHE A 1 475 ? -17.418 7.191 37.996 1.00 86.56 475 PHE A C 1
ATOM 3660 O O . PHE A 1 475 ? -16.608 7.981 37.516 1.00 86.56 475 PHE A O 1
ATOM 3667 N N . ALA A 1 476 ? -17.015 6.225 38.828 1.00 86.69 476 ALA A N 1
ATOM 3668 C CA . ALA A 1 476 ? -15.598 5.982 39.090 1.00 86.69 476 ALA A CA 1
ATOM 3669 C C . ALA A 1 476 ? -14.874 5.429 37.845 1.00 86.69 476 ALA A C 1
ATOM 3671 O O . ALA A 1 476 ? -13.754 5.850 37.547 1.00 86.69 476 ALA A O 1
ATOM 3672 N N . GLU A 1 477 ? -15.512 4.521 37.101 1.00 86.31 477 GLU A N 1
ATOM 3673 C CA . GLU A 1 477 ? -14.966 3.917 35.880 1.00 86.31 477 GLU A CA 1
ATOM 3674 C C . GLU A 1 477 ? -14.886 4.925 34.718 1.00 86.31 477 GLU A C 1
ATOM 3676 O O . GLU A 1 477 ? -13.848 4.998 34.051 1.00 86.31 477 GLU A O 1
ATOM 3681 N N . THR A 1 478 ? -15.916 5.754 34.511 1.00 86.00 478 THR A N 1
ATOM 3682 C CA . THR A 1 478 ? -15.906 6.849 33.519 1.00 86.00 478 THR A CA 1
ATOM 3683 C C . THR A 1 478 ? -14.890 7.934 33.880 1.00 86.00 478 THR A C 1
ATOM 3685 O O . THR A 1 478 ? -14.176 8.424 33.002 1.00 86.00 478 THR A O 1
ATOM 3688 N N . ALA A 1 479 ? -14.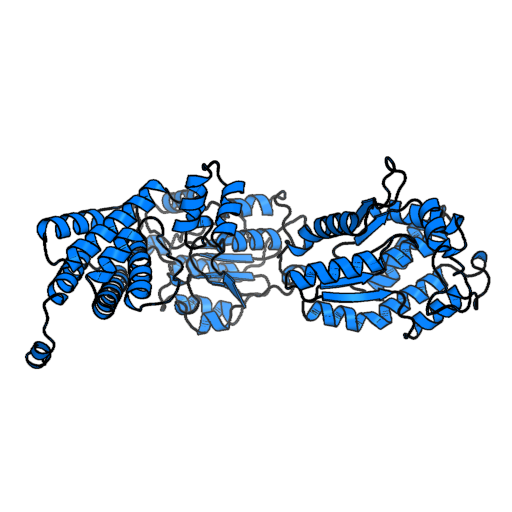739 8.273 35.167 1.00 86.38 479 ALA A N 1
ATOM 3689 C CA . ALA A 1 479 ? -13.717 9.211 35.629 1.00 86.38 479 ALA A CA 1
ATOM 3690 C C . ALA A 1 479 ? -12.294 8.674 35.419 1.00 86.38 479 ALA A C 1
ATOM 3692 O O . ALA A 1 479 ? -11.403 9.436 35.036 1.00 86.38 479 ALA A O 1
ATOM 3693 N N . ALA A 1 480 ? -12.064 7.377 35.653 1.00 86.25 480 ALA A N 1
ATOM 3694 C CA . ALA A 1 480 ? -10.780 6.738 35.374 1.00 86.25 480 ALA A CA 1
ATOM 3695 C C . ALA A 1 480 ? -10.453 6.776 33.874 1.00 86.25 480 ALA A C 1
ATOM 3697 O O . ALA A 1 480 ? -9.336 7.137 33.501 1.00 86.25 480 ALA A O 1
ATOM 3698 N N . LEU A 1 481 ? -11.440 6.489 33.018 1.00 85.06 481 LEU A N 1
ATOM 3699 C CA . LEU A 1 481 ? -11.293 6.566 31.565 1.00 85.06 481 LEU A CA 1
ATOM 3700 C C . LEU A 1 481 ? -10.965 7.997 31.103 1.00 85.06 481 LEU A C 1
ATOM 3702 O O . LEU A 1 481 ? -9.997 8.208 30.378 1.00 85.06 481 LEU A O 1
ATOM 3706 N N . ALA A 1 482 ? -11.701 8.999 31.596 1.00 81.81 482 ALA A N 1
ATOM 3707 C CA . ALA A 1 482 ? -11.495 10.403 31.236 1.00 81.81 482 ALA A CA 1
ATOM 3708 C C . ALA A 1 482 ? -10.128 10.964 31.676 1.00 81.81 482 ALA A C 1
ATOM 3710 O O . ALA A 1 482 ? -9.609 11.889 31.045 1.00 81.81 482 ALA A O 1
ATOM 3711 N N . LYS A 1 483 ? -9.557 10.432 32.767 1.00 81.75 483 LYS A N 1
ATOM 3712 C CA . LYS A 1 483 ? -8.247 10.833 33.308 1.00 81.75 483 LYS A CA 1
ATOM 3713 C C . LYS A 1 483 ? -7.068 10.121 32.653 1.00 81.75 483 LYS A C 1
ATOM 3715 O O . LYS A 1 483 ? -5.941 10.584 32.831 1.00 81.75 483 LYS A O 1
ATOM 3720 N N . ASN A 1 484 ? -7.301 9.028 31.928 1.00 78.88 484 ASN A N 1
ATOM 3721 C CA . ASN A 1 484 ? -6.246 8.301 31.236 1.00 78.88 484 ASN A CA 1
ATOM 3722 C C . ASN A 1 484 ? -5.611 9.205 30.161 1.00 78.88 484 ASN A C 1
ATOM 3724 O O . ASN A 1 484 ? -6.304 9.754 29.303 1.00 78.88 484 ASN A O 1
ATOM 3728 N N . ARG A 1 485 ? -4.290 9.399 30.265 1.00 71.50 485 ARG A N 1
ATOM 3729 C CA . ARG A 1 485 ? -3.484 10.227 29.353 1.00 71.50 485 ARG A CA 1
ATOM 3730 C C . ARG A 1 485 ? -2.663 9.406 28.364 1.00 71.50 485 ARG A C 1
ATOM 3732 O O . ARG A 1 485 ? -2.139 9.983 27.418 1.00 71.50 485 ARG A O 1
ATOM 3739 N N . ASP A 1 486 ? -2.581 8.097 28.570 1.00 70.62 486 ASP A N 1
ATOM 3740 C CA . ASP A 1 486 ? -1.770 7.188 27.759 1.00 70.62 486 ASP A CA 1
ATOM 3741 C C . ASP A 1 486 ? -2.436 6.911 26.405 1.00 70.62 486 ASP A C 1
ATOM 3743 O O . ASP A 1 486 ? -1.777 6.581 25.425 1.00 70.62 486 ASP A O 1
ATOM 3747 N N . THR A 1 487 ? -3.761 7.072 26.333 1.00 72.19 487 THR A N 1
ATOM 3748 C CA . THR A 1 487 ? -4.554 6.901 25.110 1.00 72.19 487 THR A CA 1
ATOM 3749 C C . THR A 1 487 ? -5.358 8.150 24.786 1.00 72.19 487 THR A C 1
ATOM 3751 O O . THR A 1 487 ? -5.876 8.837 25.668 1.00 72.19 487 THR A O 1
ATOM 3754 N N . SER A 1 488 ? -5.486 8.451 23.491 1.00 77.12 488 SER A N 1
ATOM 3755 C CA . SER A 1 488 ? -6.341 9.546 23.037 1.00 77.12 488 SER A CA 1
ATOM 3756 C C . SER A 1 488 ? -7.812 9.229 23.310 1.00 77.12 488 SER A C 1
ATOM 3758 O O . SER A 1 488 ? -8.242 8.076 23.253 1.00 77.12 488 SER A O 1
ATOM 3760 N N . PHE A 1 489 ? -8.607 10.267 23.575 1.00 79.31 489 PHE A N 1
ATOM 3761 C CA . PHE A 1 489 ? -10.037 10.098 23.838 1.00 79.31 489 PHE A CA 1
ATOM 3762 C C . PHE A 1 489 ? -10.766 9.482 22.634 1.00 79.31 489 PHE A C 1
ATOM 3764 O O . PHE A 1 489 ? -11.600 8.604 22.808 1.00 79.31 489 PHE A O 1
ATOM 3771 N N . ASP A 1 490 ? -10.386 9.854 21.409 1.00 79.19 490 ASP A N 1
ATOM 3772 C CA . ASP A 1 490 ? -10.936 9.246 20.192 1.00 79.19 490 ASP A CA 1
ATOM 3773 C C . ASP A 1 490 ? -10.620 7.746 20.091 1.00 79.19 490 ASP A C 1
ATOM 3775 O O . ASP A 1 490 ? -11.479 6.972 19.676 1.00 79.19 490 ASP A O 1
ATOM 3779 N N . ALA A 1 491 ? -9.423 7.305 20.503 1.00 79.69 491 ALA A N 1
ATOM 3780 C CA . ALA A 1 491 ? -9.096 5.878 20.549 1.00 79.69 491 ALA A CA 1
ATOM 3781 C C . ALA A 1 491 ? -9.935 5.140 21.603 1.00 79.69 491 ALA A C 1
ATOM 3783 O O . ALA A 1 491 ? -10.390 4.024 21.356 1.00 79.69 491 ALA A O 1
ATOM 3784 N N . GLN A 1 492 ? -10.193 5.777 22.750 1.00 86.94 492 GLN A N 1
ATOM 3785 C CA . GLN A 1 492 ? -11.073 5.231 23.786 1.00 86.94 492 GLN A CA 1
ATOM 3786 C C . GLN A 1 492 ? -12.514 5.090 23.281 1.00 86.94 492 GLN A C 1
ATOM 3788 O O . GLN A 1 492 ? -13.095 4.018 23.421 1.00 86.94 492 GLN A O 1
ATOM 3793 N N . LEU A 1 493 ? -13.078 6.122 22.639 1.00 88.69 493 LEU A N 1
ATOM 3794 C CA . LEU A 1 493 ? -14.404 6.039 22.009 1.00 88.69 493 LEU A CA 1
ATOM 3795 C C . LEU A 1 493 ? -14.433 4.995 20.885 1.00 88.69 493 LEU A C 1
ATOM 3797 O O . LEU A 1 493 ? -15.420 4.278 20.741 1.00 88.69 493 LEU A O 1
ATOM 3801 N N . GLY A 1 494 ? -13.331 4.853 20.142 1.00 88.81 494 GLY A N 1
ATOM 3802 C CA . GLY A 1 494 ? -13.125 3.790 19.160 1.00 88.81 494 GLY A CA 1
ATOM 3803 C C . GLY A 1 494 ? -13.434 2.409 19.734 1.00 88.81 494 GLY A C 1
ATOM 3804 O O . GLY A 1 494 ? -14.206 1.665 19.140 1.00 88.81 494 GLY A O 1
ATOM 3805 N N . VAL A 1 495 ? -12.935 2.100 20.936 1.00 91.31 495 VAL A N 1
ATOM 3806 C CA . VAL A 1 495 ? -13.219 0.826 21.618 1.00 91.31 495 VAL A CA 1
ATOM 3807 C C . VAL A 1 495 ? -14.722 0.626 21.842 1.00 91.31 495 VAL A C 1
ATOM 3809 O O . VAL A 1 495 ? -15.232 -0.459 21.557 1.00 91.31 495 VAL A O 1
ATOM 3812 N N . PHE A 1 496 ? -15.451 1.658 22.280 1.00 93.69 496 PHE A N 1
ATOM 3813 C CA . PHE A 1 496 ? -16.908 1.576 22.438 1.00 93.69 496 PHE A CA 1
ATOM 3814 C C . PHE A 1 496 ? -17.612 1.279 21.116 1.00 93.69 496 PHE A C 1
ATOM 3816 O O . PHE A 1 496 ? -18.471 0.401 21.093 1.00 93.69 496 PHE A O 1
ATOM 3823 N N . TYR A 1 497 ? -17.225 1.925 20.011 1.00 92.88 497 TYR A N 1
ATOM 3824 C CA . TYR A 1 497 ? -17.809 1.622 18.700 1.00 92.88 497 TYR A CA 1
ATOM 3825 C C . TYR A 1 497 ? -17.626 0.154 18.311 1.00 92.88 497 TYR A C 1
ATOM 3827 O O . TYR A 1 497 ? -18.567 -0.453 17.803 1.00 92.88 497 TYR A O 1
ATOM 3835 N N . THR A 1 498 ? -16.465 -0.451 18.589 1.00 91.62 498 THR A N 1
ATOM 3836 C CA . THR A 1 498 ? -16.241 -1.873 18.268 1.00 91.62 498 THR A CA 1
ATOM 3837 C C . THR A 1 498 ? -17.191 -2.794 19.035 1.00 91.62 498 THR A C 1
ATOM 3839 O O . THR A 1 498 ? -17.803 -3.678 18.439 1.00 91.62 498 THR A O 1
ATOM 3842 N N . LEU A 1 499 ? -17.365 -2.552 20.340 1.00 94.69 499 LEU A N 1
ATOM 3843 C CA . LEU A 1 499 ? -18.241 -3.342 21.207 1.00 94.69 499 LEU A CA 1
ATOM 3844 C C . LEU A 1 499 ? -19.714 -3.137 20.844 1.00 94.69 499 LEU A C 1
ATOM 3846 O O . LEU A 1 499 ? -20.467 -4.102 20.749 1.00 94.69 499 LEU A O 1
ATOM 3850 N N . LEU A 1 500 ? -20.119 -1.887 20.606 1.00 94.75 500 LEU A N 1
ATOM 3851 C CA . LEU A 1 500 ? -21.483 -1.544 20.210 1.00 94.75 500 LEU A CA 1
ATOM 3852 C C . LEU A 1 500 ? -21.833 -2.095 18.827 1.00 94.75 500 LEU A C 1
ATOM 3854 O O . LEU A 1 500 ? -22.983 -2.456 18.607 1.00 94.75 500 LEU A O 1
ATOM 3858 N N . THR A 1 501 ? -20.864 -2.211 17.916 1.00 92.50 501 THR A N 1
ATOM 3859 C CA . THR A 1 501 ? -21.091 -2.838 16.607 1.00 92.50 501 THR A CA 1
ATOM 3860 C C . THR A 1 501 ? -21.342 -4.337 16.756 1.00 92.50 501 THR A C 1
ATOM 3862 O O . THR A 1 501 ? -22.326 -4.833 16.215 1.00 92.50 501 THR A O 1
ATOM 3865 N N . ASP A 1 502 ? -20.525 -5.051 17.538 1.00 92.44 502 ASP A N 1
ATOM 3866 C CA . ASP A 1 502 ? -20.772 -6.473 17.822 1.00 92.44 502 ASP A CA 1
ATOM 3867 C C . ASP A 1 502 ? -22.136 -6.670 18.516 1.00 92.44 502 ASP A C 1
ATOM 3869 O O . ASP A 1 502 ? -22.909 -7.557 18.155 1.00 92.44 502 ASP A O 1
ATOM 3873 N N . LEU A 1 503 ? -22.480 -5.795 19.467 1.00 94.06 503 LEU A N 1
ATOM 3874 C CA . LEU A 1 503 ? -23.766 -5.818 20.165 1.00 94.06 503 LEU A CA 1
ATOM 3875 C C . LEU A 1 503 ? -24.949 -5.514 19.229 1.00 94.06 503 LEU A C 1
ATOM 3877 O O . LEU A 1 503 ? -26.009 -6.127 19.358 1.00 94.06 503 LEU A O 1
ATOM 3881 N N . LEU A 1 504 ? -24.778 -4.604 18.267 1.00 93.69 504 LEU A N 1
ATOM 3882 C CA . LEU A 1 504 ? -25.779 -4.296 17.245 1.00 93.69 504 LEU A CA 1
ATOM 3883 C C . LEU A 1 504 ? -26.036 -5.507 16.344 1.00 93.69 504 LEU A C 1
ATOM 3885 O O . LEU A 1 504 ? -27.189 -5.834 16.081 1.00 93.69 504 LEU A O 1
ATOM 3889 N N . GLU A 1 505 ? -24.983 -6.194 15.896 1.00 92.19 505 GLU A N 1
ATOM 3890 C CA . GLU A 1 505 ? -25.110 -7.394 15.058 1.00 92.19 505 GLU A CA 1
ATOM 3891 C C . GLU A 1 505 ? -25.826 -8.534 15.806 1.00 92.19 505 GLU A C 1
ATOM 3893 O O . GLU A 1 505 ? -26.705 -9.190 15.236 1.00 92.19 505 GLU A O 1
ATOM 3898 N N . LEU A 1 506 ? -25.501 -8.727 17.092 1.00 92.06 506 LEU A N 1
ATOM 3899 C CA . LEU A 1 506 ? -26.150 -9.710 17.966 1.00 92.06 506 LEU A CA 1
ATOM 3900 C C . LEU A 1 506 ? -27.631 -9.383 18.205 1.00 92.06 506 LEU A C 1
ATOM 3902 O O . LEU A 1 506 ? -28.491 -10.243 18.014 1.00 92.06 506 LEU A O 1
ATOM 3906 N N . THR A 1 507 ? -27.945 -8.140 18.579 1.00 91.88 507 THR A N 1
ATOM 3907 C CA . THR A 1 507 ? -29.327 -7.703 18.863 1.00 91.88 507 THR A CA 1
ATOM 3908 C C . THR A 1 507 ? -30.200 -7.632 17.606 1.00 91.88 507 THR A C 1
ATOM 3910 O O . THR A 1 507 ? -31.404 -7.866 17.686 1.00 91.88 507 THR A O 1
ATOM 3913 N N . ALA A 1 508 ? -29.613 -7.376 16.432 1.00 90.69 508 ALA A N 1
ATOM 3914 C CA . ALA A 1 508 ? -30.309 -7.415 15.144 1.00 90.69 508 ALA A CA 1
ATOM 3915 C C . ALA A 1 508 ? -30.549 -8.844 14.614 1.00 90.69 508 ALA A C 1
ATOM 3917 O O . ALA A 1 508 ? -31.238 -9.015 13.606 1.00 90.69 508 ALA A O 1
ATOM 3918 N N . GLY A 1 509 ? -29.993 -9.875 15.263 1.00 86.44 509 GLY A N 1
ATOM 3919 C CA . GLY A 1 509 ? -30.185 -11.273 14.876 1.00 86.44 509 GLY A CA 1
ATOM 3920 C C . GLY A 1 509 ? -29.504 -11.654 13.557 1.00 86.44 509 GLY A C 1
ATOM 3921 O O . GLY A 1 509 ? -30.002 -12.523 12.832 1.00 86.44 509 GLY A O 1
ATOM 3922 N N . ILE A 1 510 ? -28.383 -11.008 13.217 1.00 85.94 510 ILE A N 1
ATOM 3923 C CA . ILE A 1 510 ? -27.604 -11.353 12.022 1.00 85.94 510 ILE A CA 1
ATOM 3924 C C . ILE A 1 510 ? -27.085 -12.790 12.158 1.00 85.94 510 ILE A C 1
ATOM 3926 O O . ILE A 1 510 ? -26.581 -13.198 13.201 1.00 85.94 510 ILE A O 1
ATOM 3930 N N . LYS A 1 511 ? -27.220 -13.590 11.094 1.00 75.19 511 LYS A N 1
ATOM 3931 C CA . LYS A 1 511 ? -26.750 -14.982 11.082 1.00 75.19 511 LYS A CA 1
ATOM 3932 C C . LYS A 1 511 ? -25.239 -15.016 10.839 1.00 75.19 511 LYS A C 1
ATOM 3934 O O . LYS A 1 511 ? -24.786 -14.513 9.817 1.00 75.19 511 LYS A O 1
ATOM 3939 N N . ASN A 1 512 ? -24.497 -15.671 11.734 1.00 71.31 512 ASN A N 1
ATOM 3940 C CA . ASN A 1 512 ? -23.034 -15.826 11.696 1.00 71.31 512 ASN A CA 1
ATOM 3941 C C . ASN A 1 512 ? -22.253 -14.496 11.611 1.00 71.31 512 ASN A C 1
ATOM 3943 O O . ASN A 1 512 ? -21.486 -14.310 10.662 1.00 71.31 512 ASN A O 1
ATOM 3947 N N . PRO A 1 513 ? -22.411 -13.574 12.579 1.00 74.69 513 PRO A N 1
ATOM 3948 C CA . PRO A 1 513 ? -21.553 -12.399 12.644 1.00 74.69 513 PRO A CA 1
ATOM 3949 C C . PRO A 1 513 ? -20.103 -12.836 12.884 1.00 74.69 513 PRO A C 1
ATOM 3951 O O . PRO A 1 513 ? -19.843 -13.809 13.597 1.00 74.69 513 PRO A O 1
ATOM 3954 N N . ALA A 1 514 ? -19.152 -12.136 12.271 1.00 75.62 514 ALA A N 1
ATOM 3955 C CA . ALA A 1 514 ? -17.736 -12.305 12.570 1.00 75.62 514 ALA A CA 1
ATOM 3956 C C . ALA A 1 514 ? -17.387 -11.331 13.709 1.00 75.62 514 ALA A C 1
ATOM 3958 O O . ALA A 1 514 ? -17.234 -10.140 13.435 1.00 75.62 514 ALA A O 1
ATOM 3959 N N . PRO A 1 515 ? -17.291 -11.788 14.975 1.00 79.94 515 PRO A N 1
ATOM 3960 C CA . PRO A 1 515 ? -17.142 -10.879 16.107 1.00 79.94 515 PRO A CA 1
ATOM 3961 C C . PRO A 1 515 ? -15.807 -10.136 16.026 1.00 79.94 515 PRO A C 1
ATOM 3963 O O . PRO A 1 515 ? -14.753 -10.766 15.891 1.00 79.94 515 PRO A O 1
ATOM 3966 N N . ARG A 1 516 ? -15.842 -8.805 16.161 1.00 85.31 516 ARG A N 1
ATOM 3967 C CA . ARG A 1 516 ? -14.633 -7.963 16.244 1.00 85.31 516 ARG A CA 1
ATOM 3968 C C . ARG A 1 516 ? -13.904 -8.187 17.561 1.00 85.31 516 ARG A C 1
ATOM 3970 O O . ARG A 1 516 ? -12.678 -8.125 17.614 1.00 85.31 516 ARG A O 1
ATOM 3977 N N . ASN A 1 517 ? -14.650 -8.515 18.615 1.00 86.94 517 ASN A N 1
ATOM 3978 C CA . ASN A 1 517 ? -14.138 -8.783 19.953 1.00 86.94 517 ASN A CA 1
ATOM 3979 C C . ASN A 1 517 ? -14.355 -10.256 20.353 1.00 86.94 517 ASN A C 1
ATOM 3981 O O . ASN A 1 517 ? -15.093 -10.542 21.299 1.00 86.94 517 ASN A O 1
ATOM 3985 N N . PRO A 1 518 ? -13.696 -11.230 19.692 1.00 83.00 518 PRO A N 1
ATOM 3986 C CA . PRO A 1 518 ? -13.938 -12.655 19.933 1.00 83.00 518 PRO A CA 1
ATOM 3987 C C . PRO A 1 518 ? -13.626 -13.082 21.373 1.00 83.00 518 PRO A C 1
ATOM 3989 O O . PRO A 1 518 ? -14.249 -14.005 21.893 1.00 83.00 518 PRO A O 1
ATOM 3992 N N . SER A 1 519 ? -12.688 -12.406 22.045 1.00 85.75 519 SER A N 1
ATOM 3993 C CA . SER A 1 519 ? -12.357 -12.681 23.447 1.00 85.75 519 SER A CA 1
ATOM 3994 C C . SER A 1 519 ? -13.447 -12.272 24.438 1.00 85.75 519 SER A C 1
ATOM 3996 O O . SER A 1 519 ? -13.376 -12.705 25.580 1.00 85.75 519 SER A O 1
ATOM 3998 N N . LEU A 1 520 ? -14.390 -11.421 24.023 1.00 90.94 520 LEU A N 1
ATOM 3999 C CA . LEU A 1 520 ? -15.506 -10.920 24.835 1.00 90.94 520 LEU A CA 1
ATOM 4000 C C . LEU A 1 520 ? -16.863 -11.400 24.299 1.00 90.94 520 LEU A C 1
ATOM 4002 O O . LEU A 1 520 ? -17.904 -10.863 24.665 1.00 90.94 520 LEU A O 1
ATOM 4006 N N . ALA A 1 521 ? -16.866 -12.385 23.394 1.00 90.06 521 ALA A N 1
ATOM 4007 C CA . ALA A 1 521 ? -18.078 -12.820 22.706 1.00 90.06 521 ALA A CA 1
ATOM 4008 C C . ALA A 1 521 ? -19.149 -13.337 23.679 1.00 90.06 521 ALA A C 1
ATOM 4010 O O . ALA A 1 521 ? -20.324 -13.038 23.505 1.00 90.06 521 ALA A O 1
ATOM 4011 N N . ARG A 1 522 ? -18.753 -14.062 24.735 1.00 92.25 522 ARG A N 1
ATOM 4012 C CA . ARG A 1 522 ? -19.697 -14.609 25.725 1.00 92.25 522 ARG A CA 1
ATOM 4013 C C . ARG A 1 522 ? -20.364 -13.508 26.540 1.00 92.25 522 ARG A C 1
ATOM 4015 O O . ARG A 1 522 ? -21.559 -13.575 26.811 1.00 92.25 522 ARG A O 1
ATOM 4022 N N . GLU A 1 523 ? -19.588 -12.513 26.942 1.00 94.81 523 GLU A N 1
ATOM 4023 C CA . GLU A 1 523 ? -20.058 -11.372 27.711 1.00 94.81 523 GLU A CA 1
ATOM 4024 C C . GLU A 1 523 ? -20.948 -10.458 26.853 1.00 94.81 523 GLU A C 1
ATOM 4026 O O . GLU A 1 523 ? -22.023 -10.056 27.291 1.00 94.81 523 GLU A O 1
ATOM 4031 N N . LEU A 1 524 ? -20.576 -10.222 25.589 1.00 93.88 524 LEU A N 1
ATOM 4032 C CA . LEU A 1 524 ? -21.406 -9.494 24.623 1.00 93.88 524 LEU A CA 1
ATOM 4033 C C . LEU A 1 524 ? -22.719 -10.227 24.316 1.00 93.88 524 LEU A C 1
ATOM 4035 O O . LEU A 1 524 ? -23.772 -9.595 24.255 1.00 93.88 524 LEU A O 1
ATOM 4039 N N . GLU A 1 525 ? -22.693 -11.557 24.182 1.00 92.50 525 GLU A N 1
ATOM 4040 C CA . GLU A 1 525 ? -23.905 -12.374 24.055 1.00 92.50 525 GLU A CA 1
ATOM 4041 C C . GLU A 1 525 ? -24.804 -12.248 25.291 1.00 92.50 525 GLU A C 1
ATOM 4043 O O . GLU A 1 525 ? -26.021 -12.125 25.150 1.00 92.50 525 GLU A O 1
ATOM 4048 N N . ALA A 1 526 ? -24.235 -12.249 26.500 1.00 93.56 526 ALA A N 1
ATOM 4049 C CA . ALA A 1 526 ? -24.998 -12.050 27.728 1.00 93.56 526 ALA A CA 1
ATOM 4050 C C . ALA A 1 526 ? -25.638 -10.653 27.775 1.00 93.56 526 ALA A C 1
ATOM 4052 O O . ALA A 1 526 ? -26.837 -10.544 28.036 1.00 93.56 526 ALA A O 1
ATOM 4053 N N . LEU A 1 527 ? -24.874 -9.608 27.442 1.00 93.38 527 LEU A N 1
ATOM 4054 C CA . LEU A 1 527 ? -25.369 -8.234 27.374 1.00 93.38 527 LEU A CA 1
ATOM 4055 C C . LEU A 1 527 ? -26.468 -8.077 26.313 1.00 93.38 527 LEU A C 1
ATOM 4057 O O . LEU A 1 527 ? -27.481 -7.442 26.584 1.00 93.38 527 LEU A O 1
ATOM 4061 N N . SER A 1 528 ? -26.335 -8.724 25.149 1.00 93.31 528 SER A N 1
ATOM 4062 C CA . SER A 1 528 ? -27.334 -8.678 24.066 1.00 93.31 528 SER A CA 1
ATOM 4063 C C . SER A 1 528 ? -28.710 -9.224 24.460 1.00 93.31 528 SER A C 1
ATOM 4065 O O . SER A 1 528 ? -29.703 -8.903 23.818 1.00 93.31 528 SER A O 1
ATOM 4067 N N . ARG A 1 529 ? -28.789 -10.041 25.520 1.00 91.75 529 ARG A N 1
ATOM 4068 C CA . ARG A 1 529 ? -30.061 -10.538 26.072 1.00 91.75 529 ARG A CA 1
ATOM 4069 C C . ARG A 1 529 ? -30.714 -9.548 27.035 1.00 91.75 529 ARG A C 1
ATOM 4071 O O . ARG A 1 529 ? -31.901 -9.685 27.312 1.00 91.75 529 ARG A O 1
ATOM 4078 N N . ALA A 1 530 ? -29.941 -8.605 27.570 1.00 89.62 530 ALA A N 1
ATOM 4079 C CA . ALA A 1 530 ? -30.398 -7.592 28.515 1.00 89.62 530 ALA A CA 1
ATOM 4080 C C . ALA A 1 530 ? -30.769 -6.261 27.838 1.00 89.62 530 ALA A C 1
ATOM 4082 O O . ALA A 1 530 ? -31.446 -5.444 28.456 1.00 89.62 530 ALA A O 1
ATOM 4083 N N . VAL A 1 531 ? -30.342 -6.035 26.591 1.00 91.88 531 VAL A N 1
ATOM 4084 C CA . VAL A 1 531 ? -30.602 -4.797 25.839 1.00 91.88 531 VAL A CA 1
ATOM 4085 C C . VAL A 1 531 ? -31.226 -5.078 24.473 1.00 91.88 531 VAL A C 1
ATOM 4087 O O . VAL A 1 531 ? -31.055 -6.157 23.914 1.00 91.88 531 VAL A O 1
ATOM 4090 N N . ASP A 1 532 ? -31.926 -4.093 23.911 1.00 90.38 532 ASP A N 1
ATOM 4091 C CA . ASP A 1 532 ? -32.501 -4.157 22.566 1.00 90.38 532 ASP A CA 1
ATOM 4092 C C . ASP A 1 532 ? -31.724 -3.290 21.555 1.00 90.38 532 ASP A C 1
ATOM 4094 O O . ASP A 1 532 ? -30.845 -2.499 21.906 1.00 90.38 532 ASP A O 1
ATOM 4098 N N . VAL A 1 533 ? -32.072 -3.408 20.268 1.00 90.88 533 VAL A N 1
ATOM 4099 C CA . VAL A 1 533 ? -31.450 -2.620 19.185 1.00 90.88 533 VAL A CA 1
ATOM 4100 C C . VAL A 1 533 ? -31.571 -1.108 19.436 1.00 90.88 533 VAL A C 1
ATOM 4102 O O . VAL A 1 533 ? -30.659 -0.353 19.097 1.00 90.88 533 VAL A O 1
ATOM 4105 N N . ARG A 1 534 ? -32.667 -0.643 20.054 1.00 90.81 534 ARG A N 1
ATOM 4106 C CA . ARG A 1 534 ? -32.886 0.785 20.342 1.00 90.81 534 ARG A CA 1
ATOM 4107 C C . ARG A 1 534 ? -31.924 1.296 21.407 1.00 90.81 534 ARG A C 1
ATOM 4109 O O . ARG A 1 534 ? -31.425 2.412 21.284 1.00 90.81 534 ARG A O 1
ATOM 4116 N N . TRP A 1 535 ? -31.646 0.498 22.434 1.00 93.38 535 TRP A N 1
ATOM 4117 C CA . TRP A 1 535 ? -30.639 0.813 23.440 1.00 93.38 535 TRP A CA 1
ATOM 4118 C C . TRP A 1 535 ? -29.259 0.961 22.799 1.00 93.38 535 TRP A C 1
ATOM 4120 O O . TRP A 1 535 ? -28.586 1.965 23.033 1.00 93.38 535 TRP A O 1
ATOM 4130 N N . VAL A 1 536 ? -28.880 0.030 21.915 1.00 93.50 536 VAL A N 1
ATOM 4131 C CA . VAL A 1 536 ? -27.595 0.089 21.197 1.00 93.50 536 VAL A CA 1
ATOM 4132 C C . VAL A 1 536 ? -27.510 1.340 20.320 1.00 93.50 536 VAL A C 1
ATOM 4134 O O . VAL A 1 536 ? -26.501 2.039 20.345 1.00 93.50 536 VAL A O 1
ATOM 4137 N N . GLN A 1 537 ? -28.582 1.685 19.601 1.00 91.88 537 GLN A N 1
ATOM 4138 C CA . GLN A 1 537 ? -28.645 2.910 18.796 1.00 91.88 537 GLN A CA 1
ATOM 4139 C C . GLN A 1 537 ? -28.501 4.183 19.640 1.00 91.88 537 GLN A C 1
ATOM 4141 O O . GLN A 1 537 ? -27.786 5.096 19.233 1.00 91.88 537 GLN A O 1
ATOM 4146 N N . ARG A 1 538 ? -29.127 4.245 20.825 1.00 92.62 538 ARG A N 1
ATOM 4147 C CA . ARG A 1 538 ? -28.938 5.367 21.762 1.00 92.62 538 ARG A CA 1
ATOM 4148 C C . ARG A 1 538 ? -27.497 5.454 22.255 1.00 92.62 538 ARG A C 1
ATOM 4150 O O . ARG A 1 538 ? -26.958 6.552 22.334 1.00 92.62 538 ARG A O 1
ATOM 4157 N N . ALA A 1 539 ? -26.869 4.317 22.553 1.00 93.06 539 ALA A N 1
ATOM 4158 C CA . ALA A 1 539 ? -25.471 4.284 22.970 1.00 93.06 539 ALA A CA 1
ATOM 4159 C C . ALA A 1 539 ? -24.548 4.801 21.862 1.00 93.06 539 ALA A C 1
ATOM 4161 O O . ALA A 1 539 ? -23.705 5.650 22.133 1.00 93.06 539 ALA A O 1
ATOM 4162 N N . ILE A 1 540 ? -24.754 4.365 20.615 1.00 93.19 540 ILE A N 1
ATOM 4163 C CA . ILE A 1 540 ? -23.999 4.856 19.453 1.00 93.19 540 ILE A CA 1
ATOM 4164 C C . ILE A 1 540 ? -24.184 6.370 19.291 1.00 93.19 540 ILE A C 1
ATOM 4166 O O . ILE A 1 540 ? -23.190 7.088 19.254 1.00 93.19 540 ILE A O 1
ATOM 4170 N N . ALA A 1 541 ? -25.427 6.863 19.290 1.00 91.25 541 ALA A N 1
ATOM 4171 C CA . ALA A 1 541 ? -25.713 8.293 19.147 1.00 91.25 541 ALA A CA 1
ATOM 4172 C C . ALA A 1 541 ? -25.068 9.138 20.260 1.00 91.25 541 ALA A C 1
ATOM 4174 O O . ALA A 1 541 ? -24.531 10.213 20.008 1.00 91.25 541 ALA A O 1
ATOM 4175 N N . GLY A 1 542 ? -25.065 8.636 21.493 1.00 91.00 542 GLY A N 1
ATOM 4176 C CA . GLY A 1 542 ? -24.398 9.310 22.598 1.00 91.00 542 GLY A CA 1
ATOM 4177 C C . GLY A 1 542 ? -22.871 9.326 22.470 1.00 91.00 542 GLY A C 1
ATOM 4178 O O . GLY A 1 542 ? -22.236 10.336 22.767 1.00 91.00 542 GLY A O 1
ATOM 4179 N N . ILE A 1 543 ? -22.258 8.247 21.972 1.00 91.69 543 ILE A N 1
ATOM 4180 C CA . ILE A 1 543 ? -20.821 8.236 21.653 1.00 91.69 543 ILE A CA 1
ATOM 4181 C C . ILE A 1 543 ? -20.515 9.190 20.477 1.00 91.69 543 ILE A C 1
ATOM 4183 O O . ILE A 1 543 ? -19.493 9.882 20.518 1.00 91.69 543 ILE A O 1
ATOM 4187 N N . ASP A 1 544 ? -21.401 9.302 19.478 1.00 87.50 544 ASP A N 1
ATOM 4188 C CA . ASP A 1 544 ? -21.285 10.275 18.379 1.00 87.50 544 ASP A CA 1
ATOM 4189 C C . ASP A 1 544 ? -21.290 11.717 18.913 1.00 87.50 544 ASP A C 1
ATOM 4191 O O . ASP A 1 544 ? -20.436 12.529 18.538 1.00 87.50 544 ASP A O 1
ATOM 4195 N N . GLU A 1 545 ? -22.201 12.039 19.840 1.00 86.75 545 GLU A N 1
ATOM 4196 C CA . GLU A 1 545 ? -22.252 13.341 20.515 1.00 86.75 545 GLU A CA 1
ATOM 4197 C C . GLU A 1 545 ? -20.967 13.632 21.298 1.00 86.75 545 GLU A C 1
ATOM 4199 O O . GLU A 1 545 ? -20.430 14.743 21.217 1.00 86.75 545 GLU A O 1
ATOM 4204 N N . LEU A 1 546 ? -20.419 12.635 22.002 1.00 87.25 546 LEU A N 1
ATOM 4205 C CA . LEU A 1 546 ? -19.140 12.770 22.701 1.00 87.25 546 LEU A CA 1
ATOM 4206 C C . LEU A 1 546 ? -17.979 13.011 21.742 1.00 87.25 546 LEU A C 1
ATOM 4208 O O . LEU A 1 546 ? -17.147 13.880 22.008 1.00 87.25 546 LEU A O 1
ATOM 4212 N N . SER A 1 547 ? -17.927 12.295 20.619 1.00 83.88 547 SER A N 1
ATOM 4213 C CA . SER A 1 547 ? -16.888 12.483 19.604 1.00 83.88 547 SER A CA 1
ATOM 4214 C C . SER A 1 547 ? -16.982 13.871 18.957 1.00 83.88 547 SER A C 1
ATOM 4216 O O . SER A 1 547 ? -15.984 14.594 18.854 1.00 83.88 547 SER A O 1
ATOM 4218 N N . ALA A 1 548 ? -18.190 14.311 18.595 1.00 78.31 548 ALA A N 1
ATOM 4219 C CA . ALA A 1 548 ? -18.427 15.644 18.046 1.00 78.31 548 ALA A CA 1
ATOM 4220 C C . ALA A 1 548 ? -18.101 16.755 19.062 1.00 78.31 548 ALA A C 1
ATOM 4222 O O . ALA A 1 548 ? -17.495 17.774 18.709 1.00 78.31 548 ALA A O 1
ATOM 4223 N N . GLY A 1 549 ? -18.464 16.553 20.330 1.00 78.00 549 GLY A N 1
ATOM 4224 C CA . GLY A 1 549 ? -18.186 17.464 21.436 1.00 78.00 549 GLY A CA 1
ATOM 4225 C C . GLY A 1 549 ? -16.704 17.534 21.807 1.00 78.00 549 GLY A C 1
ATOM 4226 O O . GLY A 1 549 ? -16.200 18.618 22.111 1.00 78.00 549 GLY A O 1
ATOM 4227 N N . ALA A 1 550 ? -15.963 16.426 21.719 1.00 71.06 550 ALA A N 1
ATOM 4228 C CA . ALA A 1 550 ? -14.522 16.392 21.976 1.00 71.06 550 ALA A CA 1
ATOM 4229 C C . ALA A 1 550 ? -13.742 17.313 21.023 1.00 71.06 550 ALA A C 1
ATOM 4231 O O . ALA A 1 550 ? -12.764 17.946 21.427 1.00 71.06 550 ALA A O 1
ATOM 4232 N N . ARG A 1 551 ? -14.223 17.487 19.784 1.00 65.69 551 ARG A N 1
ATOM 4233 C CA . ARG A 1 551 ? -13.682 18.468 18.822 1.00 65.69 551 ARG A CA 1
ATOM 4234 C C . ARG A 1 551 ? -13.984 19.927 19.196 1.00 65.69 551 ARG A C 1
ATOM 4236 O O . ARG A 1 551 ? -13.378 20.834 18.631 1.00 65.69 551 ARG A O 1
ATOM 4243 N N . ARG A 1 552 ? -14.905 20.164 20.138 1.00 68.69 552 ARG A N 1
ATOM 4244 C CA . ARG A 1 552 ? -15.379 21.480 20.607 1.00 68.69 552 ARG A CA 1
ATOM 4245 C C . ARG A 1 552 ? -15.053 21.755 22.087 1.00 68.69 552 ARG A C 1
ATOM 4247 O O . ARG A 1 552 ? -15.726 22.571 22.707 1.00 68.69 552 ARG A O 1
ATOM 4254 N N . ASN A 1 553 ? -14.023 21.115 22.651 1.00 69.44 553 ASN A N 1
ATOM 4255 C CA . ASN A 1 553 ? -13.597 21.262 24.057 1.00 69.44 553 ASN A CA 1
ATOM 4256 C C . ASN A 1 553 ? -14.634 20.813 25.109 1.00 69.44 553 ASN A C 1
ATOM 4258 O O . ASN A 1 553 ? -14.701 21.380 26.200 1.00 69.44 553 ASN A O 1
ATOM 4262 N N . LEU A 1 554 ? -15.431 19.785 24.813 1.00 77.75 554 LEU A N 1
ATOM 4263 C CA . LEU A 1 554 ? -16.323 19.175 25.800 1.00 77.75 554 LEU A CA 1
ATOM 4264 C C . LEU A 1 554 ? -15.539 18.575 26.987 1.00 77.75 554 LEU A C 1
ATOM 4266 O O . LEU A 1 554 ? -14.474 17.974 26.816 1.00 77.75 554 LEU A O 1
ATOM 4270 N N . ASN A 1 555 ? -16.085 18.711 28.201 1.00 83.31 555 ASN A N 1
ATOM 4271 C CA . ASN A 1 555 ? -15.553 18.034 29.383 1.00 83.31 555 ASN A CA 1
ATOM 4272 C C . ASN A 1 555 ? -15.824 16.524 29.279 1.00 83.31 555 ASN A C 1
ATOM 4274 O O . ASN A 1 555 ? -16.962 16.079 29.419 1.00 83.31 555 ASN A O 1
ATOM 4278 N N . ARG A 1 556 ? -14.759 15.751 29.041 1.00 84.88 556 ARG A N 1
ATOM 4279 C CA . ARG A 1 556 ? -14.805 14.303 28.772 1.00 84.88 556 ARG A CA 1
ATOM 4280 C C . ARG A 1 556 ? -15.517 13.509 29.863 1.00 84.88 556 ARG A C 1
ATOM 4282 O O . ARG A 1 556 ? -16.310 12.633 29.544 1.00 84.88 556 ARG A O 1
ATOM 4289 N N . GLN A 1 557 ? -15.235 13.821 31.129 1.00 84.94 557 GLN A N 1
ATOM 4290 C CA . GLN A 1 557 ? -15.823 13.104 32.258 1.00 84.94 557 GLN A CA 1
ATOM 4291 C C . GLN A 1 557 ? -17.329 13.360 32.319 1.00 84.94 557 GLN A C 1
ATOM 4293 O O . GLN A 1 557 ? -18.104 12.413 32.301 1.00 84.94 557 GLN A O 1
ATOM 4298 N N . LEU A 1 558 ? -17.736 14.633 32.306 1.00 85.31 558 LEU A N 1
ATOM 4299 C CA . LEU A 1 558 ? -19.152 14.996 32.379 1.00 85.31 558 LEU A CA 1
ATOM 4300 C C . LEU A 1 558 ? -19.952 14.411 31.208 1.00 85.31 558 LEU A C 1
ATOM 4302 O O . LEU A 1 558 ? -21.082 13.974 31.392 1.00 85.31 558 LEU A O 1
ATOM 4306 N N . GLY A 1 559 ? -19.357 14.383 30.014 1.00 86.56 559 GLY A N 1
ATOM 4307 C CA . GLY A 1 559 ? -19.970 13.755 28.851 1.00 86.56 559 GLY A CA 1
ATOM 4308 C C . GLY A 1 559 ? -20.181 12.250 29.026 1.00 86.56 559 GLY A C 1
ATOM 4309 O O . GLY A 1 559 ? -21.280 11.758 28.780 1.00 86.56 559 GLY A O 1
ATOM 4310 N N . LEU A 1 560 ? -19.151 11.520 29.465 1.00 85.62 560 LEU A N 1
ATOM 4311 C CA . LEU A 1 560 ? -19.264 10.083 29.728 1.00 85.62 560 LEU A CA 1
ATOM 4312 C C . LEU A 1 560 ? -20.290 9.787 30.829 1.00 85.62 560 LEU A C 1
ATOM 4314 O O . LEU A 1 560 ? -21.083 8.861 30.681 1.00 85.62 560 LEU A O 1
ATOM 4318 N N . ASP A 1 561 ? -20.310 10.590 31.894 1.00 86.50 561 ASP A N 1
ATOM 4319 C CA . ASP A 1 561 ? -21.269 10.462 32.995 1.00 86.50 561 ASP A CA 1
ATOM 4320 C C . ASP A 1 561 ? -22.710 10.679 32.507 1.00 86.50 561 ASP A C 1
ATOM 4322 O O . ASP A 1 561 ? -23.606 9.906 32.851 1.00 86.50 561 ASP A O 1
ATOM 4326 N N . ALA A 1 562 ? -22.931 11.694 31.663 1.00 87.00 562 ALA A N 1
ATOM 4327 C CA . ALA A 1 562 ? -24.236 11.988 31.076 1.00 87.00 562 ALA A CA 1
ATOM 4328 C C . ALA A 1 562 ? -24.723 10.858 30.159 1.00 87.00 562 ALA A C 1
ATOM 4330 O O . ALA A 1 562 ? -25.865 10.415 30.291 1.00 87.00 562 ALA A O 1
ATOM 4331 N N . LEU A 1 563 ? -23.850 10.348 29.284 1.00 87.25 563 LEU A N 1
ATOM 4332 C CA . LEU A 1 563 ? -24.162 9.208 28.424 1.00 87.25 563 LEU A CA 1
ATOM 4333 C C . LEU A 1 563 ? -24.528 7.973 29.253 1.00 87.25 563 LEU A C 1
ATOM 4335 O O . LEU A 1 563 ? -25.556 7.336 29.025 1.00 87.25 563 LEU A O 1
ATOM 4339 N N . ALA A 1 564 ? -23.699 7.647 30.241 1.00 84.56 564 ALA A N 1
ATOM 4340 C CA . ALA A 1 564 ? -23.901 6.479 31.081 1.00 84.56 564 ALA A CA 1
ATOM 4341 C C . ALA A 1 564 ? -25.227 6.565 31.865 1.00 84.56 564 ALA A C 1
ATOM 4343 O O . ALA A 1 564 ? -25.958 5.578 31.957 1.00 84.56 564 ALA A O 1
ATOM 4344 N N . ALA A 1 565 ? -25.586 7.756 32.357 1.00 82.06 565 ALA A N 1
ATOM 4345 C CA . ALA A 1 565 ? -26.867 8.002 33.017 1.00 82.06 565 ALA A CA 1
ATOM 4346 C C . ALA A 1 565 ? -28.069 7.915 32.059 1.00 82.06 565 ALA A C 1
ATOM 4348 O O . ALA A 1 565 ? -29.095 7.333 32.413 1.00 82.06 565 ALA A O 1
ATOM 4349 N N . GLN A 1 566 ? -27.945 8.442 30.837 1.00 85.50 566 GLN A N 1
ATOM 4350 C CA . GLN A 1 566 ? -28.993 8.364 29.815 1.00 85.50 566 GLN A CA 1
ATOM 4351 C C . GLN A 1 566 ? -29.298 6.910 29.425 1.00 85.50 566 GLN A C 1
ATOM 4353 O O . GLN A 1 566 ? -30.461 6.530 29.271 1.00 85.50 566 GLN A O 1
ATOM 4358 N N . LEU A 1 567 ? -28.259 6.080 29.303 1.00 85.44 567 LEU A N 1
ATOM 4359 C CA . LEU A 1 567 ? -28.400 4.658 28.985 1.00 85.44 567 LEU A CA 1
ATOM 4360 C C . LEU A 1 567 ? -29.036 3.849 30.119 1.00 85.44 567 LEU A C 1
ATOM 4362 O O . LEU A 1 567 ? -29.789 2.918 29.832 1.00 85.44 567 LEU A O 1
ATOM 4366 N N . ALA A 1 568 ? -28.795 4.243 31.370 1.00 80.19 568 ALA A N 1
ATOM 4367 C CA . ALA A 1 568 ? -29.432 3.657 32.546 1.00 80.19 568 ALA A CA 1
ATOM 4368 C C . ALA A 1 568 ? -30.923 4.013 32.655 1.00 80.19 568 ALA A C 1
ATOM 4370 O O . ALA A 1 568 ? -31.745 3.155 32.972 1.00 80.19 568 ALA A O 1
ATOM 4371 N N . ALA A 1 569 ? -31.295 5.262 32.358 1.00 64.06 569 ALA A N 1
ATOM 4372 C CA . ALA A 1 569 ? -32.689 5.712 32.410 1.00 64.06 569 ALA A CA 1
ATOM 4373 C C . ALA A 1 569 ? -33.574 5.034 31.343 1.00 64.06 569 ALA A C 1
ATOM 4375 O O . ALA A 1 569 ? -34.753 4.773 31.577 1.00 64.06 569 ALA A O 1
ATOM 4376 N N . GLY A 1 570 ? -32.999 4.699 30.183 1.00 55.94 570 GLY A N 1
ATOM 4377 C CA . GLY A 1 570 ? -33.705 4.061 29.069 1.00 55.94 570 GLY A CA 1
ATOM 4378 C C . GLY A 1 570 ? -34.062 2.580 29.256 1.00 55.94 570 GLY A C 1
ATOM 4379 O O . GLY A 1 570 ? -34.695 2.024 28.362 1.00 55.94 570 GLY A O 1
ATOM 4380 N N . ALA A 1 571 ? -33.667 1.938 30.363 1.00 50.19 571 ALA A N 1
ATOM 4381 C CA . ALA A 1 571 ? -34.075 0.568 30.697 1.00 50.19 571 ALA A CA 1
ATOM 4382 C C . ALA A 1 571 ? -35.493 0.488 31.311 1.00 50.19 571 ALA A C 1
ATOM 4384 O O . ALA A 1 571 ? -36.065 -0.595 31.366 1.00 50.19 571 ALA A O 1
ATOM 4385 N N . ASN A 1 572 ? -36.069 1.628 31.727 1.00 41.56 572 ASN A N 1
ATOM 4386 C CA . ASN A 1 572 ? -37.369 1.729 32.414 1.00 41.56 572 ASN A CA 1
ATOM 4387 C C . ASN A 1 572 ? -38.367 2.707 31.750 1.00 41.56 572 ASN A C 1
ATOM 4389 O O . ASN A 1 572 ? -39.347 3.082 32.386 1.00 41.56 572 ASN A O 1
ATOM 4393 N N . PHE A 1 573 ? -38.138 3.161 30.512 1.00 37.28 573 PHE A N 1
ATOM 4394 C CA . PHE A 1 573 ? -39.002 4.170 29.878 1.00 37.28 573 PHE A CA 1
ATOM 4395 C C . PHE A 1 573 ? -40.118 3.524 29.037 1.00 37.28 573 PHE A C 1
ATOM 4397 O O . PHE A 1 573 ? -39.848 2.955 27.976 1.00 37.28 573 PHE A O 1
ATOM 4404 N N . ASP A 1 574 ? -41.357 3.615 29.529 1.00 38.34 574 ASP A N 1
ATOM 4405 C CA . ASP A 1 574 ? -42.592 3.207 28.847 1.00 38.34 574 ASP A CA 1
ATOM 4406 C C . ASP A 1 574 ? -42.899 4.205 27.700 1.00 38.34 574 ASP A C 1
ATOM 4408 O O . ASP A 1 574 ? -42.710 5.413 27.880 1.00 38.34 574 ASP A O 1
ATOM 4412 N N . PRO A 1 575 ? -43.333 3.779 26.495 1.00 38.69 575 PRO A N 1
ATOM 4413 C CA . PRO A 1 575 ? -43.522 4.676 25.351 1.00 38.69 575 PRO A CA 1
ATOM 4414 C C . PRO A 1 575 ? -44.593 5.767 25.527 1.00 38.69 575 PRO A C 1
ATOM 4416 O O . PRO A 1 575 ? -44.645 6.673 24.696 1.00 38.69 575 PRO A O 1
ATOM 4419 N N . GLU A 1 576 ? -45.437 5.698 26.562 1.00 39.81 576 GLU A N 1
ATOM 4420 C CA . GLU A 1 576 ? -46.484 6.697 26.832 1.00 39.81 576 GLU A CA 1
ATOM 4421 C C . GLU A 1 576 ? -45.944 8.012 27.430 1.00 39.81 576 GLU A C 1
ATOM 4423 O O . GLU A 1 576 ? -46.574 9.056 27.277 1.00 39.81 576 GLU A O 1
ATOM 4428 N N . ASP A 1 577 ? -44.735 8.029 28.000 1.00 38.81 577 ASP A N 1
ATOM 4429 C CA . ASP A 1 577 ? -44.179 9.233 28.646 1.00 38.81 577 ASP A CA 1
ATOM 4430 C C . ASP A 1 577 ? -43.604 10.277 27.661 1.00 38.81 577 ASP A C 1
ATOM 4432 O O . ASP A 1 577 ? -43.168 11.361 28.059 1.00 38.81 577 ASP A O 1
ATOM 4436 N N . ALA A 1 578 ? -43.604 9.988 26.354 1.00 35.06 578 ALA A N 1
ATOM 4437 C CA . ALA A 1 578 ? -43.072 10.883 25.320 1.00 35.06 578 ALA A CA 1
ATOM 4438 C C . ALA A 1 578 ? -44.006 12.057 24.958 1.00 35.06 578 ALA A C 1
ATOM 4440 O O . ALA A 1 578 ? -43.566 13.001 24.296 1.00 35.06 578 ALA A O 1
ATOM 4441 N N . GLU A 1 579 ? -45.276 12.025 25.374 1.00 33.03 579 GLU A N 1
ATOM 4442 C CA . GLU A 1 579 ? -46.248 13.084 25.063 1.00 33.03 579 GLU A CA 1
ATOM 4443 C C . GLU A 1 579 ? -46.215 14.259 26.055 1.00 33.03 579 GLU A C 1
ATOM 4445 O O . GLU A 1 579 ? -46.707 15.342 25.749 1.00 33.03 579 GLU A O 1
ATOM 4450 N N . THR A 1 580 ? -45.560 14.099 27.207 1.00 33.19 580 THR A N 1
ATOM 4451 C CA . THR A 1 580 ? -45.583 15.096 28.294 1.00 33.19 580 THR A CA 1
ATOM 4452 C C . THR A 1 580 ? -44.443 16.124 28.230 1.00 33.19 580 THR A C 1
ATOM 4454 O O . THR A 1 580 ? -44.382 17.029 29.061 1.00 33.19 580 THR A O 1
ATOM 4457 N N . LEU A 1 581 ? -43.530 16.013 27.257 1.00 30.50 581 LEU A N 1
ATOM 4458 C CA . LEU A 1 581 ? -42.362 16.900 27.094 1.00 30.50 581 LEU A CA 1
ATOM 4459 C C . LEU A 1 581 ? -42.217 17.489 25.676 1.00 30.50 581 LEU A C 1
ATOM 4461 O O . LEU A 1 581 ? -41.111 17.854 25.270 1.00 30.50 581 LEU A O 1
ATOM 4465 N N . ARG A 1 582 ? -43.319 17.596 24.923 1.00 29.88 582 ARG A N 1
ATOM 4466 C CA . ARG A 1 582 ? -43.374 18.406 23.695 1.00 29.88 582 ARG A CA 1
ATOM 4467 C C . ARG A 1 582 ? -43.974 19.781 23.929 1.00 29.88 582 ARG A C 1
ATOM 4469 O O . ARG A 1 582 ? -44.987 19.863 24.655 1.00 29.88 582 ARG A O 1
#